Protein AF-0000000076343516 (afdb_homodimer)

Solvent-accessible surface area (backbone atoms only — not comparable to full-atom values): 28698 Å² total; per-residue (Å²): 114,73,64,40,57,48,47,30,46,39,34,42,24,19,49,44,17,37,53,53,55,49,42,54,35,30,43,38,65,74,71,35,88,76,69,44,70,69,44,50,48,52,23,46,51,49,44,25,48,57,46,66,31,56,69,64,61,56,52,52,54,49,49,43,52,49,49,30,45,52,25,30,48,49,47,30,62,59,24,69,74,70,42,79,76,52,27,57,37,32,45,52,37,30,52,42,48,50,49,46,51,48,43,44,64,72,47,49,46,60,56,36,58,66,47,58,81,77,68,66,88,60,40,89,78,37,88,58,34,66,61,48,50,51,49,50,50,52,46,36,51,52,48,52,51,44,49,52,42,43,50,46,39,53,52,37,52,53,50,40,54,53,54,58,55,56,65,65,65,64,66,65,77,74,75,72,78,72,76,78,71,78,79,72,90,69,76,86,77,69,82,77,74,78,79,73,78,82,69,85,76,82,80,78,80,85,77,80,80,62,74,69,68,61,54,61,67,68,62,75,68,65,83,72,81,75,77,78,82,79,77,77,79,82,80,76,79,80,72,84,75,86,80,130,116,72,63,40,56,47,47,32,47,39,34,41,25,19,50,45,18,38,54,54,56,50,44,54,35,31,42,37,66,74,71,35,86,75,70,44,69,68,44,48,49,53,23,46,51,50,45,23,47,57,47,67,31,56,68,64,60,55,51,52,53,50,50,45,51,50,50,30,46,53,26,29,49,49,46,28,61,60,25,71,74,68,42,77,76,53,26,56,38,32,44,52,35,32,51,42,48,50,50,46,51,49,44,44,64,71,46,48,45,59,56,35,60,65,46,59,81,80,69,65,89,60,42,87,77,36,87,59,36,66,60,49,49,51,49,50,50,52,47,36,51,51,48,52,51,45,46,52,43,43,51,46,38,52,51,37,53,52,51,40,54,53,53,57,54,56,64,65,64,63,68,66,77,74,75,72,77,72,76,80,71,79,79,72,90,70,77,86,75,72,84,76,75,77,81,73,77,81,68,84,74,80,78,77,79,83,78,78,80,58,73,70,66,58,52,58,62,66,60,71,66,65,78,66,82,74,73,75,79,77,76,76,79,80,78,79,80,80,72,78,79,82,74,132

Structure (mmCIF, N/CA/C/O backbone):
data_AF-0000000076343516-model_v1
#
loop_
_entity.id
_entity.type
_entity.pdbx_description
1 polymer 'Shr3 amino acid permease chaperone'
#
loop_
_atom_site.group_PDB
_atom_site.id
_atom_site.type_symbol
_atom_site.label_atom_id
_atom_site.label_alt_id
_atom_site.label_comp_id
_atom_site.label_asym_id
_atom_site.label_entity_id
_atom_site.label_seq_id
_atom_site.pdbx_PDB_ins_code
_atom_site.Cartn_x
_atom_site.Cartn_y
_atom_site.Cartn_z
_atom_site.occupancy
_atom_site.B_iso_or_equiv
_atom_site.auth_seq_id
_atom_site.auth_comp_id
_atom_site.auth_asym_id
_atom_site.auth_atom_id
_atom_site.pdbx_PDB_model_num
ATOM 1 N N . MET A 1 1 ? -4.344 -16.938 -18.047 1 60.41 1 MET A N 1
ATOM 2 C CA . MET A 1 1 ? -2.918 -17.125 -17.797 1 60.41 1 MET A CA 1
ATOM 3 C C . MET A 1 1 ? -2.537 -16.625 -16.406 1 60.41 1 MET A C 1
ATOM 5 O O . MET A 1 1 ? -3.18 -15.711 -15.875 1 60.41 1 MET A O 1
ATOM 9 N N . VAL A 1 2 ? -1.67 -17.219 -15.594 1 72.31 2 VAL A N 1
ATOM 10 C CA . VAL A 1 2 ? -1.226 -17.047 -14.211 1 72.31 2 VAL A CA 1
ATOM 11 C C . VAL A 1 2 ? -0.645 -15.648 -14.023 1 72.31 2 VAL A C 1
ATOM 13 O O . VAL A 1 2 ? -0.829 -15.023 -12.969 1 72.31 2 VAL A O 1
ATOM 16 N N . TRP A 1 3 ? -0.158 -15.047 -15.219 1 82.88 3 TRP A N 1
ATOM 17 C CA . TRP A 1 3 ? 0.515 -13.758 -15.078 1 82.88 3 TRP A CA 1
ATOM 18 C C . TRP A 1 3 ? -0.496 -12.633 -14.875 1 82.88 3 TRP A C 1
ATOM 20 O O . TRP A 1 3 ? -0.238 -11.688 -14.125 1 82.88 3 TRP A O 1
ATOM 30 N N . ARG A 1 4 ? -1.581 -12.742 -15.578 1 88.06 4 ARG A N 1
ATOM 31 C CA . ARG A 1 4 ? -2.59 -11.695 -15.414 1 88.06 4 ARG A CA 1
ATOM 32 C C . ARG A 1 4 ? -3.176 -11.727 -14 1 88.06 4 ARG A C 1
ATOM 34 O O . ARG A 1 4 ? -3.441 -10.672 -13.414 1 88.06 4 ARG A O 1
ATOM 41 N N . THR A 1 5 ? -3.371 -12.891 -13.445 1 88.5 5 THR A N 1
ATOM 42 C CA . THR A 1 5 ? -3.859 -13.031 -12.078 1 88.5 5 THR A CA 1
ATOM 43 C C . THR A 1 5 ? -2.859 -12.453 -11.086 1 88.5 5 THR A C 1
ATOM 45 O O . THR A 1 5 ? -3.248 -11.789 -10.117 1 88.5 5 THR A O 1
ATOM 48 N N . THR A 1 6 ? -1.637 -12.648 -11.406 1 91.44 6 THR A N 1
ATOM 49 C CA . THR A 1 6 ? -0.597 -12.133 -10.516 1 91.44 6 THR A CA 1
ATOM 50 C C . THR A 1 6 ? -0.564 -10.609 -10.555 1 91.44 6 THR A C 1
ATOM 52 O O . THR A 1 6 ? -0.414 -9.961 -9.516 1 91.44 6 THR A O 1
ATOM 55 N N . ILE A 1 7 ? -0.718 -10.047 -11.719 1 94.06 7 ILE A N 1
ATOM 56 C CA . ILE A 1 7 ? -0.694 -8.594 -11.844 1 94.06 7 ILE A CA 1
ATOM 57 C C . ILE A 1 7 ? -1.896 -7.992 -11.125 1 94.06 7 ILE A C 1
ATOM 59 O O . ILE A 1 7 ? -1.763 -6.996 -10.414 1 94.06 7 ILE A O 1
ATOM 63 N N . VAL A 1 8 ? -3.039 -8.586 -11.289 1 95.12 8 VAL A N 1
ATOM 64 C CA . VAL A 1 8 ? -4.227 -8.094 -10.602 1 95.12 8 VAL A CA 1
ATOM 65 C C . VAL A 1 8 ? -4.016 -8.172 -9.094 1 95.12 8 VAL A C 1
ATOM 67 O O . VAL A 1 8 ? -4.324 -7.227 -8.367 1 95.12 8 VAL A O 1
ATOM 70 N N . THR A 1 9 ? -3.484 -9.227 -8.648 1 94.56 9 THR A N 1
ATOM 71 C CA . THR A 1 9 ? -3.246 -9.422 -7.227 1 94.56 9 THR A CA 1
ATOM 72 C C . THR A 1 9 ? -2.244 -8.398 -6.699 1 94.56 9 THR A C 1
ATOM 74 O O . THR A 1 9 ? -2.486 -7.754 -5.68 1 94.56 9 THR A O 1
ATOM 77 N N . CYS A 1 10 ? -1.148 -8.234 -7.426 1 95.94 10 CYS A N 1
ATOM 78 C CA . CYS A 1 10 ? -0.096 -7.316 -7.008 1 95.94 10 CYS A CA 1
ATOM 79 C C . CYS A 1 10 ? -0.616 -5.887 -6.945 1 95.94 10 CYS A C 1
ATOM 81 O O . CYS A 1 10 ? -0.405 -5.188 -5.953 1 95.94 10 CYS A O 1
ATOM 83 N N . THR A 1 11 ? -1.261 -5.52 -7.957 1 97.5 11 THR A N 1
ATOM 84 C CA . THR A 1 11 ? -1.744 -4.145 -8.023 1 97.5 11 THR A CA 1
ATOM 85 C C . THR A 1 11 ? -2.828 -3.904 -6.977 1 97.5 11 THR A C 1
ATOM 87 O O . THR A 1 11 ? -2.865 -2.846 -6.348 1 97.5 11 THR A O 1
ATOM 90 N N . THR A 1 12 ? -3.699 -4.852 -6.762 1 97.75 12 THR A N 1
ATOM 91 C CA . THR A 1 12 ? -4.773 -4.707 -5.789 1 97.75 12 THR A CA 1
ATOM 92 C C . THR A 1 12 ? -4.207 -4.586 -4.375 1 97.75 12 THR A C 1
ATOM 94 O O . THR A 1 12 ? -4.648 -3.736 -3.596 1 97.75 12 THR A O 1
ATOM 97 N N . CYS A 1 13 ? -3.268 -5.375 -4.109 1 97.56 13 CYS A N 1
ATOM 98 C CA . CYS A 1 13 ? -2.678 -5.324 -2.775 1 97.56 13 CYS A CA 1
ATOM 99 C C . CYS A 1 13 ? -1.88 -4.043 -2.578 1 97.56 13 CYS A C 1
ATOM 101 O O . CYS A 1 13 ? -1.863 -3.479 -1.482 1 97.56 13 CYS A O 1
ATOM 103 N N . PHE A 1 14 ? -1.194 -3.625 -3.646 1 98 14 PHE A N 1
ATOM 104 C CA . PHE A 1 14 ? -0.494 -2.346 -3.598 1 98 14 PHE A CA 1
ATOM 105 C C . PHE A 1 14 ? -1.465 -1.207 -3.312 1 98 14 PHE A C 1
ATOM 107 O O . PHE A 1 14 ? -1.206 -0.365 -2.451 1 98 14 PHE A O 1
ATOM 114 N N . LEU A 1 15 ? -2.51 -1.206 -3.953 1 98.06 15 LEU A N 1
ATOM 115 C CA . LEU A 1 15 ? -3.506 -0.152 -3.793 1 98.06 15 LEU A CA 1
ATOM 116 C C . LEU A 1 15 ? -4.176 -0.243 -2.426 1 98.06 15 LEU A C 1
ATOM 118 O O . LEU A 1 15 ? -4.535 0.779 -1.837 1 98.06 15 LEU A O 1
ATOM 122 N N . LEU A 1 16 ? -4.406 -1.443 -1.942 1 97.56 16 LEU A N 1
ATOM 123 C CA . LEU A 1 16 ? -4.938 -1.614 -0.595 1 97.56 16 LEU A CA 1
ATOM 124 C C . LEU A 1 16 ? -3.982 -1.035 0.444 1 97.56 16 LEU A C 1
ATOM 126 O O . LEU A 1 16 ? -4.422 -0.42 1.42 1 97.56 16 LEU A O 1
ATOM 130 N N . GLY A 1 17 ? -2.674 -1.255 0.257 1 96.81 17 GLY A N 1
ATOM 131 C CA . GLY A 1 17 ? -1.686 -0.672 1.151 1 96.81 17 GLY A CA 1
ATOM 132 C C . GLY A 1 17 ? -1.696 0.844 1.145 1 96.81 17 GLY A C 1
ATOM 133 O O . GLY A 1 17 ? -1.627 1.476 2.201 1 96.81 17 GLY A O 1
ATOM 134 N N . THR A 1 18 ? -1.788 1.398 -0.068 1 96.56 18 THR A N 1
ATOM 135 C CA . THR A 1 18 ? -1.853 2.85 -0.189 1 96.56 18 THR A CA 1
ATOM 136 C C . THR A 1 18 ? -3.104 3.395 0.496 1 96.56 18 THR A C 1
ATOM 138 O O . THR A 1 18 ? -3.033 4.379 1.235 1 96.56 18 THR A O 1
ATOM 141 N N . THR A 1 19 ? -4.223 2.719 0.239 1 95.81 19 THR A N 1
ATOM 142 C CA . THR A 1 19 ? -5.488 3.145 0.828 1 95.81 19 THR A CA 1
ATOM 143 C C . THR A 1 19 ? -5.457 2.988 2.346 1 95.81 19 THR A C 1
ATOM 145 O O . THR A 1 19 ? -5.992 3.828 3.072 1 95.81 19 THR A O 1
ATOM 148 N N . PHE A 1 20 ? -4.863 1.99 2.811 1 95.12 20 PHE A N 1
ATOM 149 C CA . PHE A 1 20 ? -4.73 1.725 4.238 1 95.12 20 PHE A CA 1
ATOM 150 C C . PHE A 1 20 ? -3.994 2.863 4.934 1 95.12 20 PHE A C 1
ATOM 152 O O . PHE A 1 20 ? -4.324 3.221 6.066 1 95.12 20 PHE A O 1
ATOM 159 N N . THR A 1 21 ? -3.006 3.453 4.285 1 94.25 21 THR A N 1
ATOM 160 C CA . THR A 1 21 ? -2.195 4.504 4.891 1 94.25 21 THR A CA 1
ATOM 161 C C . THR A 1 21 ? -3.033 5.75 5.156 1 94.25 21 THR A C 1
ATOM 163 O O . THR A 1 21 ? -2.746 6.512 6.082 1 94.25 21 THR A O 1
ATOM 166 N N . HIS A 1 22 ? -4.094 5.941 4.418 1 94.88 22 HIS A N 1
ATOM 167 C CA . HIS A 1 22 ? -4.941 7.113 4.609 1 94.88 22 HIS A CA 1
ATOM 168 C C . HIS A 1 22 ? -5.723 7.027 5.914 1 94.88 22 HIS A C 1
ATOM 170 O O . HIS A 1 22 ? -6.332 8.008 6.344 1 94.88 22 HIS A O 1
ATOM 176 N N . TRP A 1 23 ? -5.629 5.883 6.602 1 92.62 23 TRP A N 1
ATOM 177 C CA . TRP A 1 23 ? -6.23 5.754 7.926 1 92.62 23 TRP A CA 1
ATOM 178 C C . TRP A 1 23 ? -5.605 6.742 8.906 1 92.62 23 TRP A C 1
ATOM 180 O O . TRP A 1 23 ? -6.152 6.984 9.984 1 92.62 23 TRP A O 1
ATOM 190 N N . ILE A 1 24 ? -4.492 7.328 8.555 1 90.62 24 ILE A N 1
ATOM 191 C CA . ILE A 1 24 ? -3.891 8.398 9.344 1 90.62 24 ILE A CA 1
ATOM 192 C C . ILE A 1 24 ? -4.906 9.516 9.555 1 90.62 24 ILE A C 1
ATOM 194 O O . ILE A 1 24 ? -5.008 10.07 10.656 1 90.62 24 ILE A O 1
ATOM 198 N N . ALA A 1 25 ? -5.641 9.828 8.539 1 93.06 25 ALA A N 1
ATOM 199 C CA . ALA A 1 25 ? -6.586 10.938 8.57 1 93.06 25 ALA A CA 1
ATOM 200 C C . ALA A 1 25 ? -8.016 10.438 8.742 1 93.06 25 ALA A C 1
ATOM 202 O O . ALA A 1 25 ? -8.828 11.07 9.422 1 93.06 25 ALA A O 1
ATOM 203 N N . ASP A 1 26 ? -8.312 9.281 8.227 1 93.94 26 ASP A N 1
ATOM 204 C CA . ASP A 1 26 ? -9.695 8.836 8.117 1 93.94 26 ASP A CA 1
ATOM 205 C C . ASP A 1 26 ? -10.227 8.359 9.469 1 93.94 26 ASP A C 1
ATOM 207 O O . ASP A 1 26 ? -11.438 8.406 9.711 1 93.94 26 ASP A O 1
ATOM 211 N N . HIS A 1 27 ? -9.336 7.949 10.266 1 88.38 27 HIS A N 1
ATOM 212 C CA . HIS A 1 27 ? -9.797 7.43 11.555 1 88.38 27 HIS A CA 1
ATOM 213 C C . HIS A 1 27 ? -10.469 8.523 12.383 1 88.38 27 HIS A C 1
ATOM 215 O O . HIS A 1 27 ? -11.328 8.234 13.211 1 88.38 27 HIS A O 1
ATOM 221 N N . ASN A 1 28 ? -10.102 9.758 12.156 1 86.5 28 ASN A N 1
ATOM 222 C CA . ASN A 1 28 ? -10.625 10.891 12.898 1 86.5 28 ASN A CA 1
ATOM 223 C C . ASN A 1 28 ? -12.078 11.188 12.531 1 86.5 28 ASN A C 1
ATOM 225 O O . ASN A 1 28 ? -12.789 11.867 13.273 1 86.5 28 ASN A O 1
ATOM 229 N N . VAL A 1 29 ? -12.461 10.664 11.398 1 86.38 29 VAL A N 1
ATOM 230 C CA . VAL A 1 29 ? -13.789 10.977 10.891 1 86.38 29 VAL A CA 1
ATOM 231 C C . VAL A 1 29 ? -14.68 9.742 10.984 1 86.38 29 VAL A C 1
ATOM 233 O O . VAL A 1 29 ? -15.859 9.844 11.328 1 86.38 29 VAL A O 1
ATOM 236 N N . LEU A 1 30 ? -14.102 8.625 10.805 1 79.88 30 LEU A N 1
ATOM 237 C CA . LEU A 1 30 ? -14.906 7.406 10.695 1 79.88 30 LEU A CA 1
ATOM 238 C C . LEU A 1 30 ? -15.031 6.715 12.047 1 79.88 30 LEU A C 1
ATOM 240 O O . LEU A 1 30 ? -16.094 6.16 12.367 1 79.88 30 LEU A O 1
ATOM 244 N N . TRP A 1 31 ? -14.031 6.77 12.883 1 72.06 31 TRP A N 1
ATOM 245 C CA . TRP A 1 31 ? -14.016 5.898 14.047 1 72.06 31 TRP A CA 1
ATOM 246 C C . TRP A 1 31 ? -13.977 6.711 15.336 1 72.06 31 TRP A C 1
ATOM 248 O O . TRP A 1 31 ? -13.727 6.172 16.422 1 72.06 31 TRP A O 1
ATOM 258 N N . ARG A 1 32 ? -14 7.988 15.148 1 69.44 32 ARG A N 1
ATOM 259 C CA . ARG A 1 32 ? -13.984 8.805 16.359 1 69.44 32 ARG A CA 1
ATOM 260 C C . ARG A 1 32 ? -15.359 9.406 16.625 1 69.44 32 ARG A C 1
ATOM 262 O O . ARG A 1 32 ? -16.016 9.914 15.711 1 69.44 32 ARG A O 1
ATOM 269 N N . SER A 1 33 ? -15.875 9 17.812 1 70.25 33 SER A N 1
ATOM 270 C CA . SER A 1 33 ? -17.109 9.633 18.281 1 70.25 33 SER A CA 1
ATOM 271 C C . SER A 1 33 ? -16.922 10.219 19.672 1 70.25 33 SER A C 1
ATOM 273 O O . SER A 1 33 ? -16.609 9.492 20.625 1 70.25 33 SER A O 1
ATOM 275 N N . PRO A 1 34 ? -16.969 11.523 19.672 1 74.75 34 PRO A N 1
ATOM 276 C CA . PRO A 1 34 ? -17.375 12.602 18.781 1 74.75 34 PRO A CA 1
ATOM 277 C C . PRO A 1 34 ? -16.219 13.133 17.922 1 74.75 34 PRO A C 1
ATOM 279 O O . PRO A 1 34 ? -15.062 13.062 18.328 1 74.75 34 PRO A O 1
ATOM 282 N N . VAL A 1 35 ? -16.547 13.594 16.75 1 80.69 35 VAL A N 1
ATOM 283 C CA . VAL A 1 35 ? -15.57 14.242 15.891 1 80.69 35 VAL A CA 1
ATOM 284 C C . VAL A 1 35 ? -15.234 15.633 16.438 1 80.69 35 VAL A C 1
ATOM 286 O O . VAL A 1 35 ? -16.125 16.484 16.562 1 80.69 35 VAL A O 1
ATOM 289 N N . THR A 1 36 ? -13.969 15.859 16.844 1 86.81 36 THR A N 1
ATOM 290 C CA . THR A 1 36 ? -13.539 17.141 17.375 1 86.81 36 THR A CA 1
ATOM 291 C C . THR A 1 36 ? -12.906 18 16.297 1 86.81 36 THR A C 1
ATOM 293 O O . THR A 1 36 ? -12.344 17.484 15.328 1 86.81 36 THR A O 1
ATOM 296 N N . PRO A 1 37 ? -13.016 19.219 16.5 1 89.31 37 PRO A N 1
ATOM 297 C CA . PRO A 1 37 ? -12.383 20.109 15.531 1 89.31 37 PRO A CA 1
ATOM 298 C C . PRO A 1 37 ? -10.875 19.891 15.414 1 89.31 37 PRO A C 1
ATOM 300 O O . PRO A 1 37 ? -10.305 20.031 14.328 1 89.31 37 PRO A O 1
ATOM 303 N N . ALA A 1 38 ? -10.266 19.516 16.469 1 86.38 38 ALA A N 1
ATOM 304 C CA . ALA A 1 38 ? -8.82 19.266 16.453 1 86.38 38 ALA A CA 1
ATOM 305 C C . ALA A 1 38 ? -8.484 18.062 15.594 1 86.38 38 ALA A C 1
ATOM 307 O O . ALA A 1 38 ? -7.496 18.062 14.859 1 86.38 38 ALA A O 1
ATOM 308 N N . ALA A 1 39 ? -9.32 17.062 15.75 1 88 39 ALA A N 1
ATOM 309 C CA . ALA A 1 39 ? -9.125 15.859 14.961 1 88 39 ALA A CA 1
ATOM 310 C C . ALA A 1 39 ? -9.328 16.141 13.469 1 88 39 ALA A C 1
ATOM 312 O O . ALA A 1 39 ? -8.57 15.648 12.633 1 88 39 ALA A O 1
ATOM 313 N N . LEU A 1 40 ? -10.32 16.875 13.18 1 92.19 40 LEU A N 1
ATOM 314 C CA . LEU A 1 40 ? -10.594 17.25 11.789 1 92.19 40 LEU A CA 1
ATOM 315 C C . LEU A 1 40 ? -9.453 18.094 11.219 1 92.19 40 LEU A C 1
ATOM 317 O O . LEU A 1 40 ? -9.109 17.969 10.047 1 92.19 40 LEU A O 1
ATOM 321 N N . GLU A 1 41 ? -8.945 18.922 12.039 1 92 41 GLU A N 1
ATOM 322 C CA . GLU A 1 41 ? -7.82 19.734 11.594 1 92 41 GLU A CA 1
ATOM 323 C C . GLU A 1 41 ? -6.621 18.875 11.203 1 92 41 GLU A C 1
ATOM 325 O O . GLU A 1 41 ? -5.941 19.156 10.219 1 92 41 GLU A O 1
ATOM 330 N N . GLN A 1 42 ? -6.375 17.859 11.992 1 90.38 42 GLN A N 1
ATOM 331 C CA . GLN A 1 42 ? -5.277 16.953 11.664 1 90.38 42 GLN A CA 1
ATOM 332 C C . GLN A 1 42 ? -5.512 16.266 10.32 1 90.38 42 GLN A C 1
ATOM 334 O O . GLN A 1 42 ? -4.578 16.094 9.531 1 90.38 42 GLN A O 1
ATOM 339 N N . SER A 1 43 ? -6.73 15.891 10.125 1 94.44 43 SER A N 1
ATOM 340 C CA . SER A 1 43 ? -7.059 15.227 8.867 1 94.44 43 SER A CA 1
ATOM 341 C C . SER A 1 43 ? -6.918 16.188 7.688 1 94.44 43 SER A C 1
ATOM 343 O O . SER A 1 43 ? -6.43 15.797 6.621 1 94.44 43 SER A O 1
ATOM 345 N N . ILE A 1 44 ? -7.324 17.359 7.844 1 95.19 44 ILE A N 1
ATOM 346 C CA . ILE A 1 44 ? -7.211 18.375 6.797 1 95.19 44 ILE A CA 1
ATOM 347 C C . ILE A 1 44 ? -5.734 18.625 6.477 1 95.19 44 ILE A C 1
ATOM 349 O O . ILE A 1 44 ? -5.359 18.734 5.309 1 95.19 44 ILE A O 1
ATOM 353 N N . ARG A 1 45 ? -4.934 18.672 7.508 1 92.62 45 ARG A N 1
ATOM 354 C CA . ARG A 1 45 ? -3.502 18.859 7.301 1 92.62 45 ARG A CA 1
ATOM 355 C C . ARG A 1 45 ? -2.898 17.703 6.508 1 92.62 45 ARG A C 1
ATOM 357 O O . ARG A 1 45 ? -2.088 17.922 5.605 1 92.62 45 ARG A O 1
ATOM 364 N N . TYR A 1 46 ? -3.266 16.547 6.836 1 94.31 46 TYR A N 1
ATOM 365 C CA . TYR A 1 46 ? -2.781 15.375 6.125 1 94.31 46 TYR A CA 1
ATOM 366 C C . TYR A 1 46 ? -3.146 15.445 4.648 1 94.31 46 TYR A C 1
ATOM 368 O O . TYR A 1 46 ? -2.293 15.242 3.779 1 94.31 46 TYR A O 1
ATOM 376 N N . TYR A 1 47 ? -4.367 15.695 4.332 1 95.81 47 TYR A N 1
ATOM 377 C CA . TYR A 1 47 ? -4.82 15.68 2.945 1 95.81 47 TYR A CA 1
ATOM 378 C C . TYR A 1 47 ? -4.266 16.875 2.178 1 95.81 47 TYR A C 1
ATOM 380 O O . TYR A 1 47 ? -4.062 16.797 0.963 1 95.81 47 TYR A O 1
ATOM 388 N N . SER A 1 48 ? -4.047 18 2.906 1 94.56 48 SER A N 1
ATOM 389 C CA . SER A 1 48 ? -3.363 19.125 2.268 1 94.56 48 SER A CA 1
ATOM 390 C C . SER A 1 48 ? -1.955 18.734 1.829 1 94.56 48 SER A C 1
ATOM 392 O O . SER A 1 48 ? -1.521 19.094 0.731 1 94.56 48 SER A O 1
ATOM 394 N N . LEU A 1 49 ? -1.278 17.984 2.648 1 91.94 49 LEU A N 1
ATOM 395 C CA . LEU A 1 49 ? 0.064 17.516 2.312 1 91.94 49 LEU A CA 1
ATOM 396 C C . LEU A 1 49 ? 0.021 16.516 1.16 1 91.94 49 LEU A C 1
ATOM 398 O O . LEU A 1 49 ? 0.854 16.578 0.252 1 91.94 49 LEU A O 1
ATOM 402 N N . LEU A 1 50 ? -0.925 15.609 1.204 1 92.69 50 LEU A N 1
ATOM 403 C CA . LEU A 1 50 ? -1.07 14.594 0.167 1 92.69 50 LEU A CA 1
ATOM 404 C C . LEU A 1 50 ? -1.408 15.234 -1.176 1 92.69 50 LEU A C 1
ATOM 406 O O . LEU A 1 50 ? -0.846 14.852 -2.207 1 92.69 50 LEU A O 1
ATOM 410 N N . GLY A 1 51 ? -2.314 16.172 -1.163 1 91.44 51 GLY A N 1
ATOM 411 C CA . GLY A 1 51 ? -2.76 16.828 -2.385 1 91.44 51 GLY A CA 1
ATOM 412 C C . GLY A 1 51 ? -1.672 17.656 -3.053 1 91.44 51 GLY A C 1
ATOM 413 O O . GLY A 1 51 ? -1.725 17.891 -4.262 1 91.44 51 GLY A O 1
ATOM 414 N N . HIS A 1 52 ? -0.706 18.047 -2.33 1 87.44 52 HIS A N 1
ATOM 415 C CA . HIS A 1 52 ? 0.378 18.859 -2.873 1 87.44 52 HIS A CA 1
ATOM 416 C C . HIS A 1 52 ? 1.699 18.094 -2.852 1 87.44 52 HIS A C 1
ATOM 418 O O . HIS A 1 52 ? 2.768 18.703 -2.756 1 87.44 52 HIS A O 1
ATOM 424 N N . GLY A 1 53 ? 1.521 16.828 -2.836 1 84.12 53 GLY A N 1
ATOM 425 C CA . GLY A 1 53 ? 2.699 15.977 -2.953 1 84.12 53 GLY A CA 1
ATOM 426 C C . GLY A 1 53 ? 3.35 16.047 -4.32 1 84.12 53 GLY A C 1
ATOM 427 O O . GLY A 1 53 ? 2.855 16.734 -5.215 1 84.12 53 GLY A O 1
ATOM 428 N N . PRO A 1 54 ? 4.438 15.359 -4.496 1 84.31 54 PRO A N 1
ATOM 429 C CA . PRO A 1 54 ? 5.137 15.383 -5.785 1 84.31 54 PRO A CA 1
ATOM 430 C C . PRO A 1 54 ? 4.328 14.734 -6.906 1 84.31 54 PRO A C 1
ATOM 432 O O . PRO A 1 54 ? 3.553 13.812 -6.66 1 84.31 54 PRO A O 1
ATOM 435 N N . ASP A 1 55 ? 4.516 15.195 -8.125 1 85.12 55 ASP A N 1
ATOM 436 C CA . ASP A 1 55 ? 3.803 14.656 -9.273 1 85.12 55 ASP A CA 1
ATOM 437 C C . ASP A 1 55 ? 4.098 13.164 -9.453 1 85.12 55 ASP A C 1
ATOM 439 O O . ASP A 1 55 ? 3.252 12.414 -9.945 1 85.12 55 ASP A O 1
ATOM 443 N N . GLY A 1 56 ? 5.258 12.812 -9.07 1 84.38 56 GLY A N 1
ATOM 444 C CA . GLY A 1 56 ? 5.641 11.414 -9.219 1 84.38 56 GLY A CA 1
ATOM 445 C C . GLY A 1 56 ? 4.719 10.469 -8.477 1 84.38 56 GLY A C 1
ATOM 446 O O . GLY A 1 56 ? 4.422 9.375 -8.961 1 84.38 56 GLY A O 1
ATOM 447 N N . LEU A 1 57 ? 4.289 10.898 -7.309 1 87.94 57 LEU A N 1
ATOM 448 C CA . LEU A 1 57 ? 3.363 10.086 -6.527 1 87.94 57 LEU A CA 1
ATOM 449 C C . LEU A 1 57 ? 2.076 9.828 -7.301 1 87.94 57 LEU A C 1
ATOM 451 O O . LEU A 1 57 ? 1.598 8.695 -7.359 1 87.94 57 LEU A O 1
ATOM 455 N N . GLY A 1 58 ? 1.53 10.867 -7.914 1 88.25 58 GLY A N 1
ATOM 456 C CA . GLY A 1 58 ? 0.317 10.727 -8.703 1 88.25 58 GLY A CA 1
ATOM 457 C C . GLY A 1 58 ? 0.489 9.82 -9.906 1 88.25 58 GLY A C 1
ATOM 458 O O . GLY A 1 58 ? -0.363 8.977 -10.18 1 88.25 58 GLY A O 1
ATOM 459 N N . TRP A 1 59 ? 1.592 9.93 -10.555 1 88.75 59 TRP A N 1
ATOM 460 C CA . TRP A 1 59 ? 1.842 9.164 -11.773 1 88.75 59 TRP A CA 1
ATOM 461 C C . TRP A 1 59 ? 1.978 7.676 -11.461 1 88.75 59 TRP A C 1
ATOM 463 O O . TRP A 1 59 ? 1.457 6.832 -12.195 1 88.75 59 TRP A O 1
ATOM 473 N N . VAL A 1 60 ? 2.707 7.383 -10.406 1 90.31 60 VAL A N 1
ATOM 474 C CA . VAL A 1 60 ? 2.873 5.98 -10.047 1 90.31 60 VAL A CA 1
ATOM 475 C C . VAL A 1 60 ? 1.521 5.383 -9.656 1 90.31 60 VAL A C 1
ATOM 477 O O . VAL A 1 60 ? 1.188 4.27 -10.07 1 90.31 60 VAL A O 1
ATOM 480 N N . TYR A 1 61 ? 0.778 6.098 -8.891 1 92.75 61 TYR A N 1
ATOM 481 C CA . TYR A 1 61 ? -0.537 5.625 -8.477 1 92.75 61 TYR A CA 1
ATOM 482 C C . TYR A 1 61 ? -1.433 5.363 -9.68 1 92.75 61 TYR A C 1
ATOM 484 O O . TYR A 1 61 ? -2.086 4.32 -9.758 1 92.75 61 TYR A O 1
ATOM 492 N N . ILE A 1 62 ? -1.402 6.277 -10.695 1 90.19 62 ILE A N 1
ATOM 493 C CA . ILE A 1 62 ? -2.193 6.133 -11.914 1 90.19 62 ILE A CA 1
ATOM 494 C C . ILE A 1 62 ? -1.699 4.93 -12.711 1 90.19 62 ILE A C 1
ATOM 496 O O . ILE A 1 62 ? -2.502 4.148 -13.227 1 90.19 62 ILE A O 1
ATOM 500 N N . ALA A 1 63 ? -0.439 4.809 -12.734 1 92.38 63 ALA A N 1
ATOM 501 C CA . ALA A 1 63 ? 0.136 3.693 -13.477 1 92.38 63 ALA A CA 1
ATOM 502 C C . ALA A 1 63 ? -0.307 2.355 -12.891 1 92.38 63 ALA A C 1
ATOM 504 O O . ALA A 1 63 ? -0.668 1.436 -13.625 1 92.38 63 ALA A O 1
ATOM 505 N N . VAL A 1 64 ? -0.258 2.238 -11.578 1 94.31 64 VAL A N 1
ATOM 506 C CA . VAL A 1 64 ? -0.673 1.01 -10.914 1 94.31 64 VAL A CA 1
ATOM 507 C C . VAL A 1 64 ? -2.162 0.77 -11.148 1 94.31 64 VAL A C 1
ATOM 509 O O . VAL A 1 64 ? -2.582 -0.363 -11.398 1 94.31 64 VAL A O 1
ATOM 512 N N . GLY A 1 65 ? -2.98 1.833 -11.102 1 93.88 65 GLY A N 1
ATOM 513 C CA . GLY A 1 65 ? -4.402 1.711 -11.391 1 93.88 65 GLY A CA 1
ATOM 514 C C . GLY A 1 65 ? -4.691 1.242 -12.797 1 93.88 65 GLY A C 1
ATOM 515 O O . GLY A 1 65 ? -5.539 0.371 -13.008 1 93.88 65 GLY A O 1
ATOM 516 N N . VAL A 1 66 ? -3.984 1.796 -13.734 1 93.12 66 VAL A N 1
ATOM 517 C CA . VAL A 1 66 ? -4.152 1.414 -15.133 1 93.12 66 VAL A CA 1
ATOM 518 C C . VAL A 1 66 ? -3.732 -0.042 -15.32 1 93.12 66 VAL A C 1
ATOM 520 O O . VAL A 1 66 ? -4.406 -0.801 -16.016 1 93.12 66 VAL A O 1
ATOM 523 N N . ALA A 1 67 ? -2.646 -0.385 -14.695 1 94.94 67 ALA A N 1
ATOM 524 C CA . ALA A 1 67 ? -2.197 -1.773 -14.766 1 94.94 67 ALA A CA 1
ATOM 525 C C . ALA A 1 67 ? -3.262 -2.725 -14.227 1 94.94 67 ALA A C 1
ATOM 527 O O . ALA A 1 67 ? -3.488 -3.797 -14.789 1 94.94 67 ALA A O 1
ATOM 528 N N . ALA A 1 68 ? -3.879 -2.365 -13.125 1 95.75 68 ALA A N 1
ATOM 529 C CA . ALA A 1 68 ? -4.941 -3.182 -12.547 1 95.75 68 ALA A CA 1
ATOM 530 C C . ALA A 1 68 ? -6.105 -3.342 -13.523 1 95.75 68 ALA A C 1
ATOM 532 O O . ALA A 1 68 ? -6.621 -4.445 -13.711 1 95.75 68 ALA A O 1
ATOM 533 N N . LEU A 1 69 ? -6.488 -2.279 -14.156 1 95.62 69 LEU A N 1
ATOM 534 C CA . LEU A 1 69 ? -7.613 -2.277 -15.086 1 95.62 69 LEU A CA 1
ATOM 535 C C . LEU A 1 69 ? -7.305 -3.111 -16.328 1 95.62 69 LEU A C 1
ATOM 537 O O . LEU A 1 69 ? -8.133 -3.916 -16.766 1 95.62 69 LEU A O 1
ATOM 541 N N . VAL A 1 70 ? -6.129 -2.934 -16.891 1 95 70 VAL A N 1
ATOM 542 C CA . VAL A 1 70 ? -5.711 -3.66 -18.094 1 95 70 VAL A CA 1
ATOM 543 C C . VAL A 1 70 ? -5.602 -5.152 -17.781 1 95 70 VAL A C 1
ATOM 545 O O . VAL A 1 70 ? -6.039 -5.992 -18.562 1 95 70 VAL A O 1
ATOM 548 N N . ALA A 1 71 ? -5.027 -5.414 -16.641 1 94.56 71 ALA A N 1
ATOM 549 C CA . ALA A 1 71 ? -4.887 -6.816 -16.25 1 94.56 71 ALA A CA 1
ATOM 550 C C . ALA A 1 71 ? -6.25 -7.461 -16.016 1 94.56 71 ALA A C 1
ATOM 552 O O . ALA A 1 71 ? -6.496 -8.586 -16.469 1 94.56 71 ALA A O 1
ATOM 553 N N . ALA A 1 72 ? -7.125 -6.82 -15.328 1 93.88 72 ALA A N 1
ATOM 554 C CA . ALA A 1 72 ? -8.469 -7.348 -15.086 1 93.88 72 ALA A CA 1
ATOM 555 C C . ALA A 1 72 ? -9.234 -7.512 -16.391 1 93.88 72 ALA A C 1
ATOM 557 O O . ALA A 1 72 ? -9.93 -8.516 -16.594 1 93.88 72 ALA A O 1
ATOM 558 N N . GLY A 1 73 ? -9.156 -6.527 -17.281 1 92.5 73 GLY A N 1
ATOM 559 C CA . GLY A 1 73 ? -9.797 -6.621 -18.578 1 92.5 73 GLY A CA 1
ATOM 560 C C . GLY A 1 73 ? -9.234 -7.738 -19.438 1 92.5 73 GLY A C 1
ATOM 561 O O . GLY A 1 73 ? -9.984 -8.438 -20.125 1 92.5 73 GLY A O 1
ATOM 562 N N . GLY A 1 74 ? -7.965 -7.852 -19.422 1 90.25 74 GLY A N 1
ATOM 563 C CA . GLY A 1 74 ? -7.328 -8.922 -20.172 1 90.25 74 GLY A CA 1
ATOM 564 C C . GLY A 1 74 ? -7.746 -10.305 -19.703 1 90.25 74 GLY A C 1
ATOM 565 O O . GLY A 1 74 ? -7.941 -11.211 -20.516 1 90.25 74 GLY A O 1
ATOM 566 N N . LYS A 1 75 ? -7.844 -10.484 -18.422 1 88.12 75 LYS A N 1
ATOM 567 C CA . LYS A 1 75 ? -8.305 -11.75 -17.875 1 88.12 75 LYS A CA 1
ATOM 568 C C . LYS A 1 75 ? -9.711 -12.086 -18.375 1 88.12 75 LYS A C 1
ATOM 570 O O . LYS A 1 75 ? -10 -13.242 -18.672 1 88.12 75 LYS A O 1
ATOM 575 N N . LEU A 1 76 ? -10.586 -11.148 -18.391 1 86.44 76 LEU A N 1
ATOM 576 C CA . LEU A 1 76 ? -11.961 -11.352 -18.828 1 86.44 76 LEU A CA 1
ATOM 577 C C . LEU A 1 76 ? -12.008 -11.781 -20.297 1 86.44 76 LEU A C 1
ATOM 579 O O . LEU A 1 76 ? -12.75 -12.703 -20.656 1 86.44 76 LEU A O 1
ATOM 583 N N . VAL A 1 77 ? -11.258 -11.141 -21.156 1 85.5 77 VAL A N 1
ATOM 584 C CA . VAL A 1 77 ? -11.242 -11.43 -22.594 1 85.5 77 VAL A CA 1
ATOM 585 C C . VAL A 1 77 ? -10.727 -12.852 -22.828 1 85.5 77 VAL A C 1
ATOM 587 O O . VAL A 1 77 ? -11.289 -13.594 -23.625 1 85.5 77 VAL A O 1
ATOM 590 N N . SER A 1 78 ? -9.719 -13.219 -22.109 1 79.75 78 SER A N 1
ATOM 591 C CA . SER A 1 78 ? -9.156 -14.555 -22.266 1 79.75 78 SER A CA 1
ATOM 592 C C . SER A 1 78 ? -10.102 -15.617 -21.719 1 79.75 78 SER A C 1
ATOM 594 O O . SER A 1 78 ? -10.18 -16.719 -22.266 1 79.75 78 SER A O 1
ATOM 596 N N . GLY A 1 79 ? -10.789 -15.328 -20.594 1 72.25 79 GLY A N 1
ATOM 597 C CA . GLY A 1 79 ? -11.734 -16.266 -20.016 1 72.25 79 GLY A CA 1
ATOM 598 C C . GLY A 1 79 ? -12.984 -16.453 -20.859 1 72.25 79 GLY A C 1
ATOM 599 O O . GLY A 1 79 ? -13.555 -17.547 -20.891 1 72.25 79 GLY A O 1
ATOM 600 N N . TRP A 1 80 ? -13.523 -15.438 -21.328 1 70.56 80 TRP A N 1
ATOM 601 C CA . TRP A 1 80 ? -14.719 -15.516 -22.172 1 70.56 80 TRP A CA 1
ATOM 602 C C . TRP A 1 80 ? -14.508 -16.469 -23.344 1 70.56 80 TRP A C 1
ATOM 604 O O . TRP A 1 80 ? -15.438 -17.172 -23.75 1 70.56 80 TRP A O 1
ATOM 614 N N . ARG A 1 81 ? -13.359 -16.75 -23.719 1 69.06 81 ARG A N 1
ATOM 615 C CA . ARG A 1 81 ? -13.078 -17.609 -24.859 1 69.06 81 ARG A CA 1
ATOM 616 C C . ARG A 1 81 ? -13 -19.078 -24.438 1 69.06 81 ARG A C 1
ATOM 618 O O . ARG A 1 81 ? -13.195 -19.984 -25.25 1 69.06 81 ARG A O 1
ATOM 625 N N . GLY A 1 82 ? -12.859 -19.281 -23.109 1 58.84 82 GLY A N 1
ATOM 626 C CA . GLY A 1 82 ? -12.594 -20.672 -22.812 1 58.84 82 GLY A CA 1
ATOM 627 C C . GLY A 1 82 ? -13.32 -21.172 -21.578 1 58.84 82 GLY A C 1
ATOM 628 O O . GLY A 1 82 ? -13.57 -22.375 -21.453 1 58.84 82 GLY A O 1
ATOM 629 N N . LYS A 1 83 ? -13.383 -20.578 -20.344 1 59.56 83 LYS A N 1
ATOM 630 C CA . LYS A 1 83 ? -13.766 -21.219 -19.094 1 59.56 83 LYS A CA 1
ATOM 631 C C . LYS A 1 83 ? -15.023 -20.562 -18.516 1 59.56 83 LYS A C 1
ATOM 633 O O . LYS A 1 83 ? -15.023 -19.375 -18.188 1 59.56 83 LYS A O 1
ATOM 638 N N . GLY A 1 84 ? -16.234 -21.172 -18.688 1 64.62 84 GLY A N 1
ATOM 639 C CA . GLY A 1 84 ? -17.578 -20.703 -18.359 1 64.62 84 GLY A CA 1
ATOM 640 C C . GLY A 1 84 ? -17.672 -20.062 -16.984 1 64.62 84 GLY A C 1
ATOM 641 O O . GLY A 1 84 ? -17.875 -18.859 -16.875 1 64.62 84 GLY A O 1
ATOM 642 N N . GLY A 1 85 ? -17.297 -20.781 -15.891 1 67 85 GLY A N 1
ATOM 643 C CA . GLY A 1 85 ? -17.547 -20.328 -14.531 1 67 85 GLY A CA 1
ATOM 644 C C . GLY A 1 85 ? -16.547 -19.297 -14.055 1 67 85 GLY A C 1
ATOM 645 O O . GLY A 1 85 ? -16.891 -18.422 -13.258 1 67 85 GLY A O 1
ATOM 646 N N . GLU A 1 86 ? -15.461 -19.234 -14.633 1 81.12 86 GLU A N 1
ATOM 647 C CA . GLU A 1 86 ? -14.383 -18.344 -14.234 1 81.12 86 GLU A CA 1
ATOM 648 C C . GLU A 1 86 ? -14.609 -16.938 -14.789 1 81.12 86 GLU A C 1
ATOM 650 O O . GLU A 1 86 ? -14.102 -15.953 -14.234 1 81.12 86 GLU A O 1
ATOM 655 N N . VAL A 1 87 ? -15.555 -16.859 -15.703 1 84.5 87 VAL A N 1
ATOM 656 C CA . VAL A 1 87 ? -15.812 -15.578 -16.359 1 84.5 87 VAL A CA 1
ATOM 657 C C . VAL A 1 87 ? -16.625 -14.68 -15.438 1 84.5 87 VAL A C 1
ATOM 659 O O . VAL A 1 87 ? -16.469 -13.461 -15.453 1 84.5 87 VAL A O 1
ATOM 662 N N . LEU A 1 88 ? -17.422 -15.344 -14.609 1 87.25 88 LEU A N 1
ATOM 663 C CA . LEU A 1 88 ? -18.203 -14.562 -13.664 1 87.25 88 LEU A CA 1
ATOM 664 C C . LEU A 1 88 ? -17.312 -13.891 -12.633 1 87.25 88 LEU A C 1
ATOM 666 O O . LEU A 1 88 ? -17.531 -12.719 -12.289 1 87.25 88 LEU A O 1
ATOM 670 N N . PHE A 1 89 ? -16.344 -14.594 -12.148 1 90.75 89 PHE A N 1
ATOM 671 C CA . PHE A 1 89 ? -15.406 -14.023 -11.188 1 90.75 89 PHE A CA 1
ATOM 672 C C . PHE A 1 89 ? -14.578 -12.922 -11.836 1 90.75 89 PHE A C 1
ATOM 674 O O . PHE A 1 89 ? -14.391 -11.852 -11.242 1 90.75 89 PHE A O 1
ATOM 681 N N . ASP A 1 90 ? -14.133 -13.141 -13.039 1 91.88 90 ASP A N 1
ATOM 682 C CA . ASP A 1 90 ? -13.312 -12.156 -13.75 1 91.88 90 ASP A CA 1
ATOM 683 C C . ASP A 1 90 ? -14.133 -10.922 -14.117 1 91.88 90 ASP A C 1
ATOM 685 O O . ASP A 1 90 ? -13.633 -9.797 -14.039 1 91.88 90 ASP A O 1
ATOM 689 N N . GLY A 1 91 ? -15.352 -11.148 -14.531 1 92.75 91 GLY A N 1
ATOM 690 C CA . GLY A 1 91 ? -16.219 -10.023 -14.852 1 92.75 91 GLY A CA 1
ATOM 691 C C . GLY A 1 91 ? -16.547 -9.156 -13.648 1 92.75 91 GLY A C 1
ATOM 692 O O . GLY A 1 91 ? -16.531 -7.93 -13.742 1 92.75 91 GLY A O 1
ATOM 693 N N . ALA A 1 92 ? -16.812 -9.805 -12.547 1 95.56 92 ALA A N 1
ATOM 694 C CA . ALA A 1 92 ? -17.109 -9.07 -11.32 1 95.56 92 ALA A CA 1
ATOM 695 C C . ALA A 1 92 ? -15.898 -8.281 -10.852 1 95.56 92 ALA A C 1
ATOM 697 O O . ALA A 1 92 ? -16.031 -7.148 -10.383 1 95.56 92 ALA A O 1
ATOM 698 N N . SER A 1 93 ? -14.727 -8.875 -10.961 1 96.44 93 SER A N 1
ATOM 699 C CA . SER A 1 93 ? -13.508 -8.172 -10.586 1 96.44 93 SER A CA 1
ATOM 700 C C . SER A 1 93 ? -13.273 -6.949 -11.461 1 96.44 93 SER A C 1
ATOM 702 O O . SER A 1 93 ? -12.883 -5.891 -10.969 1 96.44 93 SER A O 1
ATOM 704 N N . LEU A 1 94 ? -13.516 -7.078 -12.711 1 96.19 94 LEU A N 1
ATOM 705 C CA . LEU A 1 94 ? -13.344 -5.949 -13.617 1 96.19 94 LEU A CA 1
ATOM 706 C C . LEU A 1 94 ? -14.328 -4.828 -13.281 1 96.19 94 LEU A C 1
ATOM 708 O O . LEU A 1 94 ? -13.961 -3.652 -13.312 1 96.19 94 LEU A O 1
ATOM 712 N N . LEU A 1 95 ? -15.523 -5.25 -13.008 1 97 95 LEU A N 1
ATOM 713 C CA . LEU A 1 95 ? -16.531 -4.262 -12.633 1 97 95 LEU A CA 1
ATOM 714 C C . LEU A 1 95 ? -16.078 -3.475 -11.406 1 97 95 LEU A C 1
ATOM 716 O O . LEU A 1 95 ? -16.234 -2.252 -11.359 1 97 95 LEU A O 1
ATOM 720 N N . LEU A 1 96 ? -15.578 -4.18 -10.453 1 98.19 96 LEU A N 1
ATOM 721 C CA . LEU A 1 96 ? -15.125 -3.518 -9.234 1 98.19 96 LEU A CA 1
ATOM 722 C C . LEU A 1 96 ? -13.945 -2.592 -9.523 1 98.19 96 LEU A C 1
ATOM 724 O O . LEU A 1 96 ? -13.938 -1.439 -9.086 1 98.19 96 LEU A O 1
ATOM 728 N N . VAL A 1 97 ? -12.977 -3.01 -10.281 1 97.69 97 VAL A N 1
ATOM 729 C CA . VAL A 1 97 ? -11.797 -2.201 -10.594 1 97.69 97 VAL A CA 1
ATOM 730 C C . VAL A 1 97 ? -12.211 -0.979 -11.406 1 97.69 97 VAL A C 1
ATOM 732 O O . VAL A 1 97 ? -11.695 0.121 -11.195 1 97.69 97 VAL A O 1
ATOM 735 N N . ALA A 1 98 ? -13.102 -1.18 -12.344 1 97.44 98 ALA A N 1
ATOM 736 C CA . ALA A 1 98 ? -13.602 -0.065 -13.141 1 97.44 98 ALA A CA 1
ATOM 737 C C . ALA A 1 98 ? -14.32 0.958 -12.266 1 97.44 98 ALA A C 1
ATOM 739 O O . ALA A 1 98 ? -14.164 2.166 -12.461 1 97.44 98 ALA A O 1
ATOM 740 N N . SER A 1 99 ? -15.102 0.45 -11.367 1 97.75 99 SER A N 1
ATOM 741 C CA . SER A 1 99 ? -15.812 1.334 -10.453 1 97.75 99 SER A CA 1
ATOM 742 C C . SER A 1 99 ? -14.844 2.131 -9.586 1 97.75 99 SER A C 1
ATOM 744 O O . SER A 1 99 ? -15.047 3.324 -9.359 1 97.75 99 SER A O 1
ATOM 746 N N . ILE A 1 100 ? -13.828 1.498 -9.047 1 97.56 100 ILE A N 1
ATOM 747 C CA . ILE A 1 100 ? -12.797 2.166 -8.258 1 97.56 100 ILE A CA 1
ATOM 748 C C . ILE A 1 100 ? -12.141 3.268 -9.086 1 97.56 100 ILE A C 1
ATOM 750 O O . ILE A 1 100 ? -12.008 4.402 -8.633 1 97.56 100 ILE A O 1
ATOM 754 N N . THR A 1 101 ? -11.789 2.9 -10.336 1 95.94 101 THR A N 1
ATOM 755 C CA . THR A 1 101 ? -11.141 3.855 -11.234 1 95.94 101 THR A CA 1
ATOM 756 C C . THR A 1 101 ? -12.047 5.062 -11.477 1 95.94 101 THR A C 1
ATOM 758 O O . THR A 1 101 ? -11.578 6.207 -11.445 1 95.94 101 THR A O 1
ATOM 761 N N . TYR A 1 102 ? -13.273 4.785 -11.672 1 95.5 102 TYR A N 1
ATOM 762 C CA . TYR A 1 102 ? -14.242 5.848 -11.898 1 95.5 102 TYR A CA 1
ATOM 763 C C . TYR A 1 102 ? -14.312 6.793 -10.703 1 95.5 102 TYR A C 1
ATOM 765 O O . TYR A 1 102 ? -14.242 8.016 -10.867 1 95.5 102 TYR A O 1
ATOM 773 N N . ASN A 1 103 ? -14.445 6.227 -9.555 1 95.69 103 ASN A N 1
ATOM 774 C CA . ASN A 1 103 ? -14.547 7.035 -8.344 1 95.69 103 ASN A CA 1
ATOM 775 C C . ASN A 1 103 ? -13.25 7.805 -8.078 1 95.69 103 ASN A C 1
ATOM 777 O O . ASN A 1 103 ? -13.289 8.953 -7.633 1 95.69 103 ASN A O 1
ATOM 781 N N . GLN A 1 104 ? -12.086 7.172 -8.352 1 95.12 104 GLN A N 1
ATOM 782 C CA . GLN A 1 104 ? -10.797 7.82 -8.148 1 95.12 104 GLN A CA 1
ATOM 783 C C . GLN A 1 104 ? -10.656 9.055 -9.039 1 95.12 104 GLN A C 1
ATOM 785 O O . GLN A 1 104 ? -10.164 10.094 -8.594 1 95.12 104 GLN A O 1
ATOM 790 N N . VAL A 1 105 ? -11.172 9.016 -10.258 1 92.81 105 VAL A N 1
ATOM 791 C CA . VAL A 1 105 ? -10.969 10.062 -11.25 1 92.81 105 VAL A CA 1
ATOM 792 C C . VAL A 1 105 ? -12.023 11.156 -11.07 1 92.81 105 VAL A C 1
ATOM 794 O O . VAL A 1 105 ? -11.711 12.344 -11.18 1 92.81 105 VAL A O 1
ATOM 797 N N . THR A 1 106 ? -13.211 10.852 -10.688 1 94.25 106 THR A N 1
ATOM 798 C CA . THR A 1 106 ? -14.312 11.805 -10.727 1 94.25 106 THR A CA 1
ATOM 799 C C . THR A 1 106 ? -14.539 12.43 -9.359 1 94.25 106 THR A C 1
ATOM 801 O O . THR A 1 106 ? -15.062 13.539 -9.25 1 94.25 106 THR A O 1
ATOM 804 N N . GLU A 1 107 ? -14.195 11.625 -8.32 1 96.06 107 GLU A N 1
ATOM 805 C CA . GLU A 1 107 ? -14.539 12.125 -6.988 1 96.06 107 GLU A CA 1
ATOM 806 C C . GLU A 1 107 ? -13.289 12.352 -6.148 1 96.06 107 GLU A C 1
ATOM 808 O O . GLU A 1 107 ? -13.031 13.477 -5.703 1 96.06 107 GLU A O 1
ATOM 813 N N . LEU A 1 108 ? -12.469 11.383 -6.008 1 94.94 108 LEU A N 1
ATOM 814 C CA . LEU A 1 108 ? -11.367 11.422 -5.055 1 94.94 108 LEU A CA 1
ATOM 815 C C . LEU A 1 108 ? -10.32 12.445 -5.484 1 94.94 108 LEU A C 1
ATOM 817 O O . LEU A 1 108 ? -9.922 13.305 -4.691 1 94.94 108 LEU A O 1
ATOM 821 N N . TYR A 1 109 ? -9.953 12.414 -6.766 1 93 109 TYR A N 1
ATOM 822 C CA . TYR A 1 109 ? -8.859 13.25 -7.246 1 93 109 TYR A CA 1
ATOM 823 C C . TYR A 1 109 ? -9.234 14.727 -7.176 1 93 109 TYR A C 1
ATOM 825 O O . TYR A 1 109 ? -8.5 15.539 -6.609 1 93 109 TYR A O 1
ATOM 833 N N . PRO A 1 110 ? -10.383 15.203 -7.691 1 94 110 PRO A N 1
ATOM 834 C CA . PRO A 1 110 ? -10.734 16.625 -7.617 1 94 110 PRO A CA 1
ATOM 835 C C . PRO A 1 110 ? -10.883 17.125 -6.18 1 94 110 PRO A C 1
ATOM 837 O O . PRO A 1 110 ? -10.547 18.266 -5.883 1 94 110 PRO A O 1
ATOM 840 N N . THR A 1 111 ? -11.391 16.266 -5.289 1 95.62 111 THR A N 1
ATOM 841 C CA . THR A 1 111 ? -11.531 16.641 -3.887 1 95.62 111 THR A CA 1
ATOM 842 C C . THR A 1 111 ? -10.164 16.812 -3.234 1 95.62 111 THR A C 1
ATOM 844 O O . THR A 1 111 ? -9.945 17.766 -2.488 1 95.62 111 THR A O 1
ATOM 847 N N . LEU A 1 112 ? -9.281 15.961 -3.584 1 94.81 112 LEU A N 1
ATOM 848 C CA . LEU A 1 112 ? -7.953 15.961 -2.984 1 94.81 112 LEU A CA 1
ATOM 849 C C . LEU A 1 112 ? -7.168 17.203 -3.398 1 94.81 112 LEU A C 1
ATOM 851 O O . LEU A 1 112 ? -6.52 17.844 -2.564 1 94.81 112 LEU A O 1
ATOM 855 N N . VAL A 1 113 ? -7.312 17.625 -4.676 1 92.06 113 VAL A N 1
ATOM 856 C CA . VAL A 1 113 ? -6.504 18.734 -5.176 1 92.06 113 VAL A CA 1
ATOM 857 C C . VAL A 1 113 ? -7.164 20.062 -4.809 1 92.06 113 VAL A C 1
ATOM 859 O O . VAL A 1 113 ? -6.566 21.125 -4.98 1 92.06 113 VAL A O 1
ATOM 862 N N . SER A 1 114 ? -8.305 20.062 -4.207 1 92.62 114 SER A N 1
ATOM 863 C CA . SER A 1 114 ? -9.008 21.281 -3.832 1 92.62 114 SER A CA 1
ATOM 864 C C . SER A 1 114 ? -8.484 21.828 -2.51 1 92.62 114 SER A C 1
ATOM 866 O O . SER A 1 114 ? -8.789 22.969 -2.146 1 92.62 114 SER A O 1
ATOM 868 N N . PHE A 1 115 ? -7.672 21.078 -1.791 1 94.38 115 PHE A N 1
ATOM 869 C CA . PHE A 1 115 ? -7.137 21.547 -0.514 1 94.38 115 PHE A CA 1
ATOM 870 C C . PHE A 1 115 ? -6.062 22.594 -0.725 1 94.38 115 PHE A C 1
ATOM 872 O O . PHE A 1 115 ? -5.156 22.422 -1.541 1 94.38 115 PHE A O 1
ATOM 879 N N . PRO A 1 116 ? -6.172 23.625 -0.038 1 89.75 116 PRO A N 1
ATOM 880 C CA . PRO A 1 116 ? -5.148 24.672 -0.175 1 89.75 116 PRO A CA 1
ATOM 881 C C . PRO A 1 116 ? -3.846 24.312 0.54 1 89.75 116 PRO A C 1
ATOM 883 O O . PRO A 1 116 ? -3.852 23.5 1.478 1 89.75 116 PRO A O 1
ATOM 886 N N . ASN A 1 117 ? -2.736 24.844 0.062 1 85.94 117 ASN A N 1
ATOM 887 C CA . ASN A 1 117 ? -1.406 24.812 0.662 1 85.94 117 ASN A CA 1
ATOM 888 C C . ASN A 1 117 ? -0.606 26.062 0.333 1 85.94 117 ASN A C 1
ATOM 890 O O . ASN A 1 117 ? -0.308 26.328 -0.833 1 85.94 117 ASN A O 1
ATOM 894 N N . PRO A 1 118 ? -0.458 26.797 1.44 1 86.25 118 PRO A N 1
ATOM 895 C CA . PRO A 1 118 ? -0.507 26.5 2.875 1 86.25 118 PRO A CA 1
ATOM 896 C C . PRO A 1 118 ? -1.901 26.688 3.469 1 86.25 118 PRO A C 1
ATOM 898 O O . PRO A 1 118 ? -2.719 27.422 2.91 1 86.25 118 PRO A O 1
ATOM 901 N N . LEU A 1 119 ? -2.043 26.062 4.594 1 89.44 119 LEU A N 1
ATOM 902 C CA . LEU A 1 119 ? -3.281 26.188 5.355 1 89.44 119 LEU A CA 1
ATOM 903 C C . LEU A 1 119 ? -3.242 27.422 6.25 1 89.44 119 LEU A C 1
ATOM 905 O O . LEU A 1 119 ? -2.17 27.844 6.688 1 89.44 119 LEU A O 1
ATOM 909 N N . PRO A 1 120 ? -4.414 27.938 6.422 1 86.62 120 PRO A N 1
ATOM 910 C CA . PRO A 1 120 ? -4.43 29.047 7.367 1 86.62 120 PRO A CA 1
ATOM 911 C C . PRO A 1 120 ? -3.963 28.656 8.766 1 86.62 120 PRO A C 1
ATOM 913 O O . PRO A 1 120 ? -4.152 27.5 9.18 1 86.62 120 PRO A O 1
ATOM 916 N N . GLU A 1 121 ? -3.311 29.5 9.422 1 82.19 121 GLU A N 1
ATOM 917 C CA . GLU A 1 121 ? -2.762 29.234 10.75 1 82.19 121 GLU A CA 1
ATOM 918 C C . GLU A 1 121 ? -3.861 28.859 11.734 1 82.19 121 GLU A C 1
ATOM 920 O O . GLU A 1 121 ? -3.734 27.875 12.469 1 82.19 121 GLU A O 1
ATOM 925 N N . LYS A 1 122 ? -4.996 29.641 11.797 1 87.44 122 LYS A N 1
ATOM 926 C CA . LYS A 1 122 ? -6.137 29.297 12.641 1 87.44 122 LYS A CA 1
ATOM 927 C C . LYS A 1 122 ? -7.266 28.688 11.82 1 87.44 122 LYS A C 1
ATOM 929 O O . LYS A 1 122 ? -8.305 29.312 11.609 1 87.44 122 LYS A O 1
ATOM 934 N N . LEU A 1 123 ? -7.027 27.406 11.57 1 89.19 123 LEU A N 1
ATOM 935 C CA . LEU A 1 123 ? -7.891 26.703 10.641 1 89.19 123 LEU A CA 1
ATOM 936 C C . LEU A 1 123 ? -9.289 26.516 11.219 1 89.19 123 LEU A C 1
ATOM 938 O O . LEU A 1 123 ? -10.289 26.688 10.523 1 89.19 123 LEU A O 1
ATOM 942 N N . THR A 1 124 ? -9.398 26.203 12.523 1 89.88 124 THR A N 1
ATOM 943 C CA . THR A 1 124 ? -10.688 25.891 13.141 1 89.88 124 THR A CA 1
ATOM 944 C C . THR A 1 124 ? -11.57 27.125 13.211 1 89.88 124 THR A C 1
ATOM 946 O O . THR A 1 124 ? -12.797 27.016 13.273 1 89.88 124 THR A O 1
ATOM 949 N N . GLU A 1 125 ? -10.969 28.312 13.086 1 89.38 125 GLU A N 1
ATOM 950 C CA . GLU A 1 125 ? -11.711 29.562 13.164 1 89.38 125 GLU A CA 1
ATOM 951 C C . GLU A 1 125 ? -11.906 30.172 11.773 1 89.38 125 GLU A C 1
ATOM 953 O O . GLU A 1 125 ? -12.641 31.156 11.617 1 89.38 125 GLU A O 1
ATOM 958 N N . HIS A 1 126 ? -11.328 29.594 10.828 1 89.88 126 HIS A N 1
ATOM 959 C CA . HIS A 1 126 ? -11.375 30.141 9.477 1 89.88 126 HIS A CA 1
ATOM 960 C C . HIS A 1 126 ? -12.68 29.766 8.773 1 89.88 126 HIS A C 1
ATOM 962 O O . HIS A 1 126 ? -13.258 28.719 9.047 1 89.88 126 HIS A O 1
ATOM 968 N N . ASP A 1 127 ? -13.07 30.562 7.805 1 91.06 127 ASP A N 1
ATOM 969 C CA . ASP A 1 127 ? -14.336 30.391 7.094 1 91.06 127 ASP A CA 1
ATOM 970 C C . ASP A 1 127 ? -14.32 29.141 6.219 1 91.06 127 ASP A C 1
ATOM 972 O O . ASP A 1 127 ? -15.367 28.594 5.891 1 91.06 127 ASP A O 1
ATOM 976 N N . THR A 1 128 ? -13.203 28.656 5.863 1 91.62 128 THR A N 1
ATOM 977 C CA . THR A 1 128 ? -13.094 27.516 4.957 1 91.62 128 THR A CA 1
ATOM 978 C C . THR A 1 128 ? -13.164 26.203 5.727 1 91.62 128 THR A C 1
ATOM 980 O O . THR A 1 128 ? -13.289 25.125 5.129 1 91.62 128 THR A O 1
ATOM 983 N N . PHE A 1 129 ? -13.188 26.25 7.027 1 93.44 129 PHE A N 1
ATOM 984 C CA . PHE A 1 129 ? -13.094 25.062 7.867 1 93.44 129 PHE A CA 1
ATOM 985 C C . PHE A 1 129 ? -14.258 24.125 7.598 1 93.44 129 PHE A C 1
ATOM 987 O O . PHE A 1 129 ? -14.055 22.922 7.391 1 93.44 129 PHE A O 1
ATOM 994 N N . PRO A 1 130 ? -15.531 24.641 7.516 1 93.31 130 PRO A N 1
ATOM 995 C CA . PRO A 1 130 ? -16.625 23.703 7.289 1 93.31 130 PRO A CA 1
ATOM 996 C C . PRO A 1 130 ? -16.547 23.016 5.93 1 93.31 130 PRO A C 1
ATOM 998 O O . PRO A 1 130 ? -16.891 21.828 5.809 1 93.31 130 PRO A O 1
ATOM 1001 N N . VAL A 1 131 ? -16.109 23.719 4.922 1 94.62 131 VAL A N 1
ATOM 1002 C CA . VAL A 1 131 ? -15.992 23.156 3.576 1 94.62 131 VAL A CA 1
ATOM 1003 C C . VAL A 1 131 ? -14.906 22.094 3.545 1 94.62 131 VAL A C 1
ATOM 1005 O O . VAL A 1 131 ? -15.086 21.031 2.959 1 94.62 131 VAL A O 1
ATOM 1008 N N . LEU A 1 132 ? -13.82 22.375 4.191 1 95.62 132 LEU A N 1
ATOM 1009 C CA . LEU A 1 132 ? -12.711 21.422 4.23 1 95.62 132 LEU A CA 1
ATOM 1010 C C . LEU A 1 132 ? -13.07 20.203 5.074 1 95.62 132 LEU A C 1
ATOM 1012 O O . LEU A 1 132 ? -12.68 19.078 4.75 1 95.62 132 LEU A O 1
ATOM 1016 N N . ALA A 1 133 ? -13.789 20.438 6.105 1 94.12 133 ALA A N 1
ATOM 1017 C CA . ALA A 1 133 ? -14.25 19.344 6.941 1 94.12 133 ALA A CA 1
ATOM 1018 C C . ALA A 1 133 ? -15.156 18.391 6.156 1 94.12 133 ALA A C 1
ATOM 1020 O O . ALA A 1 133 ? -15.062 17.172 6.293 1 94.12 133 ALA A O 1
ATOM 1021 N N . ALA A 1 134 ? -16 18.984 5.379 1 94.56 134 ALA A N 1
ATOM 1022 C CA . ALA A 1 134 ? -16.875 18.172 4.539 1 94.56 134 ALA A CA 1
ATOM 1023 C C . ALA A 1 134 ? -16.078 17.391 3.498 1 94.56 134 ALA A C 1
ATOM 1025 O O . ALA A 1 134 ? -16.391 16.234 3.201 1 94.56 134 ALA A O 1
ATOM 1026 N N . ALA A 1 135 ? -15.078 18.016 2.951 1 95.56 135 ALA A N 1
ATOM 1027 C CA . ALA A 1 135 ? -14.219 17.359 1.971 1 95.56 135 ALA A CA 1
ATOM 1028 C C . ALA A 1 135 ? -13.492 16.172 2.588 1 95.56 135 ALA A C 1
ATOM 1030 O O . ALA A 1 135 ? -13.359 15.125 1.951 1 95.56 135 ALA A O 1
ATOM 1031 N N . VAL A 1 136 ? -13.055 16.359 3.826 1 96.19 136 VAL A N 1
ATOM 1032 C CA . VAL A 1 136 ? -12.367 15.281 4.527 1 96.19 136 VAL A CA 1
ATOM 1033 C C . VAL A 1 136 ? -13.32 14.102 4.723 1 96.19 136 VAL A C 1
ATOM 1035 O O . VAL A 1 136 ? -12.93 12.945 4.559 1 96.19 136 VAL A O 1
ATOM 1038 N N . ARG A 1 137 ? -14.539 14.398 5.039 1 94.75 137 ARG A N 1
ATOM 1039 C CA . ARG A 1 137 ? -15.523 13.336 5.227 1 94.75 137 ARG A CA 1
ATOM 1040 C C . ARG A 1 137 ? -15.805 12.609 3.918 1 94.75 137 ARG A C 1
ATOM 1042 O O . ARG A 1 137 ? -15.938 11.383 3.898 1 94.75 137 ARG A O 1
ATOM 1049 N N . ASP A 1 138 ? -15.898 13.336 2.895 1 95.88 138 ASP A N 1
ATOM 1050 C CA . ASP A 1 138 ? -16.094 12.734 1.578 1 95.88 138 ASP A CA 1
ATOM 1051 C C . ASP A 1 138 ? -14.93 11.82 1.21 1 95.88 138 ASP A C 1
ATOM 1053 O O . ASP A 1 138 ? -15.133 10.719 0.703 1 95.88 138 ASP A O 1
ATOM 1057 N N . LEU A 1 139 ? -13.734 12.289 1.489 1 97.06 139 LEU A N 1
ATOM 1058 C CA . LEU A 1 139 ? -12.555 11.492 1.182 1 97.06 139 LEU A CA 1
ATOM 1059 C C . LEU A 1 139 ? -12.523 10.219 2.02 1 97.06 139 LEU A C 1
ATOM 1061 O O . LEU A 1 139 ? -12.188 9.141 1.514 1 97.06 139 LEU A O 1
ATOM 1065 N N . ALA A 1 140 ? -12.852 10.367 3.244 1 95.62 140 ALA A N 1
ATOM 1066 C CA . ALA A 1 140 ? -12.883 9.203 4.121 1 95.62 140 ALA A CA 1
ATOM 1067 C C . ALA A 1 140 ? -13.891 8.164 3.617 1 95.62 140 ALA A C 1
ATOM 1069 O O . ALA A 1 140 ? -13.594 6.969 3.596 1 95.62 140 ALA A O 1
ATOM 1070 N N . ASN A 1 141 ? -15.008 8.625 3.223 1 95.06 141 ASN A N 1
ATOM 1071 C CA . ASN A 1 141 ? -16.016 7.734 2.664 1 95.06 141 ASN A CA 1
ATOM 1072 C C . ASN A 1 141 ? -15.523 7.051 1.393 1 95.06 141 ASN A C 1
ATOM 1074 O O . ASN A 1 141 ? -15.703 5.844 1.222 1 95.06 141 ASN A O 1
ATOM 1078 N N . ASP A 1 142 ? -14.961 7.828 0.547 1 96.62 142 ASP A N 1
ATOM 1079 C CA . ASP A 1 142 ? -14.438 7.277 -0.695 1 96.62 142 ASP A CA 1
ATOM 1080 C C . ASP A 1 142 ? -13.367 6.219 -0.415 1 96.62 142 ASP A C 1
ATOM 1082 O O . ASP A 1 142 ? -13.352 5.164 -1.051 1 96.62 142 ASP A O 1
ATOM 1086 N N . ASN A 1 143 ? -12.523 6.492 0.527 1 96.5 143 ASN A N 1
ATOM 1087 C CA . ASN A 1 143 ? -11.445 5.566 0.854 1 96.5 143 ASN A CA 1
ATOM 1088 C C . ASN A 1 143 ? -11.984 4.262 1.434 1 96.5 143 ASN A C 1
ATOM 1090 O O . ASN A 1 143 ? -11.469 3.184 1.135 1 96.5 143 ASN A O 1
ATOM 1094 N N . ILE A 1 144 ? -12.938 4.305 2.268 1 95.25 144 ILE A N 1
ATOM 1095 C CA . ILE A 1 144 ? -13.508 3.092 2.84 1 95.25 144 ILE A CA 1
ATOM 1096 C C . ILE A 1 144 ? -14.172 2.266 1.741 1 95.25 144 ILE A C 1
ATOM 1098 O O . ILE A 1 144 ? -14.031 1.041 1.703 1 95.25 144 ILE A O 1
ATOM 1102 N N . ILE A 1 145 ? -14.914 2.963 0.927 1 96.5 145 ILE A N 1
ATOM 1103 C CA . ILE A 1 145 ? -15.562 2.271 -0.182 1 96.5 145 ILE A CA 1
ATOM 1104 C C . ILE A 1 145 ? -14.508 1.613 -1.068 1 96.5 145 ILE A C 1
ATOM 1106 O O . ILE A 1 145 ? -14.648 0.45 -1.451 1 96.5 145 ILE A O 1
ATOM 1110 N N . THR A 1 146 ? -13.508 2.357 -1.408 1 97.44 146 THR A N 1
ATOM 1111 C CA . THR A 1 146 ? -12.414 1.824 -2.215 1 97.44 146 THR A CA 1
ATOM 1112 C C . THR A 1 146 ? -11.797 0.6 -1.546 1 97.44 146 THR A C 1
ATOM 1114 O O . THR A 1 146 ? -11.539 -0.408 -2.205 1 97.44 146 THR A O 1
ATOM 1117 N N . SER A 1 147 ? -11.547 0.687 -0.258 1 96.81 147 SER A N 1
ATOM 1118 C CA . SER A 1 147 ? -10.969 -0.425 0.486 1 96.81 147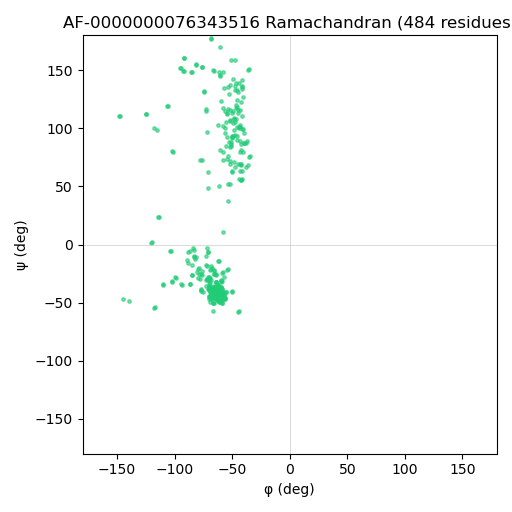 SER A CA 1
ATOM 1119 C C . SER A 1 147 ? -11.852 -1.663 0.417 1 96.81 147 SER A C 1
ATOM 1121 O O . SER A 1 147 ? -11.359 -2.777 0.236 1 96.81 147 SER A O 1
ATOM 1123 N N . VAL A 1 148 ? -13.102 -1.512 0.527 1 97.44 148 VAL A N 1
ATOM 1124 C CA . VAL A 1 148 ? -14.055 -2.619 0.479 1 97.44 148 VAL A CA 1
ATOM 1125 C C . VAL A 1 148 ? -14.055 -3.24 -0.916 1 97.44 148 VAL A C 1
ATOM 1127 O O . VAL A 1 148 ? -14.039 -4.465 -1.059 1 97.44 148 VAL A O 1
ATOM 1130 N N . MET A 1 149 ? -14.031 -2.387 -1.896 1 98.38 149 MET A N 1
ATOM 1131 C CA . MET A 1 149 ? -14.047 -2.883 -3.27 1 98.38 149 MET A CA 1
ATOM 1132 C C . MET A 1 149 ? -12.75 -3.619 -3.592 1 98.38 149 MET A C 1
ATOM 1134 O O . MET A 1 149 ? -12.766 -4.66 -4.25 1 98.38 149 MET A O 1
ATOM 1138 N N . LEU A 1 150 ? -11.617 -3.08 -3.166 1 98.25 150 LEU A N 1
ATOM 1139 C CA . LEU A 1 150 ? -10.344 -3.75 -3.391 1 98.25 150 LEU A CA 1
ATOM 1140 C C . LEU A 1 150 ? -10.305 -5.102 -2.684 1 98.25 150 LEU A C 1
ATOM 1142 O O . LEU A 1 150 ? -9.82 -6.086 -3.244 1 98.25 150 LEU A O 1
ATOM 1146 N N . THR A 1 151 ? -10.82 -5.078 -1.469 1 97.56 151 THR A N 1
ATOM 1147 C CA . THR A 1 151 ? -10.93 -6.344 -0.752 1 97.56 151 THR A CA 1
ATOM 1148 C C . THR A 1 151 ? -11.836 -7.316 -1.508 1 97.56 151 THR A C 1
ATOM 1150 O O . THR A 1 151 ? -11.555 -8.516 -1.57 1 97.56 151 THR A O 1
ATOM 1153 N N . GLY A 1 152 ? -12.898 -6.801 -2.045 1 97.75 152 GLY A N 1
ATOM 1154 C CA . GLY A 1 152 ? -13.773 -7.609 -2.879 1 97.75 152 GLY A CA 1
ATOM 1155 C C . GLY A 1 152 ? -13.055 -8.242 -4.059 1 97.75 152 GLY A C 1
ATOM 1156 O O . GLY A 1 152 ? -13.281 -9.414 -4.371 1 97.75 152 GLY A O 1
ATOM 1157 N N . VAL A 1 153 ? -12.211 -7.496 -4.73 1 97.31 153 VAL A N 1
ATOM 1158 C CA . VAL A 1 153 ? -11.43 -8.031 -5.836 1 97.31 153 VAL A CA 1
ATOM 1159 C C . VAL A 1 153 ? -10.586 -9.211 -5.352 1 97.31 153 VAL A C 1
ATOM 1161 O O . VAL A 1 153 ? -10.516 -10.242 -6.02 1 97.31 153 VAL A O 1
ATOM 1164 N N . MET A 1 154 ? -10.016 -9.109 -4.184 1 96.38 154 MET A N 1
ATOM 1165 C CA . MET A 1 154 ? -9.172 -10.172 -3.645 1 96.38 154 MET A CA 1
ATOM 1166 C C . MET A 1 154 ? -10.008 -11.406 -3.316 1 96.38 154 MET A C 1
ATOM 1168 O O . MET A 1 154 ? -9.562 -12.539 -3.539 1 96.38 154 MET A O 1
ATOM 1172 N N . LEU A 1 155 ? -11.164 -11.195 -2.793 1 95.88 155 LEU A N 1
ATOM 1173 C CA . LEU A 1 155 ? -12.047 -12.312 -2.475 1 95.88 155 LEU A CA 1
ATOM 1174 C C . LEU A 1 155 ? -12.492 -13.031 -3.744 1 95.88 155 LEU A C 1
ATOM 1176 O O . LEU A 1 155 ? -12.57 -14.266 -3.771 1 95.88 155 LEU A O 1
ATOM 1180 N N . LEU A 1 156 ? -12.789 -12.266 -4.723 1 94.75 156 LEU A N 1
ATOM 1181 C CA . LEU A 1 156 ? -13.172 -12.852 -6 1 94.75 156 LEU A CA 1
ATOM 1182 C C . LEU A 1 156 ? -12.016 -13.648 -6.602 1 94.75 156 LEU A C 1
ATOM 1184 O O . LEU A 1 156 ? -12.227 -14.711 -7.184 1 94.75 156 LEU A O 1
ATOM 1188 N N . GLN A 1 157 ? -10.805 -13.133 -6.488 1 92.12 157 GLN A N 1
ATOM 1189 C CA . GLN A 1 157 ? -9.633 -13.859 -6.973 1 92.12 157 GLN A CA 1
ATOM 1190 C C . GLN A 1 157 ? -9.461 -15.18 -6.238 1 92.12 157 GLN A C 1
ATOM 1192 O O . GLN A 1 157 ? -9.109 -16.203 -6.848 1 92.12 157 GLN A O 1
ATOM 1197 N N . ALA A 1 158 ? -9.688 -15.188 -4.945 1 91.69 158 ALA A N 1
ATOM 1198 C CA . ALA A 1 158 ? -9.586 -16.422 -4.156 1 91.69 158 ALA A CA 1
ATOM 1199 C C . ALA A 1 158 ? -10.68 -17.406 -4.551 1 91.69 158 ALA A C 1
ATOM 1201 O O . ALA A 1 158 ? -10.43 -18.609 -4.625 1 91.69 158 ALA A O 1
ATOM 1202 N N . GLY A 1 159 ? -11.891 -16.859 -4.754 1 88.94 159 GLY A N 1
ATOM 1203 C CA . GLY A 1 159 ? -12.984 -17.719 -5.195 1 88.94 159 GLY A CA 1
ATOM 1204 C C . GLY A 1 159 ? -12.734 -18.344 -6.555 1 88.94 159 GLY A C 1
ATOM 1205 O O . GLY A 1 159 ? -13.078 -19.5 -6.773 1 88.94 159 GLY A O 1
ATOM 1206 N N . ARG A 1 160 ? -12.211 -17.594 -7.371 1 87.19 160 ARG A N 1
ATOM 1207 C CA . ARG A 1 160 ? -11.867 -18.109 -8.695 1 87.19 160 ARG A CA 1
ATOM 1208 C C . ARG A 1 160 ? -10.852 -19.234 -8.602 1 87.19 160 ARG A C 1
ATOM 1210 O O . ARG A 1 160 ? -10.969 -20.25 -9.289 1 87.19 160 ARG A O 1
ATOM 1217 N N . TYR A 1 161 ? -9.836 -18.984 -7.832 1 85.31 161 TYR A N 1
ATOM 1218 C CA . TYR A 1 161 ? -8.805 -20 -7.625 1 85.31 161 TYR A CA 1
ATOM 1219 C C . TYR A 1 161 ? -9.398 -21.281 -7.07 1 85.31 161 TYR A C 1
ATOM 1221 O O . TYR A 1 161 ? -9.094 -22.375 -7.559 1 85.31 161 TYR A O 1
ATOM 1229 N N . TYR A 1 162 ? -10.25 -21.203 -6.082 1 84.25 162 TYR A N 1
ATOM 1230 C CA . TYR A 1 162 ? -10.867 -22.375 -5.457 1 84.25 162 TYR A CA 1
ATOM 1231 C C . TYR A 1 162 ? -11.781 -23.094 -6.438 1 84.25 162 TYR A C 1
ATOM 1233 O O . TYR A 1 162 ? -11.828 -24.328 -6.469 1 84.25 162 TYR A O 1
ATOM 1241 N N . SER A 1 163 ? -12.5 -22.422 -7.184 1 82.81 163 SER A N 1
ATOM 1242 C CA . SER A 1 163 ? -13.414 -23.016 -8.156 1 82.81 163 SER A CA 1
ATOM 1243 C C . SER A 1 163 ? -12.656 -23.766 -9.242 1 82.81 163 SER A C 1
ATOM 1245 O O . SER A 1 163 ? -13.117 -24.812 -9.719 1 82.81 163 SER A O 1
ATOM 1247 N N . SER A 1 164 ? -11.547 -23.297 -9.664 1 80 164 SER A N 1
ATOM 1248 C CA . SER A 1 164 ? -10.75 -23.922 -10.711 1 80 164 SER A CA 1
ATOM 1249 C C . SER A 1 164 ? -10.086 -25.188 -10.211 1 80 164 SER A C 1
ATOM 1251 O O . SER A 1 164 ? -9.844 -26.109 -10.992 1 80 164 SER A O 1
ATOM 1253 N N . ARG A 1 165 ? -9.773 -25.312 -8.984 1 78 165 ARG A N 1
ATOM 1254 C CA . ARG A 1 165 ? -9.148 -26.5 -8.414 1 78 165 ARG A CA 1
ATOM 1255 C C . ARG A 1 165 ? -10.164 -27.609 -8.227 1 78 165 ARG A C 1
ATOM 1257 O O . ARG A 1 165 ? -9.844 -28.781 -8.43 1 78 165 ARG A O 1
ATOM 1264 N N . THR A 1 166 ? -11.336 -27.344 -7.816 1 72.94 166 THR A N 1
ATOM 1265 C CA . THR A 1 166 ? -12.383 -28.344 -7.605 1 72.94 166 THR A CA 1
ATOM 1266 C C . THR A 1 166 ? -12.875 -28.906 -8.938 1 72.94 166 THR A C 1
ATOM 1268 O O . THR A 1 166 ? -13.18 -30.094 -9.047 1 72.94 166 THR A O 1
ATOM 1271 N N . SER A 1 167 ? -12.93 -28.172 -9.961 1 65.94 167 SER A N 1
ATOM 1272 C CA . SER A 1 167 ? -13.352 -28.641 -11.273 1 65.94 167 SER A CA 1
ATOM 1273 C C . SER A 1 167 ? -12.312 -29.578 -11.883 1 65.94 167 SER A C 1
ATOM 1275 O O . SER A 1 167 ? -12.656 -30.469 -12.672 1 65.94 167 SER A O 1
ATOM 1277 N N . SER A 1 168 ? -11.117 -29.422 -11.531 1 61.12 168 SER A N 1
ATOM 1278 C CA . SER A 1 168 ? -10.078 -30.297 -12.07 1 61.12 168 SER A CA 1
ATOM 1279 C C . SER A 1 168 ? -10.039 -31.641 -11.336 1 61.12 168 SER A C 1
ATOM 1281 O O . SER A 1 168 ? -9.633 -32.656 -11.906 1 61.12 168 SER A O 1
ATOM 1283 N N . SER A 1 169 ? -10.508 -31.797 -10.078 1 58.22 169 SER A N 1
ATOM 1284 C CA . SER A 1 169 ? -10.453 -33.031 -9.305 1 58.22 169 SER A CA 1
ATOM 1285 C C . SER A 1 169 ? -11.641 -33.938 -9.617 1 58.22 169 SER A C 1
ATOM 1287 O O . SER A 1 169 ? -11.602 -35.125 -9.359 1 58.22 169 SER A O 1
ATOM 1289 N N . SER A 1 170 ? -12.773 -33.531 -10.031 1 53.88 170 SER A N 1
ATOM 1290 C CA . SER A 1 170 ? -13.938 -34.406 -10.203 1 53.88 170 SER A CA 1
ATOM 1291 C C . SER A 1 170 ? -13.734 -35.375 -11.375 1 53.88 170 SER A C 1
ATOM 1293 O O . SER A 1 170 ? -14.43 -36.375 -11.477 1 53.88 170 SER A O 1
ATOM 1295 N N . PHE A 1 171 ? -13.375 -35.094 -12.484 1 47.31 171 PHE A N 1
ATOM 1296 C CA . PHE A 1 171 ? -13.523 -36.125 -13.5 1 47.31 171 PHE A CA 1
ATOM 1297 C C . PHE A 1 171 ? -12.445 -37.188 -13.359 1 47.31 171 PHE A C 1
ATOM 1299 O O . PHE A 1 171 ? -11.273 -36.938 -13.664 1 47.31 171 PHE A O 1
ATOM 1306 N N . PRO A 1 172 ? -12.508 -38.031 -12.367 1 48.75 172 PRO A N 1
ATOM 1307 C CA . PRO A 1 172 ? -11.75 -39.25 -12.664 1 48.75 172 PRO A CA 1
ATOM 1308 C C . PRO A 1 172 ? -11.984 -39.781 -14.078 1 48.75 172 PRO A C 1
ATOM 1310 O O . PRO A 1 172 ? -13.102 -39.688 -14.594 1 48.75 172 PRO A O 1
ATOM 1313 N N . ARG A 1 173 ? -11.133 -39.562 -15 1 46.19 173 ARG A N 1
ATOM 1314 C CA . ARG A 1 173 ? -11.258 -40.25 -16.281 1 46.19 173 ARG A CA 1
ATOM 1315 C C . ARG A 1 173 ? -11.773 -41.656 -16.078 1 46.19 173 ARG A C 1
ATOM 1317 O O . ARG A 1 173 ? -11.078 -42.5 -15.516 1 46.19 173 ARG A O 1
ATOM 1324 N N . SER A 1 174 ? -12.953 -41.969 -15.688 1 44.88 174 SER A N 1
ATOM 1325 C CA . SER A 1 174 ? -13.453 -43.344 -15.828 1 44.88 174 SER A CA 1
ATOM 1326 C C . SER A 1 174 ? -12.93 -44 -17.109 1 44.88 174 SER A C 1
ATOM 1328 O O . SER A 1 174 ? -13.305 -43.594 -18.203 1 44.88 174 SER A O 1
ATOM 1330 N N . THR A 1 175 ? -11.727 -44.406 -17.203 1 43.94 175 THR A N 1
ATOM 1331 C CA . THR A 1 175 ? -11.32 -45.406 -18.188 1 43.94 175 THR A CA 1
ATOM 1332 C C . THR A 1 175 ? -12.359 -46.531 -18.297 1 43.94 175 THR A C 1
ATOM 1334 O O . THR A 1 175 ? -12.5 -47.344 -17.391 1 43.94 175 THR A O 1
ATOM 1337 N N . GLU A 1 176 ? -13.633 -46.344 -18.578 1 43.22 176 GLU A N 1
ATOM 1338 C CA . GLU A 1 176 ? -14.508 -47.406 -19.031 1 43.22 176 GLU A CA 1
ATOM 1339 C C . GLU A 1 176 ? -13.812 -48.281 -20.062 1 43.22 176 GLU A C 1
ATOM 1341 O O . GLU A 1 176 ? -13.539 -47.844 -21.188 1 43.22 176 GLU A O 1
ATOM 1346 N N . THR A 1 177 ? -12.797 -49.062 -19.672 1 45 177 THR A N 1
ATOM 1347 C CA . THR A 1 177 ? -12.445 -50.25 -20.453 1 45 177 THR A CA 1
ATOM 1348 C C . THR A 1 177 ? -13.695 -51 -20.891 1 45 177 THR A C 1
ATOM 1350 O O . THR A 1 177 ? -14.367 -51.625 -20.078 1 45 177 THR A O 1
ATOM 1353 N N . SER A 1 178 ? -14.695 -50.438 -21.578 1 44.69 178 SER A N 1
ATOM 1354 C CA . SER A 1 178 ? -15.719 -51.188 -22.266 1 44.69 178 SER A CA 1
ATOM 1355 C C . SER A 1 178 ? -15.109 -52.344 -23.047 1 44.69 178 SER A C 1
ATOM 1357 O O . SER A 1 178 ? -14.438 -52.125 -24.062 1 44.69 178 SER A O 1
ATOM 1359 N N . VAL A 1 179 ? -14.562 -53.406 -22.422 1 43.09 179 VAL A N 1
ATOM 1360 C CA . VAL A 1 179 ? -14.391 -54.719 -23.078 1 43.09 179 VAL A CA 1
ATOM 1361 C C . VAL A 1 179 ? -15.625 -55.031 -23.922 1 43.09 179 VAL A C 1
ATOM 1363 O O . VAL A 1 179 ? -16.719 -55.188 -23.391 1 43.09 179 VAL A O 1
ATOM 1366 N N . GLN A 1 180 ? -15.836 -54.531 -25.094 1 42.03 180 GLN A N 1
ATOM 1367 C CA . GLN A 1 180 ? -16.734 -55 -26.141 1 42.03 180 GLN A CA 1
ATOM 1368 C C . GLN A 1 180 ? -16.703 -56.531 -26.266 1 42.03 180 GLN A C 1
ATOM 1370 O O . GLN A 1 180 ? -15.719 -57.094 -26.734 1 42.03 180 GLN A O 1
ATOM 1375 N N . SER A 1 181 ? -17.125 -57.281 -25.219 1 44.56 181 SER A N 1
ATOM 1376 C CA . SER A 1 181 ? -17.422 -58.688 -25.453 1 44.56 181 SER A CA 1
ATOM 1377 C C . SER A 1 181 ? -18.25 -58.875 -26.703 1 44.56 181 SER A C 1
ATOM 1379 O O . SER A 1 181 ? -19.172 -58.125 -26.969 1 44.56 181 SER A O 1
ATOM 1381 N N . SER A 1 182 ? -17.859 -59.562 -27.781 1 43.5 182 SER A N 1
ATOM 1382 C CA . SER A 1 182 ? -18.453 -60 -29.047 1 43.5 182 SER A CA 1
ATOM 1383 C C . SER A 1 182 ? -19.844 -60.562 -28.828 1 43.5 182 SER A C 1
ATOM 1385 O O . SER A 1 182 ? -20.031 -61.438 -27.969 1 43.5 182 SER A O 1
ATOM 1387 N N . PRO A 1 183 ? -20.953 -59.875 -29.078 1 40.97 183 PRO A N 1
ATOM 1388 C CA . PRO A 1 183 ? -22.344 -60.312 -28.938 1 40.97 183 PRO A CA 1
ATOM 1389 C C . PRO A 1 183 ? -22.578 -61.719 -29.531 1 40.97 183 PRO A C 1
ATOM 1391 O O . PRO A 1 183 ? -22.062 -62 -30.625 1 40.97 183 PRO A O 1
ATOM 1394 N N . SER A 1 184 ? -22.516 -62.75 -28.844 1 41.22 184 SER A N 1
ATOM 1395 C CA . SER A 1 184 ? -23.047 -64 -29.344 1 41.22 184 SER A CA 1
ATOM 1396 C C . SER A 1 184 ? -24.375 -63.812 -30.062 1 41.22 184 SER A C 1
ATOM 1398 O O . SER A 1 184 ? -25.125 -62.875 -29.75 1 41.22 184 SER A O 1
ATOM 1400 N N . SER A 1 185 ? -24.703 -64.438 -31.297 1 41.59 185 SER A N 1
ATOM 1401 C CA . SER A 1 185 ? -25.75 -64.438 -32.312 1 41.59 185 SER A CA 1
ATOM 1402 C C . SER A 1 185 ? -27.125 -64.688 -31.703 1 41.59 185 SER A C 1
ATOM 1404 O O . SER A 1 185 ? -27.438 -65.812 -31.297 1 41.59 185 SER A O 1
ATOM 1406 N N . SER A 1 186 ? -27.609 -63.969 -30.672 1 39.22 186 SER A N 1
ATOM 1407 C CA . SER A 1 186 ? -28.906 -64.188 -30.047 1 39.22 186 SER A CA 1
ATOM 1408 C C . SER A 1 186 ? -30 -64.312 -31.109 1 39.22 186 SER A C 1
ATOM 1410 O O . SER A 1 186 ? -29.953 -63.656 -32.125 1 39.22 186 SER A O 1
ATOM 1412 N N . PRO A 1 187 ? -30.891 -65.312 -31.016 1 42.44 187 PRO A N 1
ATOM 1413 C CA . PRO A 1 187 ? -31.906 -65.688 -31.984 1 42.44 187 PRO A CA 1
ATOM 1414 C C . PRO A 1 187 ? -32.719 -64.5 -32.5 1 42.44 187 PRO A C 1
ATOM 1416 O O . PRO A 1 187 ? -32.75 -63.469 -31.844 1 42.44 187 PRO A O 1
ATOM 1419 N N . ALA A 1 188 ? -33.344 -64.625 -33.656 1 39.59 188 ALA A N 1
ATOM 1420 C CA . ALA A 1 188 ? -34.094 -63.75 -34.594 1 39.59 188 ALA A CA 1
ATOM 1421 C C . ALA A 1 188 ? -35.25 -63.031 -33.875 1 39.59 188 ALA A C 1
ATOM 1423 O O . ALA A 1 188 ? -36.125 -63.688 -33.312 1 39.59 188 ALA A O 1
ATOM 1424 N N . ALA A 1 189 ? -35 -61.875 -33.219 1 38.38 189 ALA A N 1
ATOM 1425 C CA . ALA A 1 189 ? -35.938 -61.062 -32.469 1 38.38 189 ALA A CA 1
ATOM 1426 C C . ALA A 1 189 ? -37.219 -60.844 -33.25 1 38.38 189 ALA A C 1
ATOM 1428 O O . ALA A 1 189 ? -37.188 -60.656 -34.469 1 38.38 189 ALA A O 1
ATOM 1429 N N . SER A 1 190 ? -38.312 -61.469 -32.844 1 42.5 190 SER A N 1
ATOM 1430 C CA . SER A 1 190 ? -39.656 -61.438 -33.406 1 42.5 190 SER A CA 1
ATOM 1431 C C . SER A 1 190 ? -40.094 -60.031 -33.781 1 42.5 190 SER A C 1
ATOM 1433 O O . SER A 1 190 ? -39.562 -59.031 -33.219 1 42.5 190 SER A O 1
ATOM 1435 N N . PRO A 1 191 ? -40.75 -59.812 -34.875 1 36.09 191 PRO A N 1
ATOM 1436 C CA . PRO A 1 191 ? -41.094 -58.562 -35.562 1 36.09 191 PRO A CA 1
ATOM 1437 C C . PRO A 1 191 ? -41.719 -57.531 -34.656 1 36.09 191 PRO A C 1
ATOM 1439 O O . PRO A 1 191 ? -42.625 -57.875 -33.844 1 36.09 191 PRO A O 1
ATOM 1442 N N . ILE A 1 192 ? -40.875 -56.656 -34.094 1 36.84 192 ILE A N 1
ATOM 1443 C CA . ILE A 1 192 ? -41.25 -55.562 -33.219 1 36.84 192 ILE A CA 1
ATOM 1444 C C . ILE A 1 192 ? -42.531 -54.875 -33.719 1 36.84 192 ILE A C 1
ATOM 1446 O O . ILE A 1 192 ? -42.594 -54.469 -34.844 1 36.84 192 ILE A O 1
ATOM 1450 N N . ALA A 1 193 ? -43.656 -55.25 -33.094 1 39 193 ALA A N 1
ATOM 1451 C CA . ALA A 1 193 ? -45.031 -54.719 -33.281 1 39 193 ALA A CA 1
ATOM 1452 C C . ALA A 1 193 ? -45 -53.219 -33.438 1 39 193 ALA A C 1
ATOM 1454 O O . ALA A 1 193 ? -44.094 -52.531 -32.938 1 39 193 ALA A O 1
ATOM 1455 N N . GLU A 1 194 ? -45.594 -52.656 -34.5 1 39.59 194 GLU A N 1
ATOM 1456 C CA . GLU A 1 194 ? -45.781 -51.312 -35 1 39.59 194 GLU A CA 1
ATOM 1457 C C . GLU A 1 194 ? -46.125 -50.344 -33.875 1 39.59 194 GLU A C 1
ATOM 1459 O O . GLU A 1 194 ? -46.969 -50.625 -33.031 1 39.59 194 GLU A O 1
ATOM 1464 N N . PRO A 1 195 ? -45.188 -49.406 -33.531 1 35.09 195 PRO A N 1
ATOM 1465 C CA . PRO A 1 195 ? -45.344 -48.438 -32.438 1 35.09 195 PRO A CA 1
ATOM 1466 C C . PRO A 1 195 ? -46.75 -47.781 -32.469 1 35.09 195 PRO A C 1
ATOM 1468 O O . PRO A 1 195 ? -47.219 -47.406 -33.531 1 35.09 195 PRO A O 1
ATOM 1471 N N . VAL A 1 196 ? -47.625 -48.219 -31.641 1 37.44 196 VAL A N 1
ATOM 1472 C CA . VAL A 1 196 ? -48.969 -47.656 -31.469 1 37.44 196 VAL A CA 1
ATOM 1473 C C . VAL A 1 196 ? -48.875 -46.125 -31.422 1 37.44 196 VAL A C 1
ATOM 1475 O O . VAL A 1 196 ? -48.031 -45.562 -30.734 1 37.44 196 VAL A O 1
ATOM 1478 N N . ALA A 1 197 ? -49.406 -45.438 -32.406 1 35.56 197 ALA A N 1
ATOM 1479 C CA . ALA A 1 197 ? -49.562 -44 -32.594 1 35.56 197 ALA A CA 1
ATOM 1480 C C . ALA A 1 197 ? -50.031 -43.344 -31.312 1 35.56 197 ALA A C 1
ATOM 1482 O O . ALA A 1 197 ? -51.031 -43.781 -30.734 1 35.56 197 ALA A O 1
ATOM 1483 N N . LEU A 1 198 ? -49.094 -42.906 -30.422 1 32.5 198 LEU A N 1
ATOM 1484 C CA . LEU A 1 198 ? -49.375 -42.125 -29.219 1 32.5 198 LEU A CA 1
ATOM 1485 C C . LEU A 1 198 ? -50.469 -41.125 -29.469 1 32.5 198 LEU A C 1
ATOM 1487 O O . LEU A 1 198 ? -50.344 -40.25 -30.328 1 32.5 198 LEU A O 1
ATOM 1491 N N . SER A 1 199 ? -51.719 -41.469 -29.312 1 30.3 199 SER A N 1
ATOM 1492 C CA . SER A 1 199 ? -52.938 -40.719 -29.359 1 30.3 199 SER A CA 1
ATOM 1493 C C . SER A 1 199 ? -52.75 -39.312 -28.797 1 30.3 199 SER A C 1
ATOM 1495 O O . SER A 1 199 ? -51.875 -39.094 -27.969 1 30.3 199 SER A O 1
ATOM 1497 N N . ASP A 1 200 ? -53.594 -38.281 -29.312 1 32.12 200 ASP A N 1
ATOM 1498 C CA . ASP A 1 200 ? -53.844 -36.875 -29.203 1 32.12 200 ASP A CA 1
ATOM 1499 C C . ASP A 1 200 ? -54 -36.438 -27.75 1 32.12 200 ASP A C 1
ATOM 1501 O O . ASP A 1 200 ? -55.031 -36.719 -27.125 1 32.12 200 ASP A O 1
ATOM 1505 N N . ARG A 1 201 ? -53.031 -36.562 -26.875 1 31.72 201 ARG A N 1
ATOM 1506 C CA . ARG A 1 201 ? -53.188 -36.125 -25.484 1 31.72 201 ARG A CA 1
ATOM 1507 C C . ARG A 1 201 ? -53.844 -34.719 -25.438 1 31.72 201 ARG A C 1
ATOM 1509 O O . ARG A 1 201 ? -53.469 -33.844 -26.188 1 31.72 201 ARG A O 1
ATOM 1516 N N . LEU A 1 202 ? -54.969 -34.562 -24.719 1 32.19 202 LEU A N 1
ATOM 1517 C CA . LEU A 1 202 ? -55.969 -33.562 -24.422 1 32.19 202 LEU A CA 1
ATOM 1518 C C . LEU A 1 202 ? -55.312 -32.25 -24.047 1 32.19 202 LEU A C 1
ATOM 1520 O O . LEU A 1 202 ? -54.5 -32.188 -23.125 1 32.19 202 LEU A O 1
ATOM 1524 N N . ALA A 1 203 ? -55.156 -31.203 -24.953 1 33.72 203 ALA A N 1
ATOM 1525 C CA . ALA A 1 203 ? -54.875 -29.781 -24.828 1 33.72 203 ALA A CA 1
ATOM 1526 C C . ALA A 1 203 ? -55.625 -29.172 -23.656 1 33.72 203 ALA A C 1
ATOM 1528 O O . ALA A 1 203 ? -56.875 -29.172 -23.656 1 33.72 203 ALA A O 1
ATOM 1529 N N . THR A 1 204 ? -55.156 -29.156 -22.406 1 38.88 204 THR A N 1
ATOM 1530 C CA . THR A 1 204 ? -55.844 -28.469 -21.312 1 38.88 204 THR A CA 1
ATOM 1531 C C . THR A 1 204 ? -56.156 -27.016 -21.703 1 38.88 204 THR A C 1
ATOM 1533 O O . THR A 1 204 ? -55.281 -26.312 -22.203 1 38.88 204 THR A O 1
ATOM 1536 N N . PRO A 1 205 ? -57.344 -26.469 -21.844 1 36.09 205 PRO A N 1
ATOM 1537 C CA . PRO A 1 205 ? -57.812 -25.141 -22.266 1 36.09 205 PRO A CA 1
ATOM 1538 C C . PRO A 1 205 ? -57.25 -24.031 -21.391 1 36.09 205 PRO A C 1
ATOM 1540 O O . PRO A 1 205 ? -57.031 -24.219 -20.203 1 36.09 205 PRO A O 1
ATOM 1543 N N . PHE A 1 206 ? -56.406 -23.031 -21.969 1 41.5 206 PHE A N 1
ATOM 1544 C CA . PHE A 1 206 ? -55.875 -21.797 -21.375 1 41.5 206 PHE A CA 1
ATOM 1545 C C . PHE A 1 206 ? -56.969 -20.953 -20.766 1 41.5 206 PHE A C 1
ATOM 1547 O O . PHE A 1 206 ? -57.875 -20.5 -21.484 1 41.5 206 PHE A O 1
ATOM 1554 N N . ARG A 1 207 ? -57.406 -21.094 -19.469 1 45.34 207 ARG A N 1
ATOM 1555 C CA . ARG A 1 207 ? -58.438 -20.297 -18.812 1 45.34 207 ARG A CA 1
ATOM 1556 C C . ARG A 1 207 ? -58.094 -18.812 -18.828 1 45.34 207 ARG A C 1
ATOM 1558 O O . ARG A 1 207 ? -57.031 -18.422 -18.359 1 45.34 207 ARG A O 1
ATOM 1565 N N . GLU A 1 208 ? -58.625 -17.953 -19.656 1 43.09 208 GLU A N 1
ATOM 1566 C CA . GLU A 1 208 ? -58.5 -16.516 -19.781 1 43.09 208 GLU A CA 1
ATOM 1567 C C . GLU A 1 208 ? -58.781 -15.82 -18.438 1 43.09 208 GLU A C 1
ATOM 1569 O O . GLU A 1 208 ? -59.812 -16.094 -17.797 1 43.09 208 GLU A O 1
ATOM 1574 N N . LEU A 1 209 ? -57.812 -15.273 -17.719 1 44.41 209 LEU A N 1
ATOM 1575 C CA . LEU A 1 209 ? -57.906 -14.57 -16.438 1 44.41 209 LEU A CA 1
ATOM 1576 C C . LEU A 1 209 ? -58.875 -13.414 -16.531 1 44.41 209 LEU A C 1
ATOM 1578 O O . LEU A 1 209 ? -58.938 -12.703 -17.547 1 44.41 209 LEU A O 1
ATOM 1582 N N . THR A 1 210 ? -60.031 -13.305 -15.875 1 46.94 210 THR A N 1
ATOM 1583 C CA . THR A 1 210 ? -61.094 -12.32 -15.906 1 46.94 210 THR A CA 1
ATOM 1584 C C . THR A 1 210 ? -60.594 -10.945 -15.492 1 46.94 210 THR A C 1
ATOM 1586 O O . THR A 1 210 ? -59.562 -10.836 -14.828 1 46.94 210 THR A O 1
ATOM 1589 N N . GLU A 1 211 ? -61.094 -9.797 -15.969 1 52.62 211 GLU A N 1
ATOM 1590 C CA . GLU A 1 211 ? -60.781 -8.375 -15.852 1 52.62 211 GLU A CA 1
ATOM 1591 C C . GLU A 1 211 ? -60.625 -7.965 -14.391 1 52.62 211 GLU A C 1
ATOM 1593 O O . GLU A 1 211 ? -59.781 -7.152 -14.047 1 52.62 211 GLU A O 1
ATOM 1598 N N . SER A 1 212 ? -61.469 -8.477 -13.43 1 55.5 212 SER A N 1
ATOM 1599 C CA . SER A 1 212 ? -61.5 -8.055 -12.031 1 55.5 212 SER A CA 1
ATOM 1600 C C . SER A 1 212 ? -60.188 -8.391 -11.328 1 55.5 212 SER A C 1
ATOM 1602 O O . SER A 1 212 ? -59.719 -7.637 -10.469 1 55.5 212 SER A O 1
ATOM 1604 N N . GLU A 1 213 ? -59.688 -9.547 -11.609 1 54.75 213 GLU A N 1
ATOM 1605 C CA . GLU A 1 213 ? -58.469 -9.953 -10.914 1 54.75 213 GLU A CA 1
ATOM 1606 C C . GLU A 1 213 ? -57.25 -9.141 -11.375 1 54.75 213 GLU A C 1
ATOM 1608 O O . GLU A 1 213 ? -56.312 -8.953 -10.625 1 54.75 213 GLU A O 1
ATOM 1613 N N . ALA A 1 214 ? -57.25 -8.648 -12.641 1 56.06 214 ALA A N 1
ATOM 1614 C CA . ALA A 1 214 ? -56.219 -7.762 -13.125 1 56.06 214 ALA A CA 1
ATOM 1615 C C . ALA A 1 214 ? -56.219 -6.43 -12.383 1 56.06 214 ALA A C 1
ATOM 1617 O O . ALA A 1 214 ? -55.188 -5.859 -12.086 1 56.06 214 ALA A O 1
ATOM 1618 N N . LEU A 1 215 ? -57.344 -5.887 -12.031 1 52.44 215 LEU A N 1
ATOM 1619 C CA . LEU A 1 215 ? -57.5 -4.582 -11.398 1 52.44 215 LEU A CA 1
ATOM 1620 C C . LEU A 1 215 ? -57.031 -4.621 -9.953 1 52.44 215 LEU A C 1
ATOM 1622 O O . LEU A 1 215 ? -56.469 -3.643 -9.445 1 52.44 215 LEU A O 1
ATOM 1626 N N . GLU A 1 216 ? -57.188 -5.648 -9.164 1 51.88 216 GLU A N 1
ATOM 1627 C CA . GLU A 1 216 ? -56.781 -5.691 -7.758 1 51.88 216 GLU A CA 1
ATOM 1628 C C . GLU A 1 216 ? -55.281 -5.562 -7.613 1 51.88 216 GLU A C 1
ATOM 1630 O O . GLU A 1 216 ? -54.781 -5.047 -6.609 1 51.88 216 GLU A O 1
ATOM 1635 N N . LEU A 1 217 ? -54.469 -6.066 -8.57 1 48.25 217 LEU A N 1
ATOM 1636 C CA . LEU A 1 217 ? -53 -5.992 -8.43 1 48.25 217 LEU A CA 1
ATOM 1637 C C . LEU A 1 217 ? -52.531 -4.555 -8.578 1 48.25 217 LEU A C 1
ATOM 1639 O O . LEU A 1 217 ? -51.531 -4.156 -7.949 1 48.25 217 LEU A O 1
ATOM 1643 N N . GLU A 1 218 ? -52.969 -3.811 -9.492 1 48.38 218 GLU A N 1
ATOM 1644 C CA . GLU A 1 218 ? -52.5 -2.455 -9.695 1 48.38 218 GLU A CA 1
ATOM 1645 C C . GLU A 1 218 ? -52.844 -1.554 -8.516 1 48.38 218 GLU A C 1
ATOM 1647 O O . GLU A 1 218 ? -52.188 -0.516 -8.312 1 48.38 218 GLU A O 1
ATOM 1652 N N . GLY A 1 219 ? -53.969 -1.729 -7.781 1 47.56 219 GLY A N 1
ATOM 1653 C CA . GLY A 1 219 ? -54.438 -0.784 -6.789 1 47.56 219 GLY A CA 1
ATOM 1654 C C . GLY A 1 219 ? -53.562 -0.708 -5.555 1 47.56 219 GLY A C 1
ATOM 1655 O O . GLY A 1 219 ? -53.812 0.115 -4.668 1 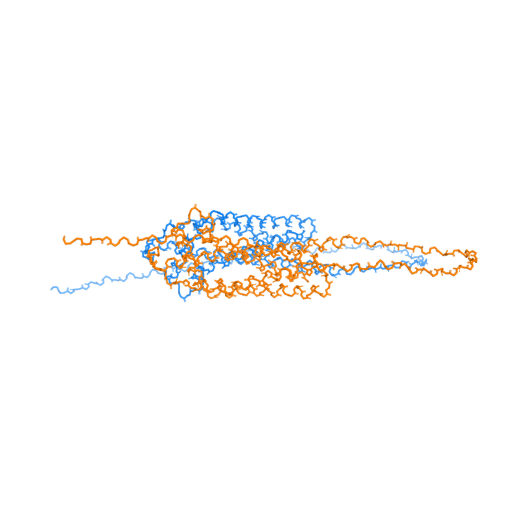47.56 219 GLY A O 1
ATOM 1656 N N . SER A 1 220 ? -52.906 -1.754 -5.215 1 44.94 220 SER A N 1
ATOM 1657 C CA . SER A 1 220 ? -52.281 -1.682 -3.895 1 44.94 220 SER A CA 1
ATOM 1658 C C . SER A 1 220 ? -51.094 -0.743 -3.895 1 44.94 220 SER A C 1
ATOM 1660 O O . SER A 1 220 ? -50.344 -0.69 -2.92 1 44.94 220 SER A O 1
ATOM 1662 N N . GLY A 1 221 ? -50.688 -0.136 -5.062 1 37.59 221 GLY A N 1
ATOM 1663 C CA . GLY A 1 221 ? -49.531 0.726 -5.039 1 37.59 221 GLY A CA 1
ATOM 1664 C C . GLY A 1 221 ? -49.719 1.995 -4.234 1 37.59 221 GLY A C 1
ATOM 1665 O O . GLY A 1 221 ? -48.781 2.553 -3.688 1 37.59 221 GLY A O 1
ATOM 1666 N N . SER A 1 222 ? -50.688 2.803 -4.539 1 35.06 222 SER A N 1
ATOM 1667 C CA . SER A 1 222 ? -50.531 4.254 -4.484 1 35.06 222 SER A CA 1
ATOM 1668 C C . SER A 1 222 ? -50.781 4.785 -3.076 1 35.06 222 SER A C 1
ATOM 1670 O O . SER A 1 222 ? -50.781 5.996 -2.859 1 35.06 222 SER A O 1
ATOM 1672 N N . GLU A 1 223 ? -51.406 4.113 -2.123 1 33.81 223 GLU A N 1
ATOM 1673 C CA . GLU A 1 223 ? -51.906 4.992 -1.066 1 33.81 223 GLU A CA 1
ATOM 1674 C C . GLU A 1 223 ? -50.75 5.551 -0.236 1 33.81 223 GLU A C 1
ATOM 1676 O O . GLU A 1 223 ? -50.156 4.84 0.578 1 33.81 223 GLU A O 1
ATOM 1681 N N . VAL A 1 224 ? -49.812 6.344 -0.833 1 34.81 224 VAL A N 1
ATOM 1682 C CA . VAL A 1 224 ? -48.875 7.176 -0.075 1 34.81 224 VAL A CA 1
ATOM 1683 C C . VAL A 1 224 ? -49.656 8.086 0.875 1 34.81 224 VAL A C 1
ATOM 1685 O O . VAL A 1 224 ? -50.531 8.852 0.443 1 34.81 224 VAL A O 1
ATOM 1688 N N . ASP A 1 225 ? -49.906 7.688 2.164 1 31.39 225 ASP A N 1
ATOM 1689 C CA . ASP A 1 225 ? -50.594 8.398 3.248 1 31.39 225 ASP A CA 1
ATOM 1690 C C . ASP A 1 225 ? -50 9.797 3.436 1 31.39 225 ASP A C 1
ATOM 1692 O O . ASP A 1 225 ? -48.844 9.938 3.812 1 31.39 225 ASP A O 1
ATOM 1696 N N . SER A 1 226 ? -50.219 10.75 2.539 1 30.27 226 SER A N 1
ATOM 1697 C CA . SER A 1 226 ? -49.906 12.164 2.754 1 30.27 226 SER A CA 1
ATOM 1698 C C . SER A 1 226 ? -50.562 12.68 4.031 1 30.27 226 SER A C 1
ATOM 1700 O O . SER A 1 226 ? -51.781 12.844 4.086 1 30.27 226 SER A O 1
ATOM 1702 N N . LYS A 1 227 ? -50.125 12.352 5.285 1 33.28 227 LYS A N 1
ATOM 1703 C CA . LYS A 1 227 ? -50.625 12.93 6.527 1 33.28 227 LYS A CA 1
ATOM 1704 C C . LYS A 1 227 ? -50.562 14.453 6.492 1 33.28 227 LYS A C 1
ATOM 1706 O O . LYS A 1 227 ? -49.562 15.023 6.121 1 33.28 227 LYS A O 1
ATOM 1711 N N . PRO A 1 228 ? -51.656 15.148 6.551 1 30.48 228 PRO A N 1
ATOM 1712 C CA . PRO A 1 228 ? -51.906 16.578 6.434 1 30.48 228 PRO A CA 1
ATOM 1713 C C . PRO A 1 228 ? -51.125 17.406 7.449 1 30.48 228 PRO A C 1
ATOM 1715 O O . PRO A 1 228 ? -50.781 16.906 8.516 1 30.48 228 PRO A O 1
ATOM 1718 N N . ALA A 1 229 ? -50.5 18.469 7.117 1 32.75 229 ALA A N 1
ATOM 1719 C CA . ALA A 1 229 ? -49.688 19.547 7.695 1 32.75 229 ALA A CA 1
ATOM 1720 C C . ALA A 1 229 ? -50.5 20.266 8.789 1 32.75 229 ALA A C 1
ATOM 1722 O O . ALA A 1 229 ? -51.5 20.906 8.516 1 32.75 229 ALA A O 1
ATOM 1723 N N . THR A 1 230 ? -50.719 19.656 9.977 1 27.67 230 THR A N 1
ATOM 1724 C CA . THR A 1 230 ? -51.5 20.328 11.008 1 27.67 230 THR A CA 1
ATOM 1725 C C . THR A 1 230 ? -50.906 21.688 11.352 1 27.67 230 THR A C 1
ATOM 1727 O O . THR A 1 230 ? -49.719 21.781 11.688 1 27.67 230 THR A O 1
ATOM 1730 N N . ARG A 1 231 ? -51.375 22.75 10.781 1 29.42 231 ARG A N 1
ATOM 1731 C CA . ARG A 1 231 ? -51.125 24.188 10.969 1 29.42 231 ARG A CA 1
ATOM 1732 C C . ARG A 1 231 ? -51.25 24.578 12.43 1 29.42 231 ARG A C 1
ATOM 1734 O O . ARG A 1 231 ? -52.281 24.344 13.055 1 29.42 231 ARG A O 1
ATOM 1741 N N . ARG A 1 232 ? -50.156 24.406 13.227 1 28.31 232 ARG A N 1
ATOM 1742 C CA . ARG A 1 232 ? -50.188 24.75 14.641 1 28.31 232 ARG A CA 1
ATOM 1743 C C . ARG A 1 232 ? -50.688 26.188 14.844 1 28.31 232 ARG A C 1
ATOM 1745 O O . ARG A 1 232 ? -50.344 27.078 14.078 1 28.31 232 ARG A O 1
ATOM 1752 N N . PRO A 1 233 ? -51.625 26.453 15.68 1 32.22 233 PRO A N 1
ATOM 1753 C CA . PRO A 1 233 ? -52.469 27.625 15.992 1 32.22 233 PRO A CA 1
ATOM 1754 C C . PRO A 1 233 ? -51.625 28.844 16.422 1 32.22 233 PRO A C 1
ATOM 1756 O O . PRO A 1 233 ? -50.531 28.688 16.922 1 32.22 233 PRO A O 1
ATOM 1759 N N . THR A 1 234 ? -51.781 29.953 15.742 1 29.77 234 THR A N 1
ATOM 1760 C CA . THR A 1 234 ? -51.312 31.328 15.828 1 29.77 234 THR A CA 1
ATOM 1761 C C . THR A 1 234 ? -51.625 31.906 17.219 1 29.77 234 THR A C 1
ATOM 1763 O O . THR A 1 234 ? -52.781 31.984 17.641 1 29.77 234 THR A O 1
ATOM 1766 N N . ARG A 1 235 ? -50.812 31.5 18.281 1 25.98 235 ARG A N 1
ATOM 1767 C CA . ARG A 1 235 ? -51 32.031 19.641 1 25.98 235 ARG A CA 1
ATOM 1768 C C . ARG A 1 235 ? -51.156 33.531 19.625 1 25.98 235 ARG A C 1
ATOM 1770 O O . ARG A 1 235 ? -50.406 34.25 18.984 1 25.98 235 ARG A O 1
ATOM 1777 N N . ALA A 1 236 ? -52.312 34 20.125 1 30.34 236 ALA A N 1
ATOM 1778 C CA . ALA A 1 236 ? -53 35.25 20.375 1 30.34 236 ALA A CA 1
ATOM 1779 C C . ALA A 1 236 ? -52.062 36.281 21.047 1 30.34 236 ALA A C 1
ATOM 1781 O O . ALA A 1 236 ? -51.125 35.906 21.766 1 30.34 236 ALA A O 1
ATOM 1782 N N . ALA A 1 237 ? -52.156 37.469 20.625 1 32.56 237 ALA A N 1
ATOM 1783 C CA . ALA A 1 237 ? -51.625 38.812 20.766 1 32.56 237 ALA A CA 1
ATOM 1784 C C . ALA A 1 237 ? -51.844 39.344 22.188 1 32.56 237 ALA A C 1
ATOM 1786 O O . ALA A 1 237 ? -53 39.656 22.562 1 32.56 237 ALA A O 1
ATOM 1787 N N . ARG A 1 238 ? -51.469 38.594 23.281 1 26.08 238 ARG A N 1
ATOM 1788 C CA . ARG A 1 238 ? -51.844 39.188 24.562 1 26.08 238 ARG A CA 1
ATOM 1789 C C . ARG A 1 238 ? -51.5 40.656 24.625 1 26.08 238 ARG A C 1
ATOM 1791 O O . ARG A 1 238 ? -50.375 41.062 24.266 1 26.08 238 ARG A O 1
ATOM 1798 N N . SER A 1 239 ? -52.5 41.562 24.766 1 28.88 239 SER A N 1
ATOM 1799 C CA . SER A 1 239 ? -52.844 42.969 24.969 1 28.88 239 SER A CA 1
ATOM 1800 C C . SER A 1 239 ? -52.219 43.5 26.25 1 28.88 239 SER A C 1
ATOM 1802 O O . SER A 1 239 ? -52.469 44.656 26.625 1 28.88 239 SER A O 1
ATOM 1804 N N . SER A 1 240 ? -51.281 42.812 26.953 1 28.39 240 SER A N 1
ATOM 1805 C CA . SER A 1 240 ? -51.219 43.312 28.328 1 28.39 240 SER A CA 1
ATOM 1806 C C . SER A 1 240 ? -51 44.812 28.359 1 28.39 240 SER A C 1
ATOM 1808 O O . SER A 1 240 ? -50.312 45.375 27.5 1 28.39 240 SER A O 1
ATOM 1810 N N . THR A 1 241 ? -51.75 45.594 29.234 1 28.19 241 THR A N 1
ATOM 1811 C CA . THR A 1 241 ? -52.25 46.781 29.891 1 28.19 241 THR A CA 1
ATOM 1812 C C . THR A 1 241 ? -51.125 47.594 30.531 1 28.19 241 THR A C 1
ATOM 1814 O O . THR A 1 241 ? -51.281 48.75 30.891 1 28.19 241 THR A O 1
ATOM 1817 N N . ARG A 1 242 ? -49.844 47.031 31.016 1 27.72 242 ARG A N 1
ATOM 1818 C CA . ARG A 1 242 ? -49.469 47.75 32.25 1 27.72 242 ARG A CA 1
ATOM 1819 C C . ARG A 1 242 ? -49.281 49.219 31.984 1 27.72 242 ARG A C 1
ATOM 1821 O O . ARG A 1 242 ? -48.812 49.625 30.906 1 27.72 242 ARG A O 1
ATOM 1828 N N . LYS A 1 243 ? -49.156 49.969 33.094 1 29.12 243 LYS A N 1
ATOM 1829 C CA . LYS A 1 243 ? -49.219 51.25 33.812 1 29.12 243 LYS A CA 1
ATOM 1830 C C . LYS A 1 243 ? -48.062 52.156 33.406 1 29.12 243 LYS A C 1
ATOM 1832 O O . LYS A 1 243 ? -46.875 51.781 33.562 1 29.12 243 LYS A O 1
ATOM 1837 N N . LYS A 1 244 ? -48.156 53.125 32.469 1 22.72 244 LYS A N 1
ATOM 1838 C CA . LYS A 1 244 ? -47.844 54.438 33 1 22.72 244 LYS A CA 1
ATOM 1839 C C . LYS A 1 244 ? -48.844 54.844 34.094 1 22.72 244 LYS A C 1
ATOM 1841 O O . LYS A 1 244 ? -50.062 54.656 33.906 1 22.72 244 LYS A O 1
ATOM 1846 N N . MET B 1 1 ? 3.688 -24.891 -1.318 1 60.62 1 MET B N 1
ATOM 1847 C CA . MET B 1 1 ? 2.266 -24.766 -1.626 1 60.62 1 MET B CA 1
ATOM 1848 C C . MET B 1 1 ? 1.938 -23.359 -2.121 1 60.62 1 MET B C 1
ATOM 1850 O O . MET B 1 1 ? 2.629 -22.406 -1.78 1 60.62 1 MET B O 1
ATOM 1854 N N . VAL B 1 2 ? 1.079 -23.078 -3.113 1 72.5 2 VAL B N 1
ATOM 1855 C CA . VAL B 1 2 ? 0.672 -21.891 -3.869 1 72.5 2 VAL B CA 1
ATOM 1856 C C . VAL B 1 2 ? 0.147 -20.828 -2.916 1 72.5 2 VAL B C 1
ATOM 1858 O O . VAL B 1 2 ? 0.377 -19.641 -3.125 1 72.5 2 VAL B O 1
ATOM 1861 N N . TRP B 1 3 ? -0.341 -21.328 -1.671 1 82.81 3 TRP B N 1
ATOM 1862 C CA . TRP B 1 3 ? -0.966 -20.359 -0.774 1 82.81 3 TRP B CA 1
ATOM 1863 C C . TRP B 1 3 ? 0.086 -19.516 -0.063 1 82.81 3 TRP B C 1
ATOM 1865 O O . TRP B 1 3 ? -0.123 -18.328 0.178 1 82.81 3 TRP B O 1
ATOM 1875 N N . ARG B 1 4 ? 1.148 -20.172 0.296 1 88.31 4 ARG B N 1
ATOM 1876 C CA . ARG B 1 4 ? 2.195 -19.406 0.968 1 88.31 4 ARG B CA 1
ATOM 1877 C C . ARG B 1 4 ? 2.803 -18.359 0.031 1 88.31 4 ARG B C 1
ATOM 1879 O O . ARG B 1 4 ? 3.115 -17.25 0.451 1 88.31 4 ARG B O 1
ATOM 1886 N N . THR B 1 5 ? 2.98 -18.688 -1.225 1 88.75 5 THR B N 1
ATOM 1887 C CA . THR B 1 5 ? 3.488 -17.766 -2.223 1 88.75 5 THR B CA 1
ATOM 1888 C C . THR B 1 5 ? 2.527 -16.594 -2.408 1 88.75 5 THR B C 1
ATOM 1890 O O . THR B 1 5 ? 2.955 -15.438 -2.527 1 88.75 5 THR B O 1
ATOM 1893 N N . THR B 1 6 ? 1.291 -16.922 -2.336 1 91.56 6 THR B N 1
ATOM 1894 C CA . THR B 1 6 ? 0.286 -15.883 -2.5 1 91.56 6 THR B CA 1
ATOM 1895 C C . THR B 1 6 ? 0.304 -14.922 -1.312 1 91.56 6 THR B C 1
ATOM 1897 O O . THR B 1 6 ? 0.192 -13.711 -1.486 1 91.56 6 THR B O 1
ATOM 1900 N N . ILE B 1 7 ? 0.457 -15.453 -0.135 1 94.19 7 ILE B N 1
ATOM 1901 C CA . ILE B 1 7 ? 0.478 -14.609 1.058 1 94.19 7 ILE B CA 1
ATOM 1902 C C . ILE B 1 7 ? 1.712 -13.711 1.034 1 94.19 7 ILE B C 1
ATOM 1904 O O . ILE B 1 7 ? 1.625 -12.523 1.339 1 94.19 7 ILE B O 1
ATOM 1908 N N . VAL B 1 8 ? 2.836 -14.266 0.682 1 95.31 8 VAL B N 1
ATOM 1909 C CA . VAL B 1 8 ? 4.055 -13.461 0.59 1 95.31 8 VAL B CA 1
ATOM 1910 C C . VAL B 1 8 ? 3.865 -12.352 -0.44 1 95.31 8 VAL B C 1
ATOM 1912 O O . VAL B 1 8 ? 4.223 -11.195 -0.19 1 95.31 8 VAL B O 1
ATOM 1915 N N . THR B 1 9 ? 3.312 -12.672 -1.53 1 94.62 9 THR B N 1
ATOM 1916 C CA . THR B 1 9 ? 3.092 -11.703 -2.594 1 94.62 9 THR B CA 1
ATOM 1917 C C . THR B 1 9 ? 2.133 -10.609 -2.135 1 94.62 9 THR B C 1
ATOM 1919 O O . THR B 1 9 ? 2.412 -9.422 -2.303 1 94.62 9 THR B O 1
ATOM 1922 N N . CYS B 1 10 ? 1.033 -11.023 -1.524 1 95.94 10 CYS B N 1
ATOM 1923 C CA . CYS B 1 10 ? 0.019 -10.07 -1.076 1 95.94 10 CYS B CA 1
ATOM 1924 C C . CYS B 1 10 ? 0.585 -9.125 -0.027 1 95.94 10 CYS B C 1
ATOM 1926 O O . CYS B 1 10 ? 0.414 -7.906 -0.127 1 95.94 10 CYS B O 1
ATOM 1928 N N . THR B 1 11 ? 1.226 -9.688 0.897 1 97.56 11 THR B N 1
ATOM 1929 C CA . THR B 1 11 ? 1.753 -8.867 1.983 1 97.56 11 THR B CA 1
ATOM 1930 C C . THR B 1 11 ? 2.863 -7.949 1.479 1 97.56 11 THR B C 1
ATOM 1932 O O . THR B 1 11 ? 2.947 -6.789 1.882 1 97.56 11 THR B O 1
ATOM 1935 N N . THR B 1 12 ? 3.711 -8.43 0.605 1 97.81 12 THR B N 1
ATOM 1936 C CA . THR B 1 12 ? 4.805 -7.625 0.069 1 97.81 12 THR B CA 1
ATOM 1937 C C . THR B 1 12 ? 4.266 -6.449 -0.739 1 97.81 12 THR B C 1
ATOM 1939 O O . THR B 1 12 ? 4.746 -5.32 -0.599 1 97.81 12 THR B O 1
ATOM 1942 N N . CYS B 1 13 ? 3.303 -6.723 -1.512 1 97.56 13 CYS B N 1
ATOM 1943 C CA . CYS B 1 13 ? 2.736 -5.652 -2.326 1 97.56 13 CYS B CA 1
ATOM 1944 C C . CYS B 1 13 ? 1.983 -4.648 -1.463 1 97.56 13 CYS B C 1
ATOM 1946 O O . CYS B 1 13 ? 2.004 -3.449 -1.738 1 97.56 13 CYS B O 1
ATOM 1948 N N . PHE B 1 14 ? 1.294 -5.168 -0.441 1 98 14 PHE B N 1
ATOM 1949 C CA . PHE B 1 14 ? 0.637 -4.281 0.515 1 98 14 PHE B CA 1
ATOM 1950 C C . PHE B 1 14 ? 1.651 -3.363 1.187 1 98 14 PHE B C 1
ATOM 1952 O O . PHE B 1 14 ? 1.436 -2.154 1.278 1 98 14 PHE B O 1
ATOM 1959 N N . LEU B 1 15 ? 2.688 -3.887 1.584 1 98.12 15 LEU B N 1
ATOM 1960 C CA . LEU B 1 15 ? 3.721 -3.119 2.268 1 98.12 15 LEU B CA 1
ATOM 1961 C C . LEU B 1 15 ? 4.406 -2.154 1.308 1 98.12 15 LEU B C 1
ATOM 1963 O O . LEU B 1 15 ? 4.812 -1.059 1.703 1 98.12 15 LEU B O 1
ATOM 1967 N N . LEU B 1 16 ? 4.602 -2.564 0.074 1 97.56 16 LEU B N 1
ATOM 1968 C CA . LEU B 1 16 ? 5.148 -1.663 -0.934 1 97.56 16 LEU B CA 1
ATOM 1969 C C . LEU B 1 16 ? 4.23 -0.463 -1.144 1 97.56 16 LEU B C 1
ATOM 1971 O O . LEU B 1 16 ? 4.703 0.665 -1.305 1 97.56 16 LEU B O 1
ATOM 1975 N N . GLY B 1 17 ? 2.912 -0.705 -1.166 1 96.88 17 GLY B N 1
ATOM 1976 C CA . GLY B 1 17 ? 1.957 0.386 -1.278 1 96.88 17 GLY B CA 1
ATOM 1977 C C . GLY B 1 17 ? 2.02 1.357 -0.114 1 96.88 17 GLY B C 1
ATOM 1978 O O . GLY B 1 17 ? 1.991 2.574 -0.311 1 96.88 17 GLY B O 1
ATOM 1979 N N . THR B 1 18 ? 2.119 0.779 1.09 1 96.62 18 THR B N 1
ATOM 1980 C CA . THR B 1 18 ? 2.234 1.619 2.277 1 96.62 18 THR B CA 1
ATOM 1981 C C . THR B 1 18 ? 3.514 2.449 2.23 1 96.62 18 THR B C 1
ATOM 1983 O O . THR B 1 18 ? 3.492 3.65 2.508 1 96.62 18 THR B O 1
ATOM 1986 N N . THR B 1 19 ? 4.605 1.79 1.855 1 95.94 19 THR B N 1
ATOM 1987 C CA . THR B 1 19 ? 5.891 2.471 1.777 1 95.94 19 THR B CA 1
ATOM 1988 C C . THR B 1 19 ? 5.879 3.529 0.68 1 95.94 19 THR B C 1
ATOM 1990 O O . THR B 1 19 ? 6.457 4.609 0.844 1 95.94 19 THR B O 1
ATOM 1993 N N . PHE B 1 20 ? 5.258 3.258 -0.373 1 95.19 20 PHE B N 1
ATOM 1994 C CA . PHE B 1 20 ? 5.137 4.184 -1.494 1 95.19 20 PHE B CA 1
ATOM 1995 C C . PHE B 1 20 ? 4.449 5.473 -1.062 1 95.19 20 PHE B C 1
ATOM 1997 O O . PHE B 1 20 ? 4.805 6.559 -1.527 1 95.19 20 PHE B O 1
ATOM 2004 N N . THR B 1 21 ? 3.473 5.387 -0.177 1 94.38 21 THR B N 1
ATOM 2005 C CA . THR B 1 21 ? 2.705 6.555 0.248 1 94.38 21 THR B CA 1
ATOM 2006 C C . THR B 1 21 ? 3.588 7.531 1.015 1 94.38 21 THR B C 1
ATOM 2008 O O . THR B 1 21 ? 3.34 8.742 1.003 1 94.38 21 THR B O 1
ATOM 2011 N N . HIS B 1 22 ? 4.645 7.059 1.625 1 94.94 22 HIS B N 1
ATOM 2012 C CA . HIS B 1 22 ? 5.531 7.93 2.385 1 94.94 22 HIS B CA 1
ATOM 2013 C C . HIS B 1 22 ? 6.328 8.844 1.461 1 94.94 22 HIS B C 1
ATOM 2015 O O . HIS B 1 22 ? 6.984 9.781 1.923 1 94.94 22 HIS B O 1
ATOM 2021 N N . TRP B 1 23 ? 6.223 8.641 0.144 1 92.69 23 TRP B N 1
ATOM 2022 C CA . TRP B 1 23 ? 6.84 9.547 -0.818 1 92.69 23 TRP B CA 1
ATOM 2023 C C . TRP B 1 23 ? 6.262 10.953 -0.691 1 92.69 23 TRP B C 1
ATOM 2025 O O . TRP B 1 23 ? 6.836 11.914 -1.21 1 92.69 23 TRP B O 1
ATOM 2035 N N . ILE B 1 24 ? 5.164 11.094 0 1 90.75 24 ILE B N 1
ATOM 2036 C CA . ILE B 1 24 ? 4.617 12.414 0.315 1 90.75 24 ILE B CA 1
ATOM 2037 C C . ILE B 1 24 ? 5.672 13.258 1.021 1 90.75 24 ILE B C 1
ATOM 2039 O O . ILE B 1 24 ? 5.812 14.453 0.74 1 90.75 24 ILE B O 1
ATOM 2043 N N . ALA B 1 25 ? 6.391 12.648 1.906 1 93.12 25 ALA B N 1
ATOM 2044 C CA . ALA B 1 25 ? 7.375 13.352 2.725 1 93.12 25 ALA B CA 1
ATOM 2045 C C . ALA B 1 25 ? 8.789 13.109 2.205 1 93.12 25 ALA B C 1
ATOM 2047 O O . ALA B 1 25 ? 9.633 14.016 2.23 1 93.12 25 ALA B O 1
ATOM 2048 N N . ASP B 1 26 ? 9.047 11.961 1.655 1 94.12 26 ASP B N 1
ATOM 2049 C CA . ASP B 1 26 ? 10.414 11.539 1.356 1 94.12 26 ASP B CA 1
ATOM 2050 C C . ASP B 1 26 ? 10.945 12.25 0.114 1 94.12 26 ASP B C 1
ATOM 2052 O O . ASP B 1 26 ? 12.156 12.43 -0.032 1 94.12 26 ASP B O 1
ATOM 2056 N N . HIS B 1 27 ? 10.055 12.625 -0.713 1 88.75 27 HIS B N 1
ATOM 2057 C CA . HIS B 1 27 ? 10.516 13.258 -1.944 1 88.75 27 HIS B CA 1
ATOM 2058 C C . HIS B 1 27 ? 11.227 14.578 -1.656 1 88.75 27 HIS B C 1
ATOM 2060 O O . HIS B 1 27 ? 12.086 15 -2.426 1 88.75 27 HIS B O 1
ATOM 2066 N N . ASN B 1 28 ? 10.906 15.203 -0.558 1 86.81 28 ASN B N 1
ATOM 2067 C CA . ASN B 1 28 ? 11.484 16.484 -0.178 1 86.81 28 ASN B CA 1
ATOM 2068 C C . ASN B 1 28 ? 12.93 16.344 0.268 1 86.81 28 ASN B C 1
ATOM 2070 O O . ASN B 1 28 ? 13.672 17.328 0.308 1 86.81 28 ASN B O 1
ATOM 2074 N N . VAL B 1 29 ? 13.273 15.133 0.583 1 86.62 29 VAL B N 1
ATOM 2075 C CA . VAL B 1 29 ? 14.609 14.898 1.134 1 86.62 29 VAL B CA 1
ATOM 2076 C C . VAL B 1 29 ? 15.461 14.141 0.118 1 86.62 29 VAL B C 1
ATOM 2078 O O . VAL B 1 29 ? 16.656 14.43 -0.04 1 86.62 29 VAL B O 1
ATOM 2081 N N . LEU B 1 30 ? 14.844 13.289 -0.609 1 80.25 30 LEU B N 1
ATOM 2082 C CA . LEU B 1 30 ? 15.602 12.391 -1.478 1 80.25 30 LEU B CA 1
ATOM 2083 C C . LEU B 1 30 ? 15.727 12.977 -2.881 1 80.25 30 LEU B C 1
ATOM 2085 O O . LEU B 1 30 ? 16.766 12.828 -3.529 1 80.25 30 LEU B O 1
ATOM 2089 N N . TRP B 1 31 ? 14.742 13.672 -3.363 1 72.5 31 TRP B N 1
ATOM 2090 C CA . TRP B 1 31 ? 14.719 14.008 -4.781 1 72.5 31 TRP B CA 1
ATOM 2091 C C . TRP B 1 31 ? 14.727 15.516 -4.984 1 72.5 31 TRP B C 1
ATOM 2093 O O . TRP B 1 31 ? 14.453 16 -6.086 1 72.5 31 TRP B O 1
ATOM 2103 N N . ARG B 1 32 ? 14.805 16.203 -3.895 1 69.31 32 ARG B N 1
ATOM 2104 C CA . ARG B 1 32 ? 14.828 17.656 -4.047 1 69.31 32 ARG B CA 1
ATOM 2105 C C . ARG B 1 32 ? 16.219 18.203 -3.787 1 69.31 32 ARG B C 1
ATOM 2107 O O . ARG B 1 32 ? 16.875 17.812 -2.816 1 69.31 32 ARG B O 1
ATOM 2114 N N . SER B 1 33 ? 16.734 18.844 -4.852 1 71.06 33 SER B N 1
ATOM 2115 C CA . SER B 1 33 ? 17.984 19.562 -4.699 1 71.06 33 SER B CA 1
ATOM 2116 C C . SER B 1 33 ? 17.844 21.016 -5.129 1 71.06 33 SER B C 1
ATOM 2118 O O . SER B 1 33 ? 17.516 21.312 -6.281 1 71.06 33 SER B O 1
ATOM 2120 N N . PRO B 1 34 ? 17.953 21.859 -4.148 1 74.44 34 PRO B N 1
ATOM 2121 C CA . PRO B 1 34 ? 18.391 21.844 -2.75 1 74.44 34 PRO B CA 1
ATOM 2122 C C . PRO B 1 34 ? 17.234 21.578 -1.778 1 74.44 34 PRO B C 1
ATOM 2124 O O . PRO B 1 34 ? 16.078 21.891 -2.074 1 74.44 34 PRO B O 1
ATOM 2127 N N . VAL B 1 35 ? 17.578 20.953 -0.676 1 81.12 35 VAL B N 1
ATOM 2128 C CA . VAL B 1 35 ? 16.609 20.75 0.391 1 81.12 35 VAL B CA 1
ATOM 2129 C C . VAL B 1 35 ? 16.328 22.062 1.109 1 81.12 35 VAL B C 1
ATOM 2131 O O . VAL B 1 35 ? 17.234 22.672 1.683 1 81.12 35 VAL B O 1
ATOM 2134 N N . THR B 1 36 ? 15.062 22.578 1.019 1 87 36 THR B N 1
ATOM 2135 C CA . THR B 1 36 ? 14.688 23.828 1.655 1 87 36 THR B CA 1
ATOM 2136 C C . THR B 1 36 ? 14.07 23.578 3.027 1 87 36 THR B C 1
ATOM 2138 O O . THR B 1 36 ? 13.477 22.531 3.262 1 87 36 THR B O 1
ATOM 2141 N N . PRO B 1 37 ? 14.234 24.516 3.828 1 89.44 37 PRO B N 1
ATOM 2142 C CA . PRO B 1 37 ? 13.617 24.375 5.148 1 89.44 37 PRO B CA 1
ATOM 2143 C C . PRO B 1 37 ? 12.102 24.203 5.07 1 89.44 37 PRO B C 1
ATOM 2145 O O . PRO B 1 37 ? 11.516 23.484 5.891 1 89.44 37 PRO B O 1
ATOM 2148 N N . ALA B 1 38 ? 11.484 24.781 4.113 1 86.5 38 ALA B N 1
ATOM 2149 C CA . ALA B 1 38 ? 10.039 24.656 3.961 1 86.5 38 ALA B CA 1
ATOM 2150 C C . ALA B 1 38 ? 9.648 23.219 3.596 1 86.5 38 ALA B C 1
ATOM 2152 O O . ALA B 1 38 ? 8.648 22.703 4.09 1 86.5 38 ALA B O 1
ATOM 2153 N N . ALA B 1 39 ? 10.453 22.688 2.721 1 88.12 39 ALA B N 1
ATOM 2154 C CA . ALA B 1 39 ? 10.203 21.297 2.312 1 88.12 39 ALA B CA 1
ATOM 2155 C C . ALA B 1 39 ? 10.398 20.344 3.482 1 88.12 39 ALA B C 1
ATOM 2157 O O . ALA B 1 39 ? 9.609 19.406 3.668 1 88.12 39 ALA B O 1
ATOM 2158 N N . LEU B 1 40 ? 11.398 20.562 4.23 1 92.31 40 LEU B N 1
ATOM 2159 C CA . LEU B 1 40 ? 11.664 19.75 5.406 1 92.31 40 LEU B CA 1
ATOM 2160 C C . LEU B 1 40 ? 10.539 19.891 6.43 1 92.31 40 LEU B C 1
ATOM 2162 O O . LEU B 1 40 ? 10.172 18.922 7.102 1 92.31 40 LEU B O 1
ATOM 2166 N N . GLU B 1 41 ? 10.078 21.062 6.539 1 92 41 GLU B N 1
ATOM 2167 C CA . GLU B 1 41 ? 8.977 21.297 7.469 1 92 41 GLU B CA 1
ATOM 2168 C C . GLU B 1 41 ? 7.742 20.484 7.078 1 92 41 GLU B C 1
ATOM 2170 O O . GLU B 1 41 ? 7.059 19.938 7.941 1 92 41 GLU B O 1
ATOM 2175 N N . GLN B 1 42 ? 7.469 20.438 5.809 1 90.5 42 GLN B N 1
ATOM 2176 C CA . GLN B 1 42 ? 6.336 19.641 5.344 1 90.5 42 GLN B CA 1
ATOM 2177 C C . GLN B 1 42 ? 6.523 18.172 5.68 1 90.5 42 GLN B C 1
ATOM 2179 O O . GLN B 1 42 ? 5.57 17.484 6.074 1 90.5 42 GLN B O 1
ATOM 2184 N N . SER B 1 43 ? 7.727 17.734 5.496 1 94.56 43 SER B N 1
ATOM 2185 C CA . SER B 1 43 ? 8.016 16.328 5.801 1 94.56 43 SER B CA 1
ATOM 2186 C C . SER B 1 43 ? 7.883 16.047 7.293 1 94.56 43 SER B C 1
ATOM 2188 O O . SER B 1 43 ? 7.367 15.008 7.695 1 94.56 43 SER B O 1
ATOM 2190 N N . ILE B 1 44 ? 8.344 16.922 8.086 1 95.25 44 ILE B N 1
ATOM 2191 C CA . ILE B 1 44 ? 8.242 16.781 9.531 1 95.25 44 ILE B CA 1
ATOM 2192 C C . ILE B 1 44 ? 6.777 16.75 9.953 1 95.25 44 ILE B C 1
ATOM 2194 O O . ILE B 1 44 ? 6.383 15.938 10.797 1 95.25 44 ILE B O 1
ATOM 2198 N N . ARG B 1 45 ? 5.988 17.578 9.328 1 92.56 45 ARG B N 1
ATOM 2199 C CA . ARG B 1 45 ? 4.562 17.609 9.633 1 92.56 45 ARG B CA 1
ATOM 2200 C C . ARG B 1 45 ? 3.906 16.281 9.281 1 92.56 45 ARG B C 1
ATOM 2202 O O . ARG B 1 45 ? 3.086 15.758 10.039 1 92.56 45 ARG B O 1
ATOM 2209 N N . TYR B 1 46 ? 4.23 15.766 8.18 1 94.44 46 TYR B N 1
ATOM 2210 C CA . TYR B 1 46 ? 3.693 14.477 7.754 1 94.44 46 TYR B CA 1
ATOM 2211 C C . TYR B 1 46 ? 4.039 13.383 8.758 1 94.44 46 TYR B C 1
ATOM 2213 O O . TYR B 1 46 ? 3.168 12.617 9.18 1 94.44 46 TYR B O 1
ATOM 2221 N N . TYR B 1 47 ? 5.266 13.273 9.133 1 95.88 47 TYR B N 1
ATOM 2222 C CA . TYR B 1 47 ? 5.695 12.188 10.008 1 95.88 47 TYR B CA 1
ATOM 2223 C C . TYR B 1 47 ? 5.176 12.391 11.422 1 95.88 47 TYR B C 1
ATOM 2225 O O . TYR B 1 47 ? 4.949 11.422 12.156 1 95.88 47 TYR B O 1
ATOM 2233 N N . SER B 1 48 ? 5.004 13.688 11.82 1 94.56 48 SER B N 1
ATOM 2234 C CA . SER B 1 48 ? 4.348 13.945 13.102 1 94.56 48 SER B CA 1
ATOM 2235 C C . SER B 1 48 ? 2.922 13.406 13.109 1 94.56 48 SER B C 1
ATOM 2237 O O . SER B 1 48 ? 2.484 12.812 14.094 1 94.56 48 SER B O 1
ATOM 2239 N N . LEU B 1 49 ? 2.232 13.57 12.016 1 91.94 49 LEU B N 1
ATOM 2240 C CA . LEU B 1 49 ? 0.871 13.055 11.898 1 91.94 49 LEU B CA 1
ATOM 2241 C C . LEU B 1 49 ? 0.863 11.531 11.883 1 91.94 49 LEU B C 1
ATOM 2243 O O . LEU B 1 49 ? 0.019 10.906 12.523 1 91.94 49 LEU B O 1
ATOM 2247 N N . LEU B 1 50 ? 1.767 10.945 11.141 1 92.75 50 LEU B N 1
ATOM 2248 C CA . LEU B 1 50 ? 1.863 9.492 11.031 1 92.75 50 LEU B CA 1
ATOM 2249 C C . LEU B 1 50 ? 2.203 8.867 12.375 1 92.75 50 LEU B C 1
ATOM 2251 O O . LEU B 1 50 ? 1.612 7.852 12.766 1 92.75 50 LEU B O 1
ATOM 2255 N N . GLY B 1 51 ? 3.15 9.461 13.07 1 91.5 51 GLY B N 1
ATOM 2256 C CA . GLY B 1 51 ? 3.6 8.93 14.352 1 91.5 51 GLY B CA 1
ATOM 2257 C C . GLY B 1 51 ? 2.533 8.984 15.43 1 91.5 51 GLY B C 1
ATOM 2258 O O . GLY B 1 51 ? 2.576 8.219 16.391 1 91.5 51 GLY B O 1
ATOM 2259 N N . HIS B 1 52 ? 1.592 9.828 15.281 1 87.56 52 HIS B N 1
ATOM 2260 C CA . HIS B 1 52 ? 0.53 9.969 16.266 1 87.56 52 HIS B CA 1
ATOM 2261 C C . HIS B 1 52 ? -0.818 9.539 15.695 1 87.56 52 HIS B C 1
ATOM 2263 O O . HIS B 1 52 ? -1.863 10.039 16.125 1 87.56 52 HIS B O 1
ATOM 2269 N N . GLY B 1 53 ? -0.683 8.727 14.711 1 84.06 53 GLY B N 1
ATOM 2270 C CA . GLY B 1 53 ? -1.893 8.133 14.164 1 84.06 53 GLY B CA 1
ATOM 2271 C C . GLY B 1 53 ? -2.561 7.156 15.109 1 84.06 53 GLY B C 1
ATOM 2272 O O . GLY B 1 53 ? -2.053 6.895 16.203 1 84.06 53 GLY B O 1
ATOM 2273 N N . PRO B 1 54 ? -3.686 6.625 14.711 1 84.19 54 PRO B N 1
ATOM 2274 C CA . PRO B 1 54 ? -4.402 5.68 15.562 1 84.19 54 PRO B CA 1
ATOM 2275 C C . PRO B 1 54 ? -3.633 4.379 15.781 1 84.19 54 PRO B C 1
ATOM 2277 O O . PRO B 1 54 ? -2.889 3.941 14.898 1 84.19 54 PRO B O 1
ATOM 2280 N N . ASP B 1 55 ? -3.828 3.758 16.938 1 85 55 ASP B N 1
ATOM 2281 C CA . ASP B 1 55 ? -3.15 2.506 17.25 1 85 55 ASP B CA 1
ATOM 2282 C C . ASP B 1 55 ? -3.502 1.419 16.234 1 85 55 ASP B C 1
ATOM 2284 O O . ASP B 1 55 ? -2.691 0.531 15.961 1 85 55 ASP B O 1
ATOM 2288 N N . GLY B 1 56 ? -4.664 1.52 15.734 1 84.38 56 GLY B N 1
ATOM 2289 C CA . GLY B 1 56 ? -5.098 0.519 14.773 1 84.38 56 GLY B CA 1
ATOM 2290 C C . GLY B 1 56 ? -4.199 0.438 13.555 1 84.38 56 GLY B C 1
ATOM 2291 O O . GLY B 1 56 ? -3.951 -0.651 13.031 1 84.38 56 GLY B O 1
ATOM 2292 N N . LEU B 1 57 ? -3.732 1.59 13.109 1 88 57 LEU B N 1
ATOM 2293 C CA . LEU B 1 57 ? -2.826 1.628 11.969 1 88 57 LEU B CA 1
ATOM 2294 C C . LEU B 1 57 ? -1.561 0.825 12.258 1 88 57 LEU B C 1
ATOM 2296 O O . LEU B 1 57 ? -1.124 0.029 11.422 1 88 57 LEU B O 1
ATOM 2300 N N . GLY B 1 58 ? -0.987 1.009 13.438 1 88.38 58 GLY B N 1
ATOM 2301 C CA . GLY B 1 58 ? 0.206 0.274 13.82 1 88.38 58 GLY B CA 1
ATOM 2302 C C . GLY B 1 58 ? -0.019 -1.224 13.914 1 88.38 58 GLY B C 1
ATOM 2303 O O . GLY B 1 58 ? 0.797 -2.01 13.43 1 88.38 58 GLY B O 1
ATOM 2304 N N . TRP B 1 59 ? -1.129 -1.604 14.43 1 88.81 59 TRP B N 1
ATOM 2305 C CA . TRP B 1 59 ? -1.428 -3.018 14.641 1 88.81 59 TRP B CA 1
ATOM 2306 C C . TRP B 1 59 ? -1.612 -3.736 13.312 1 88.81 59 TRP B C 1
ATOM 2308 O O . TRP B 1 59 ? -1.136 -4.859 13.133 1 88.81 59 TRP B O 1
ATOM 2318 N N . VAL B 1 60 ? -2.336 -3.094 12.414 1 90.44 60 VAL B N 1
ATOM 2319 C CA . VAL B 1 60 ? -2.545 -3.715 11.109 1 90.44 60 VAL B CA 1
ATOM 2320 C C . VAL B 1 60 ? -1.208 -3.855 10.383 1 90.44 60 VAL B C 1
ATOM 2322 O O . VAL B 1 60 ? -0.922 -4.898 9.797 1 90.44 60 VAL B O 1
ATOM 2325 N N . TYR B 1 61 ? -0.427 -2.83 10.422 1 92.75 61 TYR B N 1
ATOM 2326 C CA . TYR B 1 61 ? 0.878 -2.861 9.773 1 92.75 61 TYR B CA 1
ATOM 2327 C C . TYR B 1 61 ? 1.741 -3.984 10.336 1 92.75 61 TYR B C 1
ATOM 2329 O O . TYR B 1 61 ? 2.355 -4.742 9.586 1 92.75 61 TYR B O 1
ATOM 2337 N N . ILE B 1 62 ? 1.725 -4.176 11.695 1 90.44 62 ILE B N 1
ATOM 2338 C CA . ILE B 1 62 ? 2.486 -5.227 12.359 1 90.44 62 ILE B CA 1
ATOM 2339 C C . ILE B 1 62 ? 1.938 -6.594 11.961 1 90.44 62 ILE B C 1
ATOM 2341 O O . ILE B 1 62 ? 2.703 -7.523 11.695 1 90.44 62 ILE B O 1
ATOM 2345 N N . ALA B 1 63 ? 0.675 -6.637 11.898 1 92.69 63 ALA B N 1
ATOM 2346 C CA . ALA B 1 63 ? 0.049 -7.906 11.531 1 92.69 63 ALA B CA 1
ATOM 2347 C C . ALA B 1 63 ? 0.456 -8.336 10.125 1 92.69 63 ALA B C 1
ATOM 2349 O O . ALA B 1 63 ? 0.771 -9.5 9.891 1 92.69 63 ALA B O 1
ATOM 2350 N N . VAL B 1 64 ? 0.418 -7.406 9.188 1 94.56 64 VAL B N 1
ATOM 2351 C CA . VAL B 1 64 ? 0.804 -7.703 7.812 1 94.56 64 VAL B CA 1
ATOM 2352 C C . VAL B 1 64 ? 2.279 -8.094 7.762 1 94.56 64 VAL B C 1
ATOM 2354 O O . VAL B 1 64 ? 2.658 -9.031 7.051 1 94.56 64 VAL B O 1
ATOM 2357 N N . GLY B 1 65 ? 3.133 -7.406 8.531 1 94.19 65 GLY B N 1
ATOM 2358 C CA . GLY B 1 65 ? 4.543 -7.75 8.602 1 94.19 65 GLY B CA 1
ATOM 2359 C C . GLY B 1 65 ? 4.793 -9.141 9.148 1 94.19 65 GLY B C 1
ATOM 2360 O O . GLY B 1 65 ? 5.609 -9.891 8.602 1 94.19 65 GLY B O 1
ATOM 2361 N N . VAL B 1 66 ? 4.09 -9.477 10.18 1 93.44 66 VAL B N 1
ATOM 2362 C CA . VAL B 1 66 ? 4.219 -10.797 10.789 1 93.44 66 VAL B CA 1
ATOM 2363 C C . VAL B 1 66 ? 3.75 -11.867 9.805 1 93.44 66 VAL B C 1
ATOM 2365 O O . VAL B 1 66 ? 4.387 -12.914 9.664 1 93.44 66 VAL B O 1
ATOM 2368 N N . ALA B 1 67 ? 2.662 -11.562 9.164 1 95.19 67 ALA B N 1
ATOM 2369 C CA . ALA B 1 67 ? 2.164 -12.5 8.156 1 95.19 67 ALA B CA 1
ATOM 2370 C C . ALA B 1 67 ? 3.201 -12.734 7.066 1 95.19 67 ALA B C 1
ATOM 2372 O O . ALA B 1 67 ? 3.383 -13.859 6.602 1 95.19 67 ALA B O 1
ATOM 2373 N N . ALA B 1 68 ? 3.848 -11.68 6.621 1 96 68 ALA B N 1
ATOM 2374 C CA . ALA B 1 68 ? 4.891 -11.797 5.605 1 96 68 ALA B CA 1
ATOM 2375 C C . ALA B 1 68 ? 6.031 -12.688 6.098 1 96 68 ALA B C 1
ATOM 2377 O O . ALA B 1 68 ? 6.504 -13.562 5.363 1 96 68 ALA B O 1
ATOM 2378 N N . LEU B 1 69 ? 6.453 -12.508 7.309 1 95.81 69 LEU B N 1
ATOM 2379 C CA . LEU B 1 69 ? 7.562 -13.25 7.891 1 95.81 69 LEU B CA 1
ATOM 2380 C C . LEU B 1 69 ? 7.203 -14.727 8.055 1 95.81 69 LEU B C 1
ATOM 2382 O O . LEU B 1 69 ? 7.992 -15.602 7.703 1 95.81 69 LEU B O 1
ATOM 2386 N N . VAL B 1 70 ? 6.023 -15.008 8.57 1 95.19 70 VAL B N 1
ATOM 2387 C CA . VAL B 1 70 ? 5.559 -16.375 8.789 1 95.19 70 VAL B CA 1
ATOM 2388 C C . VAL B 1 70 ? 5.402 -17.094 7.453 1 95.19 70 VAL B C 1
ATOM 2390 O O . VAL B 1 70 ? 5.797 -18.25 7.312 1 95.19 70 VAL B O 1
ATOM 2393 N N . ALA B 1 71 ? 4.836 -16.375 6.523 1 94.81 71 ALA B N 1
ATOM 2394 C CA . ALA B 1 71 ? 4.652 -16.969 5.203 1 94.81 71 ALA B CA 1
ATOM 2395 C C . ALA B 1 71 ? 5.996 -17.25 4.539 1 94.81 71 ALA B C 1
ATOM 2397 O O . ALA B 1 71 ? 6.195 -18.328 3.965 1 94.81 71 ALA B O 1
ATOM 2398 N N . ALA B 1 72 ? 6.91 -16.344 4.574 1 94 72 ALA B N 1
ATOM 2399 C CA . ALA B 1 72 ? 8.234 -16.547 3.994 1 94 72 ALA B CA 1
ATOM 2400 C C . ALA B 1 72 ? 8.977 -17.672 4.699 1 94 72 ALA B C 1
ATOM 2402 O O . ALA B 1 72 ? 9.625 -18.5 4.051 1 94 72 ALA B O 1
ATOM 2403 N N . GLY B 1 73 ? 8.914 -17.719 6.023 1 92.69 73 GLY B N 1
ATOM 2404 C CA . GLY B 1 73 ? 9.531 -18.797 6.781 1 92.69 73 GLY B CA 1
ATOM 2405 C C . GLY B 1 73 ? 8.914 -20.156 6.492 1 92.69 73 GLY B C 1
ATOM 2406 O O . GLY B 1 73 ? 9.625 -21.156 6.383 1 92.69 73 GLY B O 1
ATOM 2407 N N . GLY B 1 74 ? 7.641 -20.156 6.41 1 90.44 74 GLY B N 1
ATOM 2408 C CA . GLY B 1 74 ? 6.949 -21.391 6.078 1 90.44 74 GLY B CA 1
ATOM 2409 C C . GLY B 1 74 ? 7.332 -21.953 4.719 1 90.44 74 GLY B C 1
ATOM 2410 O O . GLY B 1 74 ? 7.477 -23.156 4.551 1 90.44 74 GLY B O 1
ATOM 2411 N N . LYS B 1 75 ? 7.438 -21.094 3.764 1 88.5 75 LYS B N 1
ATOM 2412 C CA . LYS B 1 75 ? 7.867 -21.5 2.43 1 88.5 75 LYS B CA 1
ATOM 2413 C C . LYS B 1 75 ? 9.242 -22.156 2.475 1 88.5 75 LYS B C 1
ATOM 2415 O O . LYS B 1 75 ? 9.492 -23.141 1.789 1 88.5 75 LYS B O 1
ATOM 2420 N N . LEU B 1 76 ? 10.164 -21.594 3.191 1 86.56 76 LEU B N 1
ATOM 2421 C CA . LEU B 1 76 ? 11.523 -22.125 3.295 1 86.56 76 LEU B CA 1
ATOM 2422 C C . LEU B 1 76 ? 11.523 -23.516 3.912 1 86.56 76 LEU B C 1
ATOM 2424 O O . LEU B 1 76 ? 12.219 -24.406 3.43 1 86.56 76 LEU B O 1
ATOM 2428 N N . VAL B 1 77 ? 10.766 -23.734 4.977 1 85.81 77 VAL B N 1
ATOM 2429 C CA . VAL B 1 77 ? 10.711 -25.016 5.68 1 85.81 77 VAL B CA 1
ATOM 2430 C C . VAL B 1 77 ? 10.141 -26.094 4.762 1 85.81 77 VAL B C 1
ATOM 2432 O O . VAL B 1 77 ? 10.656 -27.203 4.707 1 85.81 77 VAL B O 1
ATOM 2435 N N . SER B 1 78 ? 9.133 -25.75 4.035 1 80.31 78 SER B N 1
ATOM 2436 C CA . SER B 1 78 ? 8.516 -26.703 3.121 1 80.31 78 SER B CA 1
ATOM 2437 C C . SER B 1 78 ? 9.438 -27.016 1.943 1 80.31 78 SER B C 1
ATOM 2439 O O . SER B 1 78 ? 9.461 -28.141 1.45 1 80.31 78 SER B O 1
ATOM 2441 N N . GLY B 1 79 ? 10.148 -26 1.415 1 72.94 79 GLY B N 1
ATOM 2442 C CA . GLY B 1 79 ? 11.078 -26.188 0.312 1 72.94 79 GLY B CA 1
ATOM 2443 C C . GLY B 1 79 ? 12.289 -27.016 0.692 1 72.94 79 GLY B C 1
ATOM 2444 O O . GLY B 1 79 ? 12.82 -27.766 -0.131 1 72.94 79 GLY B O 1
ATOM 2445 N N . TRP B 1 80 ? 12.859 -26.75 1.804 1 70.94 80 TRP B N 1
ATOM 2446 C CA . TRP B 1 80 ? 14.031 -27.484 2.271 1 70.94 80 TRP B CA 1
ATOM 2447 C C . TRP B 1 80 ? 13.758 -28.984 2.293 1 70.94 80 TRP B C 1
ATOM 2449 O O . TRP B 1 80 ? 14.656 -29.797 2.008 1 70.94 80 TRP B O 1
ATOM 2459 N N . ARG B 1 81 ? 12.57 -29.422 2.338 1 68.56 81 ARG B N 1
ATOM 2460 C CA . ARG B 1 81 ? 12.234 -30.844 2.416 1 68.56 81 ARG B CA 1
ATOM 2461 C C . ARG B 1 81 ? 12.102 -31.453 1.024 1 68.56 81 ARG B C 1
ATOM 2463 O O . ARG B 1 81 ? 12.219 -32.656 0.86 1 68.56 81 ARG B O 1
ATOM 2470 N N . GLY B 1 82 ? 12.031 -30.562 0.014 1 59.12 82 GLY B N 1
ATOM 2471 C CA . GLY B 1 82 ? 11.734 -31.25 -1.237 1 59.12 82 GLY B CA 1
ATOM 2472 C C . GLY B 1 82 ? 12.43 -30.625 -2.434 1 59.12 82 GLY B C 1
ATOM 2473 O O . GLY B 1 82 ? 12.656 -31.297 -3.443 1 59.12 82 GLY B O 1
ATOM 2474 N N . LYS B 1 83 ? 12.492 -29.281 -2.752 1 59.34 83 LYS B N 1
ATOM 2475 C CA . LYS B 1 83 ? 12.852 -28.719 -4.047 1 59.34 83 LYS B CA 1
ATOM 2476 C C . LYS B 1 83 ? 14.148 -27.922 -3.961 1 59.34 83 LYS B C 1
ATOM 2478 O O . LYS B 1 83 ? 14.211 -26.891 -3.275 1 59.34 83 LYS B O 1
ATOM 2483 N N . GLY B 1 84 ? 15.328 -28.531 -4.352 1 64.75 84 GLY B N 1
ATOM 2484 C CA . GLY B 1 84 ? 16.688 -28.047 -4.223 1 64.75 84 GLY B CA 1
ATOM 2485 C C . GLY B 1 84 ? 16.859 -26.594 -4.629 1 64.75 84 GLY B C 1
ATOM 2486 O O . GLY B 1 84 ? 17.125 -25.734 -3.787 1 64.75 84 GLY B O 1
ATOM 2487 N N . GLY B 1 85 ? 16.5 -26.219 -5.898 1 68.12 85 GLY B N 1
ATOM 2488 C CA . GLY B 1 85 ? 16.812 -24.891 -6.43 1 68.12 85 GLY B CA 1
ATOM 2489 C C . GLY B 1 85 ? 15.875 -23.812 -5.945 1 68.12 85 GLY B C 1
ATOM 2490 O O . GLY B 1 85 ? 16.266 -22.656 -5.809 1 68.12 85 GLY B O 1
ATOM 2491 N N . GLU B 1 86 ? 14.75 -24.172 -5.5 1 81.81 86 GLU B N 1
ATOM 2492 C CA . GLU B 1 86 ? 13.727 -23.234 -5.059 1 81.81 86 GLU B CA 1
ATOM 2493 C C . GLU B 1 86 ? 14 -22.75 -3.635 1 81.81 86 GLU B C 1
ATOM 2495 O O . GLU B 1 86 ? 13.547 -21.672 -3.244 1 81.81 86 GLU B O 1
ATOM 2500 N N . VAL B 1 87 ? 14.945 -23.422 -2.994 1 84.81 87 VAL B N 1
ATOM 2501 C CA . VAL B 1 87 ? 15.234 -23.109 -1.6 1 84.81 87 VAL B CA 1
ATOM 2502 C C . VAL B 1 87 ? 16.109 -21.859 -1.524 1 84.81 87 VAL B C 1
ATOM 2504 O O . VAL B 1 87 ? 16 -21.078 -0.576 1 84.81 87 VAL B O 1
ATOM 2507 N N . LEU B 1 88 ? 16.891 -21.656 -2.568 1 87.25 88 LEU B N 1
ATOM 2508 C CA . LEU B 1 88 ? 17.719 -20.469 -2.6 1 87.25 88 LEU B CA 1
ATOM 2509 C C . LEU B 1 88 ? 16.875 -19.219 -2.73 1 87.25 88 LEU B C 1
ATOM 2511 O O . LEU B 1 88 ? 17.141 -18.219 -2.057 1 87.25 88 LEU B O 1
ATOM 2515 N N . PHE B 1 89 ? 15.891 -19.266 -3.576 1 90.94 89 PHE B N 1
ATOM 2516 C CA . PHE B 1 89 ? 14.992 -18.125 -3.742 1 90.94 89 PHE B CA 1
ATOM 2517 C C . PHE B 1 89 ? 14.195 -17.875 -2.465 1 90.94 89 PHE B C 1
ATOM 2519 O O . PHE B 1 89 ? 14.062 -16.734 -2.025 1 90.94 89 PHE B O 1
ATOM 2526 N N . ASP B 1 90 ? 13.727 -18.922 -1.841 1 92 90 ASP B N 1
ATOM 2527 C CA . ASP B 1 90 ? 12.93 -18.797 -0.623 1 92 90 ASP B CA 1
ATOM 2528 C C . ASP B 1 90 ? 13.781 -18.328 0.547 1 92 90 ASP B C 1
ATOM 2530 O O . ASP B 1 90 ? 13.328 -17.516 1.368 1 92 90 ASP B O 1
ATOM 2534 N N . GLY B 1 91 ? 15 -18.812 0.623 1 92.94 91 GLY B N 1
ATOM 2535 C CA . GLY B 1 91 ? 15.898 -18.375 1.672 1 92.94 91 GLY B CA 1
ATOM 2536 C C . GLY B 1 91 ? 16.281 -16.906 1.553 1 92.94 91 GLY B C 1
ATOM 2537 O O . GLY B 1 91 ? 16.312 -16.188 2.551 1 92.94 91 GLY B O 1
ATOM 2538 N N . ALA B 1 92 ? 16.547 -16.484 0.345 1 95.75 92 ALA B N 1
ATOM 2539 C CA . ALA B 1 92 ? 16.875 -15.086 0.112 1 95.75 92 ALA B CA 1
ATOM 2540 C C . ALA B 1 92 ? 15.695 -14.18 0.431 1 95.75 92 ALA B C 1
ATOM 2542 O O . ALA B 1 92 ? 15.875 -13.094 0.99 1 95.75 92 ALA B O 1
ATOM 2543 N N . SER B 1 93 ? 14.508 -14.602 0.062 1 96.56 93 SER B N 1
ATOM 2544 C CA . SER B 1 93 ? 13.32 -13.82 0.373 1 96.56 93 SER B CA 1
ATOM 2545 C C . SER B 1 93 ? 13.117 -13.695 1.879 1 96.56 93 SER B C 1
ATOM 2547 O O . SER B 1 93 ? 12.773 -12.617 2.377 1 96.56 93 SER B O 1
ATOM 2549 N N . LEU B 1 94 ? 13.328 -14.742 2.582 1 96.38 94 LEU B N 1
ATOM 2550 C CA . LEU B 1 94 ? 13.18 -14.703 4.035 1 96.38 94 LEU B CA 1
ATOM 2551 C C . LEU B 1 94 ? 14.203 -13.758 4.656 1 96.38 94 LEU B C 1
ATOM 2553 O O . LEU B 1 94 ? 13.883 -13.016 5.582 1 96.38 94 LEU B O 1
ATOM 2557 N N . LEU B 1 95 ? 15.406 -13.859 4.133 1 97.12 95 LEU B N 1
ATOM 2558 C CA . LEU B 1 95 ? 16.453 -12.969 4.629 1 97.12 95 LEU B CA 1
ATOM 2559 C C . LEU B 1 95 ? 16.047 -11.508 4.441 1 97.12 95 LEU B C 1
ATOM 2561 O O . LEU B 1 95 ? 16.25 -10.688 5.344 1 97.12 95 LEU B O 1
ATOM 2565 N N . LEU B 1 96 ? 15.523 -11.211 3.305 1 98.31 96 LEU B N 1
ATOM 2566 C CA . LEU B 1 96 ? 15.109 -9.844 3.029 1 98.31 96 LEU B CA 1
ATOM 2567 C C . LEU B 1 96 ? 13.961 -9.43 3.945 1 98.31 96 LEU B C 1
ATOM 2569 O O . LEU B 1 96 ? 14 -8.352 4.539 1 98.31 96 LEU B O 1
ATOM 2573 N N . VAL B 1 97 ? 12.969 -10.242 4.133 1 97.81 97 VAL B N 1
ATOM 2574 C CA . VAL B 1 97 ? 11.82 -9.922 4.969 1 97.81 97 VAL B CA 1
ATOM 2575 C C . VAL B 1 97 ? 12.266 -9.766 6.422 1 97.81 97 VAL B C 1
ATOM 2577 O O . VAL B 1 97 ? 11.789 -8.883 7.133 1 97.81 97 VAL B O 1
ATOM 2580 N N . ALA B 1 98 ? 13.133 -10.641 6.852 1 97.56 98 ALA B N 1
ATOM 2581 C CA . ALA B 1 98 ? 13.656 -10.547 8.211 1 97.56 98 ALA B CA 1
ATOM 2582 C C . ALA B 1 98 ? 14.422 -9.242 8.414 1 97.56 98 ALA B C 1
ATOM 2584 O O . ALA B 1 98 ? 14.305 -8.609 9.461 1 97.56 98 ALA B O 1
ATOM 2585 N N . SER B 1 99 ? 15.211 -8.906 7.438 1 97.88 99 SER B N 1
ATOM 2586 C CA . SER B 1 99 ? 15.961 -7.664 7.512 1 97.88 99 SER B CA 1
ATOM 2587 C C . SER B 1 99 ? 15.031 -6.457 7.578 1 97.88 99 SER B C 1
ATOM 2589 O O . SER B 1 99 ? 15.281 -5.52 8.336 1 97.88 99 SER B O 1
ATOM 2591 N N . ILE B 1 100 ? 14 -6.43 6.766 1 97.69 100 ILE B N 1
ATOM 2592 C CA . ILE B 1 100 ? 13.008 -5.359 6.785 1 97.69 100 ILE B CA 1
ATOM 2593 C C . ILE B 1 100 ? 12.375 -5.266 8.172 1 97.69 100 ILE B C 1
ATOM 2595 O O . ILE B 1 100 ? 12.289 -4.18 8.75 1 97.69 100 ILE B O 1
ATOM 2599 N N . THR B 1 101 ? 12 -6.441 8.703 1 96.06 101 THR B N 1
ATOM 2600 C CA . THR B 1 101 ? 11.367 -6.492 10.016 1 96.06 101 THR B CA 1
ATOM 2601 C C . THR B 1 101 ? 12.305 -5.934 11.086 1 96.06 101 THR B C 1
ATOM 2603 O O . THR B 1 101 ? 11.883 -5.16 11.953 1 96.06 101 THR B O 1
ATOM 2606 N N . TYR B 1 102 ? 13.523 -6.293 10.977 1 95.69 102 TYR B N 1
ATOM 2607 C CA . TYR B 1 102 ? 14.523 -5.82 11.93 1 95.69 102 TYR B CA 1
ATOM 2608 C C . TYR B 1 102 ? 14.641 -4.301 11.883 1 95.69 102 TYR B C 1
ATOM 2610 O O . TYR B 1 102 ? 14.609 -3.637 12.914 1 95.69 102 TYR B O 1
ATOM 2618 N N . ASN B 1 103 ? 14.773 -3.781 10.703 1 95.81 103 ASN B N 1
ATOM 2619 C CA . ASN B 1 103 ? 14.914 -2.34 10.539 1 95.81 103 ASN B CA 1
ATOM 2620 C C . ASN B 1 103 ? 13.656 -1.598 10.977 1 95.81 103 ASN B C 1
ATOM 2622 O O . ASN B 1 103 ? 13.742 -0.518 11.57 1 95.81 103 ASN B O 1
ATOM 2626 N N . GLN B 1 104 ? 12.469 -2.172 10.688 1 95.25 104 GLN B N 1
ATOM 2627 C CA . GLN B 1 104 ? 11.203 -1.559 11.078 1 95.25 104 GLN B CA 1
ATOM 2628 C C . GLN B 1 104 ? 11.094 -1.434 12.594 1 95.25 104 GLN B C 1
ATOM 2630 O O . GLN B 1 104 ? 10.648 -0.407 13.109 1 95.25 104 GLN B O 1
ATOM 2635 N N . VAL B 1 105 ? 11.602 -2.41 13.344 1 93 105 VAL B N 1
ATOM 2636 C CA . VAL B 1 105 ? 11.422 -2.486 14.789 1 93 105 VAL B CA 1
ATOM 2637 C C . VAL B 1 105 ? 12.508 -1.684 15.492 1 93 105 VAL B C 1
ATOM 2639 O O . VAL B 1 105 ? 12.242 -0.989 16.469 1 93 105 VAL B O 1
ATOM 2642 N N . THR B 1 106 ? 13.688 -1.625 14.977 1 94.44 106 THR B N 1
ATOM 2643 C CA . THR B 1 106 ? 14.82 -1.081 15.719 1 94.44 106 THR B CA 1
ATOM 2644 C C . THR B 1 106 ? 15.102 0.361 15.305 1 94.44 106 THR B C 1
ATOM 2646 O O . THR B 1 106 ? 15.672 1.137 16.078 1 94.44 106 THR B O 1
ATOM 2649 N N . GLU B 1 107 ? 14.734 0.656 14.047 1 96.19 107 GLU B N 1
ATOM 2650 C CA . GLU B 1 107 ? 15.117 1.979 13.562 1 96.19 107 GLU B CA 1
ATOM 2651 C C . GLU B 1 107 ? 13.891 2.816 13.211 1 96.19 107 GLU B C 1
ATOM 2653 O O . GLU B 1 107 ? 13.68 3.891 13.781 1 96.19 107 GLU B O 1
ATOM 2658 N N . LEU B 1 108 ? 13.039 2.314 12.383 1 95.06 108 LEU B N 1
ATOM 2659 C CA . LEU B 1 108 ? 11.953 3.111 11.82 1 95.06 108 LEU B CA 1
ATOM 2660 C C . LEU B 1 108 ? 10.93 3.479 12.898 1 95.06 108 LEU B C 1
ATOM 2662 O O . LEU B 1 108 ? 10.578 4.648 13.047 1 95.06 108 LEU B O 1
ATOM 2666 N N . TYR B 1 109 ? 10.555 2.486 13.703 1 93 109 TYR B N 1
ATOM 2667 C CA . TYR B 1 109 ? 9.484 2.697 14.672 1 93 109 TYR B CA 1
ATOM 2668 C C . TYR B 1 109 ? 9.914 3.689 15.75 1 93 109 TYR B C 1
ATOM 2670 O O . TYR B 1 109 ? 9.211 4.672 16 1 93 109 TYR B O 1
ATOM 2678 N N . PRO B 1 110 ? 11.07 3.572 16.422 1 94 110 PRO B N 1
ATOM 2679 C CA . PRO B 1 110 ? 11.469 4.535 17.453 1 94 110 PRO B CA 1
ATOM 2680 C C . PRO B 1 110 ? 11.656 5.945 16.891 1 94 110 PRO B C 1
ATOM 2682 O O . PRO B 1 110 ? 11.367 6.926 17.578 1 94 110 PRO B O 1
ATOM 2685 N N . THR B 1 111 ? 12.148 6.055 15.656 1 95.81 111 THR B N 1
ATOM 2686 C CA . THR B 1 111 ? 12.328 7.367 15.039 1 95.81 111 THR B CA 1
ATOM 2687 C C . THR B 1 111 ? 10.977 8.023 14.773 1 95.81 111 THR B C 1
ATOM 2689 O O . THR B 1 111 ? 10.797 9.219 15.023 1 95.81 111 THR B O 1
ATOM 2692 N N . LEU B 1 112 ? 10.062 7.227 14.359 1 94.88 112 LEU B N 1
ATOM 2693 C CA . LEU B 1 112 ? 8.742 7.73 14 1 94.88 112 LEU B CA 1
ATOM 2694 C C . LEU B 1 112 ? 8 8.242 15.227 1 94.88 112 LEU B C 1
ATOM 2696 O O . LEU B 1 112 ? 7.391 9.312 15.188 1 94.88 112 LEU B O 1
ATOM 2700 N N . VAL B 1 113 ? 8.133 7.531 16.375 1 92.06 113 VAL B N 1
ATOM 2701 C CA . VAL B 1 113 ? 7.363 7.887 17.562 1 92.06 113 VAL B CA 1
ATOM 2702 C C . VAL B 1 113 ? 8.07 9.008 18.312 1 92.06 113 VAL B C 1
ATOM 2704 O O . VAL B 1 113 ? 7.512 9.586 19.25 1 92.06 113 VAL B O 1
ATOM 2707 N N . SER B 1 114 ? 9.227 9.43 17.906 1 92.62 114 SER B N 1
ATOM 2708 C CA . SER B 1 114 ? 9.984 10.484 18.594 1 92.62 114 SER B CA 1
ATOM 2709 C C . SER B 1 114 ? 9.5 11.867 18.156 1 92.62 114 SER B C 1
ATOM 2711 O O . SER B 1 114 ? 9.844 12.867 18.797 1 92.62 114 SER B O 1
ATOM 2713 N N . PHE B 1 115 ? 8.672 11.953 17.141 1 94.38 115 PHE B N 1
ATOM 2714 C CA . PHE B 1 115 ? 8.172 13.242 16.672 1 94.38 115 PHE B CA 1
ATOM 2715 C C . PHE B 1 115 ? 7.129 13.797 17.625 1 94.38 115 PHE B C 1
ATOM 2717 O O . PHE B 1 115 ? 6.207 13.086 18.031 1 94.38 115 PHE B O 1
ATOM 2724 N N . PRO B 1 116 ? 7.289 14.977 17.969 1 89.88 116 PRO B N 1
ATOM 2725 C CA . PRO B 1 116 ? 6.301 15.57 18.859 1 89.88 116 PRO B CA 1
ATOM 2726 C C . PRO B 1 116 ? 5 15.93 18.156 1 89.88 116 PRO B C 1
ATOM 2728 O O . PRO B 1 116 ? 4.988 16.125 16.938 1 89.88 116 PRO B O 1
ATOM 2731 N N . ASN B 1 117 ? 3.9 15.945 18.891 1 86.06 117 ASN B N 1
ATOM 2732 C CA . ASN B 1 117 ? 2.58 16.422 18.5 1 86.06 117 ASN B CA 1
ATOM 2733 C C . ASN B 1 117 ? 1.82 17.016 19.688 1 86.06 117 ASN B C 1
ATOM 2735 O O . ASN B 1 117 ? 1.515 16.312 20.641 1 86.06 117 ASN B O 1
ATOM 2739 N N . PRO B 1 118 ? 1.71 18.328 19.547 1 86.31 118 PRO B N 1
ATOM 2740 C CA . PRO B 1 118 ? 1.767 19.234 18.391 1 86.31 118 PRO B CA 1
ATOM 2741 C C . PRO B 1 118 ? 3.172 19.766 18.125 1 86.31 118 PRO B C 1
ATOM 2743 O O . PRO B 1 118 ? 4.004 19.797 19.047 1 86.31 118 PRO B O 1
ATOM 2746 N N . LEU B 1 119 ? 3.316 20.219 16.906 1 89.38 119 LEU B N 1
ATOM 2747 C CA . LEU B 1 119 ? 4.566 20.859 16.5 1 89.38 119 LEU B CA 1
ATOM 2748 C C . LEU B 1 119 ? 4.578 22.328 16.859 1 89.38 119 LEU B C 1
ATOM 2750 O O . LEU B 1 119 ? 3.525 22.969 16.906 1 89.38 119 LEU B O 1
ATOM 2754 N N . PRO B 1 120 ? 5.762 22.766 17.125 1 86.5 120 PRO B N 1
ATOM 2755 C CA . PRO B 1 120 ? 5.828 24.203 17.359 1 86.5 120 PRO B CA 1
ATOM 2756 C C . PRO B 1 120 ? 5.371 25.016 16.156 1 86.5 120 PRO B C 1
ATOM 2758 O O . PRO B 1 120 ? 5.531 24.594 15.008 1 86.5 120 PRO B O 1
ATOM 2761 N N . GLU B 1 121 ? 4.766 26.094 16.391 1 82.12 121 GLU B N 1
ATOM 2762 C CA . GLU B 1 121 ? 4.23 26.953 15.328 1 82.12 121 GLU B CA 1
ATOM 2763 C C . GLU B 1 121 ? 5.336 27.422 14.391 1 82.12 121 GLU B C 1
ATOM 2765 O O . GLU B 1 121 ? 5.188 27.359 13.164 1 82.12 121 GLU B O 1
ATOM 2770 N N . LYS B 1 122 ? 6.492 27.938 14.93 1 87.25 122 LYS B N 1
ATOM 2771 C CA . LYS B 1 122 ? 7.637 28.328 14.117 1 87.25 122 LYS B CA 1
ATOM 2772 C C . LYS B 1 122 ? 8.734 27.266 14.156 1 87.25 122 LYS B C 1
ATOM 2774 O O . LYS B 1 122 ? 9.789 27.484 14.75 1 87.25 122 LYS B O 1
ATOM 2779 N N . LEU B 1 123 ? 8.438 26.266 13.344 1 89.06 123 LEU B N 1
ATOM 2780 C CA . LEU B 1 123 ? 9.266 25.062 13.391 1 89.06 123 LEU B CA 1
ATOM 2781 C C . LEU B 1 123 ? 10.664 25.344 12.852 1 89.06 123 LEU B C 1
ATOM 2783 O O . LEU B 1 123 ? 11.656 24.875 13.422 1 89.06 123 LEU B O 1
ATOM 2787 N N . THR B 1 124 ? 10.789 26.109 11.773 1 89.69 124 THR B N 1
ATOM 2788 C CA . THR B 1 124 ? 12.07 26.344 11.109 1 89.69 124 THR B CA 1
ATOM 2789 C C . THR B 1 124 ? 13 27.156 12 1 89.69 124 THR B C 1
ATOM 2791 O O . THR B 1 124 ? 14.227 27.094 11.859 1 89.69 124 THR B O 1
ATOM 2794 N N . GLU B 1 125 ? 12.43 27.859 12.992 1 89.12 125 GLU B N 1
ATOM 2795 C CA . GLU B 1 125 ? 13.211 28.703 13.883 1 89.12 125 GLU B CA 1
ATOM 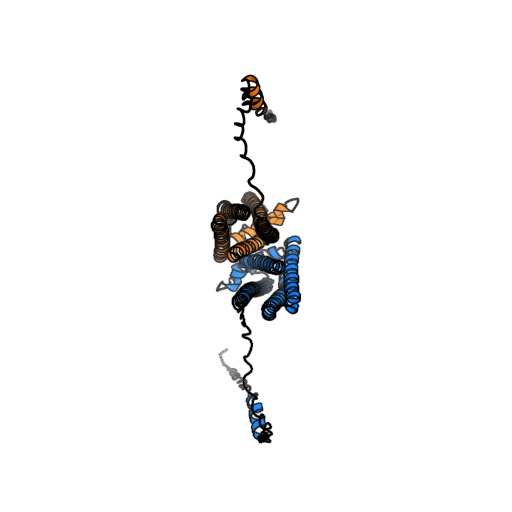2796 C C . GLU B 1 125 ? 13.406 28.031 15.242 1 89.12 125 GLU B C 1
ATOM 2798 O O . GLU B 1 125 ? 14.172 28.531 16.078 1 89.12 125 GLU B O 1
ATOM 2803 N N . HIS B 1 126 ? 12.805 26.953 15.414 1 89.69 126 HIS B N 1
ATOM 2804 C CA . HIS B 1 126 ? 12.852 26.266 16.703 1 89.69 126 HIS B CA 1
ATOM 2805 C C . HIS B 1 126 ? 14.133 25.453 16.844 1 89.69 126 HIS B C 1
ATOM 2807 O O . HIS B 1 126 ? 14.672 24.953 15.859 1 89.69 126 HIS B O 1
ATOM 2813 N N . ASP B 1 127 ? 14.547 25.219 18.078 1 90.94 127 ASP B N 1
ATOM 2814 C CA . ASP B 1 127 ? 15.797 24.516 18.391 1 90.94 127 ASP B CA 1
ATOM 2815 C C . ASP B 1 127 ? 15.719 23.047 18 1 90.94 127 ASP B C 1
ATOM 2817 O O . ASP B 1 127 ? 16.75 22.406 17.766 1 90.94 127 ASP B O 1
ATOM 2821 N N . THR B 1 128 ? 14.586 22.484 17.859 1 91.69 128 THR B N 1
ATOM 2822 C CA . THR B 1 128 ? 14.422 21.062 17.594 1 91.69 128 THR B CA 1
ATOM 2823 C C . THR B 1 128 ? 14.461 20.797 16.078 1 91.69 128 THR B C 1
ATOM 2825 O O . THR B 1 128 ? 14.539 19.656 15.656 1 91.69 128 THR B O 1
ATOM 2828 N N . PHE B 1 129 ? 14.492 21.844 15.289 1 93.5 129 PHE B N 1
ATOM 2829 C CA . PHE B 1 129 ? 14.367 21.719 13.844 1 93.5 129 PHE B CA 1
ATOM 2830 C C . PHE B 1 129 ? 15.492 20.859 13.273 1 93.5 129 PHE B C 1
ATOM 2832 O O . PHE B 1 129 ? 15.25 19.938 12.492 1 93.5 129 PHE B O 1
ATOM 2839 N N . PRO B 1 130 ? 16.781 21.078 13.711 1 93.19 130 PRO B N 1
ATOM 2840 C CA . PRO B 1 130 ? 17.844 20.266 13.117 1 93.19 130 PRO B CA 1
ATOM 2841 C C . PRO B 1 130 ? 17.719 18.781 13.477 1 93.19 130 PRO B C 1
ATOM 2843 O O . PRO B 1 130 ? 18.031 17.922 12.648 1 93.19 130 PRO B O 1
ATOM 2846 N N . VAL B 1 131 ? 17.281 18.484 14.664 1 94.62 131 VAL B N 1
ATOM 2847 C CA . VAL B 1 131 ? 17.125 17.109 15.117 1 94.62 131 VAL B CA 1
ATOM 2848 C C . VAL B 1 131 ? 16 16.438 14.336 1 94.62 131 VAL B C 1
ATOM 2850 O O . VAL B 1 131 ? 16.141 15.289 13.898 1 94.62 131 VAL B O 1
ATOM 2853 N N . LEU B 1 132 ? 14.938 17.141 14.156 1 95.69 132 LEU B N 1
ATOM 2854 C CA . LEU B 1 132 ? 13.797 16.594 13.43 1 95.69 132 LEU B CA 1
ATOM 2855 C C . LEU B 1 132 ? 14.125 16.438 11.945 1 95.69 132 LEU B C 1
ATOM 2857 O O . LEU B 1 132 ? 13.688 15.477 11.305 1 95.69 132 LEU B O 1
ATOM 2861 N N . ALA B 1 133 ? 14.875 17.359 11.453 1 94.19 133 ALA B N 1
ATOM 2862 C CA . ALA B 1 133 ? 15.305 17.266 10.062 1 94.19 133 ALA B CA 1
ATOM 2863 C C . ALA B 1 133 ? 16.172 16.031 9.836 1 94.19 133 ALA B C 1
ATOM 2865 O O . ALA B 1 133 ? 16.031 15.344 8.812 1 94.19 133 ALA B O 1
ATOM 2866 N N . ALA B 1 134 ? 17.016 15.773 10.766 1 94.62 134 ALA B N 1
ATOM 2867 C CA . ALA B 1 134 ? 17.859 14.578 10.68 1 94.62 134 ALA B CA 1
ATOM 2868 C C . ALA B 1 134 ? 17.016 13.312 10.773 1 94.62 134 ALA B C 1
ATOM 2870 O O . ALA B 1 134 ? 17.281 12.328 10.078 1 94.62 134 ALA B O 1
ATOM 2871 N N . ALA B 1 135 ? 16.031 13.336 11.617 1 95.69 135 ALA B N 1
ATOM 2872 C CA . ALA B 1 135 ? 15.125 12.195 11.766 1 95.69 135 ALA B CA 1
ATOM 2873 C C . ALA B 1 135 ? 14.367 11.922 10.469 1 95.69 135 ALA B C 1
ATOM 2875 O O . ALA B 1 135 ? 14.18 10.766 10.086 1 95.69 135 ALA B O 1
ATOM 2876 N N . VAL B 1 136 ? 13.961 13 9.82 1 96.25 136 VAL B N 1
ATOM 2877 C CA . VAL B 1 136 ? 13.242 12.867 8.555 1 96.25 136 VAL B CA 1
ATOM 2878 C C . VAL B 1 136 ? 14.156 12.219 7.512 1 96.25 136 VAL B C 1
ATOM 2880 O O . VAL B 1 136 ? 13.727 11.359 6.742 1 96.25 136 VAL B O 1
ATOM 2883 N N . ARG B 1 137 ? 15.391 12.617 7.508 1 94.88 137 ARG B N 1
ATOM 2884 C CA . ARG B 1 137 ? 16.344 12.047 6.562 1 94.88 137 ARG B CA 1
ATOM 2885 C C . ARG B 1 137 ? 16.578 10.562 6.848 1 94.88 137 ARG B C 1
ATOM 2887 O O . ARG B 1 137 ? 16.656 9.758 5.922 1 94.88 137 ARG B O 1
ATOM 2894 N N . ASP B 1 138 ? 16.656 10.242 8.055 1 96.06 138 ASP B N 1
ATOM 2895 C CA . ASP B 1 138 ? 16.812 8.852 8.445 1 96.06 138 ASP B CA 1
ATOM 2896 C C . ASP B 1 138 ? 15.617 8.016 8.008 1 96.06 138 ASP B C 1
ATOM 2898 O O . ASP B 1 138 ? 15.781 6.91 7.484 1 96.06 138 ASP B O 1
ATOM 2902 N N . LEU B 1 139 ? 14.445 8.578 8.211 1 97.19 139 LEU B N 1
ATOM 2903 C CA . LEU B 1 139 ? 13.234 7.863 7.82 1 97.19 139 LEU B CA 1
ATOM 2904 C C . LEU B 1 139 ? 13.172 7.68 6.305 1 97.19 139 LEU B C 1
ATOM 2906 O O . LEU B 1 139 ? 12.797 6.613 5.816 1 97.19 139 LEU B O 1
ATOM 2910 N N . ALA B 1 140 ? 13.523 8.703 5.625 1 95.75 140 ALA B N 1
ATOM 2911 C CA . ALA B 1 140 ? 13.531 8.617 4.168 1 95.75 140 ALA B CA 1
ATOM 2912 C C . ALA B 1 140 ? 14.492 7.535 3.686 1 95.75 140 ALA B C 1
ATOM 2914 O O . ALA B 1 140 ? 14.156 6.754 2.791 1 95.75 140 ALA B O 1
ATOM 2915 N N . ASN B 1 141 ? 15.625 7.484 4.273 1 95.12 141 ASN B N 1
ATOM 2916 C CA . ASN B 1 141 ? 16.594 6.453 3.938 1 95.12 141 ASN B CA 1
ATOM 2917 C C . ASN B 1 141 ? 16.062 5.055 4.246 1 95.12 141 ASN B C 1
ATOM 2919 O O . ASN B 1 141 ? 16.203 4.141 3.432 1 95.12 141 ASN B O 1
ATOM 2923 N N . ASP B 1 142 ? 15.508 4.93 5.391 1 96.75 142 ASP B N 1
ATOM 2924 C CA . ASP B 1 142 ? 14.938 3.645 5.777 1 96.75 142 ASP B CA 1
ATOM 2925 C C . ASP B 1 142 ? 13.844 3.213 4.809 1 96.75 142 ASP B C 1
ATOM 2927 O O . ASP B 1 142 ? 13.781 2.047 4.41 1 96.75 142 ASP B O 1
ATOM 2931 N N . ASN B 1 143 ? 13.016 4.141 4.418 1 96.56 143 ASN B N 1
ATOM 2932 C CA . ASN B 1 143 ? 11.914 3.832 3.514 1 96.56 143 ASN B CA 1
ATOM 2933 C C . ASN B 1 143 ? 12.422 3.412 2.135 1 96.56 143 ASN B C 1
ATOM 2935 O O . ASN B 1 143 ? 11.859 2.506 1.515 1 96.56 143 ASN B O 1
ATOM 2939 N N . ILE B 1 144 ? 13.391 4.051 1.622 1 95.31 144 ILE B N 1
ATOM 2940 C CA . ILE B 1 144 ? 13.922 3.688 0.315 1 95.31 144 ILE B CA 1
ATOM 2941 C C . ILE B 1 144 ? 14.547 2.295 0.383 1 95.31 144 ILE B C 1
ATOM 2943 O O . ILE B 1 144 ? 14.359 1.481 -0.527 1 95.31 144 ILE B O 1
ATOM 2947 N N . ILE B 1 145 ? 15.305 2.094 1.427 1 96.69 145 ILE B N 1
ATOM 2948 C CA . ILE B 1 145 ? 15.906 0.779 1.602 1 96.69 145 ILE B CA 1
ATOM 2949 C C . ILE B 1 145 ? 14.82 -0.286 1.689 1 96.69 145 ILE B C 1
ATOM 2951 O O . ILE B 1 145 ? 14.914 -1.334 1.045 1 96.69 145 ILE B O 1
ATOM 2955 N N . THR B 1 146 ? 13.844 -0.034 2.496 1 97.56 146 THR B N 1
ATOM 2956 C CA . THR B 1 146 ? 12.719 -0.957 2.627 1 97.56 146 THR B CA 1
ATOM 2957 C C . THR B 1 146 ? 12.07 -1.214 1.271 1 97.56 146 THR B C 1
ATOM 2959 O O . THR B 1 146 ? 11.766 -2.357 0.93 1 97.56 146 THR B O 1
ATOM 2962 N N . SER B 1 147 ? 11.836 -0.164 0.515 1 96.81 147 SER B N 1
ATOM 2963 C CA . SER B 1 147 ? 11.227 -0.291 -0.805 1 96.81 147 SER B CA 1
ATOM 2964 C C . SER B 1 147 ? 12.062 -1.172 -1.721 1 96.81 147 SER B C 1
ATOM 2966 O O . SER B 1 147 ? 11.531 -2.016 -2.443 1 96.81 147 SER B O 1
ATOM 2968 N N . VAL B 1 148 ? 13.328 -1.033 -1.705 1 97.5 148 VAL B N 1
ATOM 2969 C CA . VAL B 1 148 ? 14.234 -1.817 -2.537 1 97.5 148 VAL B CA 1
ATOM 2970 C C . VAL B 1 148 ? 14.195 -3.283 -2.109 1 97.5 148 VAL B C 1
ATOM 2972 O O . VAL B 1 148 ? 14.133 -4.18 -2.953 1 97.5 148 VAL B O 1
ATOM 2975 N N . MET B 1 149 ? 14.188 -3.48 -0.819 1 98.38 149 MET B N 1
ATOM 2976 C CA . MET B 1 149 ? 14.156 -4.848 -0.31 1 98.38 149 MET B CA 1
ATOM 2977 C C . MET B 1 149 ? 12.836 -5.523 -0.645 1 98.38 149 MET B C 1
ATOM 2979 O O . MET B 1 149 ? 12.805 -6.699 -1.016 1 98.38 149 MET B O 1
ATOM 2983 N N . LEU B 1 150 ? 11.734 -4.816 -0.497 1 98.31 150 LEU B N 1
ATOM 2984 C CA . LEU B 1 150 ? 10.438 -5.375 -0.846 1 98.31 150 LEU B CA 1
ATOM 2985 C C . LEU B 1 150 ? 10.367 -5.711 -2.332 1 98.31 150 LEU B C 1
ATOM 2987 O O . LEU B 1 150 ? 9.844 -6.758 -2.715 1 98.31 150 LEU B O 1
ATOM 2991 N N . THR B 1 151 ? 10.891 -4.781 -3.107 1 97.62 151 THR B N 1
ATOM 2992 C CA . THR B 1 151 ? 10.977 -5.055 -4.539 1 97.62 151 THR B CA 1
ATOM 2993 C C . THR B 1 151 ? 11.828 -6.289 -4.805 1 97.62 151 THR B C 1
ATOM 2995 O O . THR B 1 151 ? 11.508 -7.098 -5.676 1 97.62 151 THR B O 1
ATOM 2998 N N . GLY B 1 152 ? 12.898 -6.406 -4.082 1 97.88 152 GLY B N 1
ATOM 2999 C CA . GLY B 1 152 ? 13.734 -7.594 -4.176 1 97.88 152 GLY B CA 1
ATOM 3000 C C . GLY B 1 152 ? 12.977 -8.875 -3.885 1 97.88 152 GLY B C 1
ATOM 3001 O O . GLY B 1 152 ? 13.156 -9.883 -4.578 1 97.88 152 GLY B O 1
ATOM 3002 N N . VAL B 1 153 ? 12.141 -8.883 -2.869 1 97.44 153 VAL B N 1
ATOM 3003 C CA . VAL B 1 153 ? 11.32 -10.047 -2.553 1 97.44 153 VAL B CA 1
ATOM 3004 C C . VAL B 1 153 ? 10.445 -10.406 -3.752 1 97.44 153 VAL B C 1
ATOM 3006 O O . VAL B 1 153 ? 10.328 -11.586 -4.113 1 97.44 153 VAL B O 1
ATOM 3009 N N . MET B 1 154 ? 9.898 -9.422 -4.41 1 96.38 154 MET B N 1
ATOM 3010 C CA . MET B 1 154 ? 9.039 -9.672 -5.559 1 96.38 154 MET B CA 1
ATOM 3011 C C . MET B 1 154 ? 9.828 -10.242 -6.727 1 96.38 154 MET B C 1
ATOM 3013 O O . MET B 1 154 ? 9.344 -11.125 -7.438 1 96.38 154 MET B O 1
ATOM 3017 N N . LEU B 1 155 ? 11 -9.75 -6.934 1 96 155 LEU B N 1
ATOM 3018 C CA . LEU B 1 155 ? 11.852 -10.258 -8.008 1 96 155 LEU B CA 1
ATOM 3019 C C . LEU B 1 155 ? 12.25 -11.711 -7.742 1 96 155 LEU B C 1
ATOM 3021 O O . LEU B 1 155 ? 12.281 -12.523 -8.664 1 96 155 LEU B O 1
ATOM 3025 N N . LEU B 1 156 ? 12.547 -11.984 -6.531 1 94.94 156 LEU B N 1
ATOM 3026 C CA . LEU B 1 156 ? 12.883 -13.352 -6.164 1 94.94 156 LEU B CA 1
ATOM 3027 C C . LEU B 1 156 ? 11.695 -14.281 -6.363 1 94.94 156 LEU B C 1
ATOM 3029 O O . LEU B 1 156 ? 11.852 -15.422 -6.805 1 94.94 156 LEU B O 1
ATOM 3033 N N . GLN B 1 157 ? 10.508 -13.82 -6.016 1 92.19 157 GLN B N 1
ATOM 3034 C CA . GLN B 1 157 ? 9.305 -14.617 -6.242 1 92.19 157 GLN B CA 1
ATOM 3035 C C . GLN B 1 157 ? 9.102 -14.898 -7.727 1 92.19 157 GLN B C 1
ATOM 3037 O O . GLN B 1 157 ? 8.703 -16 -8.102 1 92.19 157 GLN B O 1
ATOM 3042 N N . ALA B 1 158 ? 9.328 -13.922 -8.57 1 91.88 158 ALA B N 1
ATOM 3043 C CA . ALA B 1 158 ? 9.203 -14.102 -10.016 1 91.88 158 ALA B CA 1
ATOM 3044 C C . ALA B 1 158 ? 10.25 -15.078 -10.539 1 91.88 158 ALA B C 1
ATOM 3046 O O . ALA B 1 158 ? 9.953 -15.906 -11.406 1 91.88 158 ALA B O 1
ATOM 3047 N N . GLY B 1 159 ? 11.477 -14.922 -10.016 1 89.12 159 GLY B N 1
ATOM 3048 C CA . GLY B 1 159 ? 12.531 -15.852 -10.391 1 89.12 159 GLY B CA 1
ATOM 3049 C C . GLY B 1 159 ? 12.25 -17.281 -9.992 1 89.12 159 GLY B C 1
ATOM 3050 O O . GLY B 1 159 ? 12.547 -18.219 -10.742 1 89.12 159 GLY B O 1
ATOM 3051 N N . ARG B 1 160 ? 11.734 -17.422 -8.891 1 87.38 160 ARG B N 1
ATOM 3052 C CA . ARG B 1 160 ? 11.352 -18.75 -8.414 1 87.38 160 ARG B CA 1
ATOM 3053 C C . ARG B 1 160 ? 10.297 -19.359 -9.328 1 87.38 160 ARG B C 1
ATOM 3055 O O . ARG B 1 160 ? 10.375 -20.547 -9.656 1 87.38 160 ARG B O 1
ATOM 3062 N N . TYR B 1 161 ? 9.297 -18.578 -9.617 1 85.38 161 TYR B N 1
ATOM 3063 C CA . TYR B 1 161 ? 8.234 -19.031 -10.508 1 85.38 161 TYR B CA 1
ATOM 3064 C C . TYR B 1 161 ? 8.797 -19.469 -11.859 1 85.38 161 TYR B C 1
ATOM 3066 O O . TYR B 1 161 ? 8.445 -20.531 -12.375 1 85.38 161 TYR B O 1
ATOM 3074 N N . TYR B 1 162 ? 9.664 -18.672 -12.445 1 84.31 162 TYR B N 1
ATOM 3075 C CA . TYR B 1 162 ? 10.25 -18.969 -13.742 1 84.31 162 TYR B CA 1
ATOM 3076 C C . TYR B 1 162 ? 11.125 -20.219 -13.68 1 84.31 162 TYR B C 1
ATOM 3078 O O . TYR B 1 162 ? 11.117 -21.047 -14.602 1 84.31 162 TYR B O 1
ATOM 3086 N N . SER B 1 163 ? 11.828 -20.406 -12.711 1 82.94 163 SER B N 1
ATOM 3087 C CA . SER B 1 163 ? 12.711 -21.562 -12.547 1 82.94 163 SER B CA 1
ATOM 3088 C C . SER B 1 163 ? 11.906 -22.844 -12.406 1 82.94 163 SER B C 1
ATOM 3090 O O . SER B 1 163 ? 12.312 -23.891 -12.898 1 82.94 163 SER B O 1
ATOM 3092 N N . SER B 1 164 ? 10.805 -22.812 -11.758 1 80.31 164 SER B N 1
ATOM 3093 C CA . SER B 1 164 ? 9.969 -23.984 -11.539 1 80.31 164 SER B CA 1
ATOM 3094 C C . SER B 1 164 ? 9.266 -24.406 -12.828 1 80.31 164 SER B C 1
ATOM 3096 O O . SER B 1 164 ? 8.977 -25.594 -13.023 1 80.31 164 SER B O 1
ATOM 3098 N N . ARG B 1 165 ? 8.961 -23.547 -13.695 1 78 165 ARG B N 1
ATOM 3099 C CA . ARG B 1 165 ? 8.305 -23.844 -14.961 1 78 165 ARG B CA 1
ATOM 3100 C C . ARG B 1 165 ? 9.281 -24.469 -15.945 1 78 165 ARG B C 1
ATOM 3102 O O . ARG B 1 165 ? 8.922 -25.375 -16.703 1 78 165 ARG B O 1
ATOM 3109 N N . THR B 1 166 ? 10.469 -24.016 -16.031 1 72.94 166 THR B N 1
ATOM 3110 C CA . THR B 1 166 ? 11.484 -24.547 -16.938 1 72.94 166 THR B CA 1
ATOM 3111 C C . THR B 1 166 ? 11.93 -25.938 -16.516 1 72.94 166 THR B C 1
ATOM 3113 O O . THR B 1 166 ? 12.172 -26.812 -17.344 1 72.94 166 THR B O 1
ATOM 3116 N N . SER B 1 167 ? 11.969 -26.25 -15.289 1 66.06 167 SER B N 1
ATOM 3117 C CA . SER B 1 167 ? 12.344 -27.578 -14.805 1 66.06 167 SER B CA 1
ATOM 3118 C C . SER B 1 167 ? 11.266 -28.609 -15.109 1 66.06 167 SER B C 1
ATOM 3120 O O . SER B 1 167 ? 11.562 -29.797 -15.281 1 66.06 167 SER B O 1
ATOM 3122 N N . SER B 1 168 ? 10.078 -28.203 -15.195 1 61.28 168 SER B N 1
ATOM 3123 C CA . SER B 1 168 ? 8.992 -29.125 -15.5 1 61.28 168 SER B CA 1
ATOM 3124 C C . SER B 1 168 ? 8.93 -29.438 -16.984 1 61.28 168 SER B C 1
ATOM 3126 O O . SER B 1 168 ? 8.477 -30.516 -17.391 1 61.28 168 SER B O 1
ATOM 3128 N N . SER B 1 169 ? 9.398 -28.609 -17.953 1 58.38 169 SER B N 1
ATOM 3129 C CA . SER B 1 169 ? 9.312 -28.812 -19.391 1 58.38 169 SER B CA 1
ATOM 3130 C C . SER B 1 169 ? 10.469 -29.688 -19.891 1 58.38 169 SER B C 1
ATOM 3132 O O . SER B 1 169 ? 10.391 -30.266 -20.969 1 58.38 169 SER B O 1
ATOM 3134 N N . SER B 1 170 ? 11.594 -29.797 -19.344 1 54.09 170 SER B N 1
ATOM 3135 C CA . SER B 1 170 ? 12.727 -30.531 -19.906 1 54.09 170 SER B CA 1
ATOM 3136 C C . SER B 1 170 ? 12.469 -32.031 -19.875 1 54.09 170 SER B C 1
ATOM 3138 O O . SER B 1 170 ? 13.133 -32.781 -20.594 1 54.09 170 SER B O 1
ATOM 3140 N N . PHE B 1 171 ? 12.047 -32.688 -18.938 1 47.72 171 PHE B N 1
ATOM 3141 C CA . PHE B 1 171 ? 12.148 -34.156 -19.062 1 47.72 171 PHE B CA 1
ATOM 3142 C C . PHE B 1 171 ? 11.039 -34.688 -19.969 1 47.72 171 PHE B C 1
ATOM 3144 O O . PHE B 1 171 ? 9.867 -34.688 -19.578 1 47.72 171 PHE B O 1
ATOM 3151 N N . PRO B 1 172 ? 11.117 -34.469 -21.266 1 49.16 172 PRO B N 1
ATOM 3152 C CA . PRO B 1 172 ? 10.312 -35.438 -22.016 1 49.16 172 PRO B CA 1
ATOM 3153 C C . PRO B 1 172 ? 10.461 -36.875 -21.484 1 49.16 172 PRO B C 1
ATOM 3155 O O . PRO B 1 172 ? 11.562 -37.281 -21.094 1 49.16 172 PRO B O 1
ATOM 3158 N N . ARG B 1 173 ? 9.578 -37.375 -20.75 1 46.53 173 ARG B N 1
ATOM 3159 C CA . ARG B 1 173 ? 9.625 -38.812 -20.453 1 46.53 173 ARG B CA 1
ATOM 3160 C C . ARG B 1 173 ? 10.07 -39.625 -21.672 1 46.53 173 ARG B C 1
ATOM 3162 O O . ARG B 1 173 ? 9.359 -39.656 -22.672 1 46.53 173 ARG B O 1
ATOM 3169 N N . SER B 1 174 ? 11.242 -39.562 -22.172 1 45.19 174 SER B N 1
ATOM 3170 C CA . SER B 1 174 ? 11.688 -40.562 -23.141 1 45.19 174 SER B CA 1
ATOM 3171 C C . SER B 1 174 ? 11.094 -41.938 -22.812 1 45.19 174 SER B C 1
ATOM 3173 O O . SER B 1 174 ? 11.438 -42.562 -21.812 1 45.19 174 SER B O 1
ATOM 3175 N N . THR B 1 175 ? 9.867 -42.156 -23.094 1 44.81 175 THR B N 1
ATOM 3176 C CA . THR B 1 175 ? 9.375 -43.531 -23.203 1 44.81 175 THR B CA 1
ATOM 3177 C C . THR B 1 175 ? 10.352 -44.406 -24 1 44.81 175 THR B C 1
ATOM 3179 O O . THR B 1 175 ? 10.484 -44.219 -25.219 1 44.81 175 THR B O 1
ATOM 3182 N N . GLU B 1 176 ? 11.617 -44.594 -23.719 1 43.88 176 GLU B N 1
ATOM 3183 C CA . GLU B 1 176 ? 12.422 -45.688 -24.266 1 43.88 176 GLU B CA 1
ATOM 3184 C C . GLU B 1 176 ? 11.633 -47 -24.266 1 43.88 176 GLU B C 1
ATOM 3186 O O . GLU B 1 176 ? 11.312 -47.531 -23.203 1 43.88 176 GLU B O 1
ATOM 3191 N N . THR B 1 177 ? 10.602 -47.125 -25.109 1 45.62 177 THR B N 1
ATOM 3192 C CA . THR B 1 177 ? 10.133 -48.438 -25.5 1 45.62 177 THR B CA 1
ATOM 3193 C C . THR B 1 177 ? 11.312 -49.375 -25.797 1 45.62 177 THR B C 1
ATOM 3195 O O . THR B 1 177 ? 12 -49.188 -26.797 1 45.62 177 THR B O 1
ATOM 3198 N N . SER B 1 178 ? 12.273 -49.594 -24.891 1 45.56 178 SER B N 1
ATOM 3199 C CA . S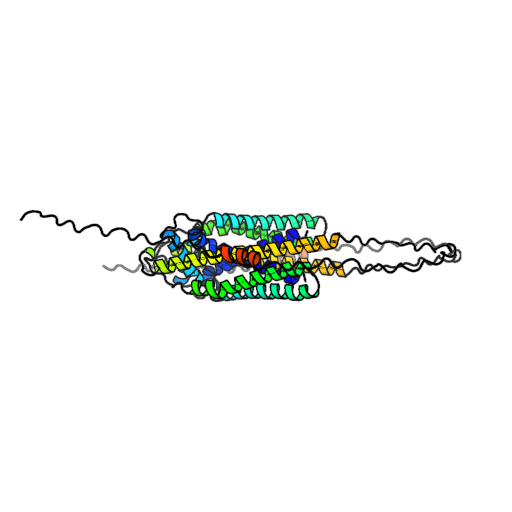ER B 1 178 ? 13.211 -50.719 -25.031 1 45.56 178 SER B CA 1
ATOM 3200 C C . SER B 1 178 ? 12.492 -52 -25.453 1 45.56 178 SER B C 1
ATOM 3202 O O . SER B 1 178 ? 11.734 -52.562 -24.672 1 45.56 178 SER B O 1
ATOM 3204 N N . VAL B 1 179 ? 11.969 -52.094 -26.688 1 43.84 179 VAL B N 1
ATOM 3205 C CA . VAL B 1 179 ? 11.68 -53.406 -27.281 1 43.84 179 VAL B CA 1
ATOM 3206 C C . VAL B 1 179 ? 12.828 -54.375 -26.984 1 43.84 179 VAL B C 1
ATOM 3208 O O . VAL B 1 179 ? 13.961 -54.156 -27.422 1 43.84 179 VAL B O 1
ATOM 3211 N N . GLN B 1 180 ? 12.938 -55 -25.844 1 43.16 180 GLN B N 1
ATOM 3212 C CA . GLN B 1 180 ? 13.734 -56.188 -25.531 1 43.16 180 GLN B CA 1
ATOM 3213 C C . GLN B 1 180 ? 13.625 -57.25 -26.641 1 43.16 180 GLN B C 1
ATOM 3215 O O . GLN B 1 180 ? 12.578 -57.875 -26.797 1 43.16 180 GLN B O 1
ATOM 3220 N N . SER B 1 181 ? 14.094 -56.938 -27.891 1 45.31 181 SER B N 1
ATOM 3221 C CA . SER B 1 181 ? 14.289 -58.031 -28.844 1 45.31 181 SER B CA 1
ATOM 3222 C C . SER B 1 181 ? 15 -59.219 -28.172 1 45.31 181 SER B C 1
ATOM 3224 O O . SER B 1 181 ? 15.945 -59.031 -27.406 1 45.31 181 SER B O 1
ATOM 3226 N N . SER B 1 182 ? 14.469 -60.406 -28 1 44.38 182 SER B N 1
ATOM 3227 C CA . SER B 1 182 ? 14.938 -61.719 -27.531 1 44.38 182 SER B CA 1
ATOM 3228 C C . SER B 1 182 ? 16.297 -62.062 -28.125 1 44.38 182 SER B C 1
ATOM 3230 O O . SER B 1 182 ? 16.484 -61.969 -29.344 1 44.38 182 SER B O 1
ATOM 3232 N N . PRO B 1 183 ? 17.453 -61.969 -27.422 1 41.84 183 PRO B N 1
ATOM 3233 C CA . PRO B 1 183 ? 18.812 -62.281 -27.844 1 41.84 183 PRO B CA 1
ATOM 3234 C C . PRO B 1 183 ? 18.891 -63.656 -28.547 1 41.84 183 PRO B C 1
ATOM 3236 O O . PRO B 1 183 ? 18.297 -64.625 -28.109 1 41.84 183 PRO B O 1
ATOM 3239 N N . SER B 1 184 ? 18.812 -63.75 -29.781 1 42.06 184 SER B N 1
ATOM 3240 C CA . SER B 1 184 ? 19.234 -65 -30.438 1 42.06 184 SER B CA 1
ATOM 3241 C C . SER B 1 184 ? 20.516 -65.562 -29.844 1 42.06 184 SER B C 1
ATOM 3243 O O . SER B 1 184 ? 21.359 -64.75 -29.375 1 42.06 184 SER B O 1
ATOM 3245 N N . SER B 1 185 ? 20.734 -66.938 -29.516 1 41.56 185 SER B N 1
ATOM 3246 C CA . SER B 1 185 ? 21.719 -67.812 -28.891 1 41.56 185 SER B CA 1
ATOM 3247 C C . SER B 1 185 ? 23.109 -67.625 -29.5 1 41.56 185 SER B C 1
ATOM 3249 O O . SER B 1 185 ? 23.359 -68.062 -30.609 1 41.56 185 SER B O 1
ATOM 3251 N N . SER B 1 186 ? 23.734 -66.438 -29.641 1 39.56 186 SER B N 1
ATOM 3252 C CA . SER B 1 186 ? 25.031 -66.25 -30.266 1 39.56 186 SER B CA 1
ATOM 3253 C C . SER B 1 186 ? 26.062 -67.188 -29.672 1 39.56 186 SER B C 1
ATOM 3255 O O . SER B 1 186 ? 26.016 -67.5 -28.469 1 39.56 186 SER B O 1
ATOM 3257 N N . PRO B 1 187 ? 26.922 -67.812 -30.438 1 44.22 187 PRO B N 1
ATOM 3258 C CA . PRO B 1 187 ? 27.859 -68.875 -30.094 1 44.22 187 PRO B CA 1
ATOM 3259 C C . PRO B 1 187 ? 28.719 -68.562 -28.875 1 44.22 187 PRO B C 1
ATOM 3261 O O . PRO B 1 187 ? 28.844 -67.375 -28.516 1 44.22 187 PRO B O 1
ATOM 3264 N N . ALA B 1 188 ? 29.328 -69.5 -28.156 1 40.31 188 ALA B N 1
ATOM 3265 C CA . ALA B 1 188 ? 30.078 -69.688 -26.906 1 40.31 188 ALA B CA 1
ATOM 3266 C C . ALA B 1 188 ? 31.297 -68.812 -26.875 1 40.31 188 ALA B C 1
ATOM 3268 O O . ALA B 1 188 ? 32.188 -68.938 -27.703 1 40.31 188 ALA B O 1
ATOM 3269 N N . ALA B 1 189 ? 31.156 -67.5 -26.547 1 38.66 189 ALA B N 1
ATOM 3270 C CA . ALA B 1 189 ? 32.219 -66.5 -26.516 1 38.66 189 ALA B CA 1
ATOM 3271 C C . ALA B 1 189 ? 33.438 -67 -25.734 1 38.66 189 ALA B C 1
ATOM 3273 O O . ALA B 1 189 ? 33.281 -67.688 -24.734 1 38.66 189 ALA B O 1
ATOM 3274 N N . SER B 1 190 ? 34.562 -67.188 -26.359 1 43.12 190 SER B N 1
ATOM 3275 C CA . SER B 1 190 ? 35.875 -67.625 -25.922 1 43.12 190 SER B CA 1
ATOM 3276 C C . SER B 1 190 ? 36.281 -67 -24.594 1 43.12 190 SER B C 1
ATOM 3278 O O . SER B 1 190 ? 35.812 -65.875 -24.266 1 43.12 190 SER B O 1
ATOM 3280 N N . PRO B 1 191 ? 36.938 -67.688 -23.688 1 36.19 191 PRO B N 1
ATOM 3281 C CA . PRO B 1 191 ? 37.281 -67.375 -22.297 1 36.19 191 PRO B CA 1
ATOM 3282 C C . PRO B 1 191 ? 37.938 -66 -22.125 1 36.19 191 PRO B C 1
ATOM 3284 O O . PRO B 1 191 ? 38.906 -65.688 -22.859 1 36.19 191 PRO B O 1
ATOM 3287 N N . ILE B 1 192 ? 37.188 -64.938 -21.875 1 37.28 192 ILE B N 1
ATOM 3288 C CA . ILE B 1 192 ? 37.594 -63.562 -21.656 1 37.28 192 ILE B CA 1
ATOM 3289 C C . ILE B 1 192 ? 38.844 -63.531 -20.781 1 37.28 192 ILE B C 1
ATOM 3291 O O . ILE B 1 192 ? 38.844 -64.062 -19.672 1 37.28 192 ILE B O 1
ATOM 3295 N N . ALA B 1 193 ? 40.031 -63.375 -21.391 1 39.31 193 ALA B N 1
ATOM 3296 C CA . ALA B 1 193 ? 41.375 -63.25 -20.812 1 39.31 193 ALA B CA 1
ATOM 3297 C C . ALA B 1 193 ? 41.312 -62.344 -19.594 1 39.31 193 ALA B C 1
ATOM 3299 O O . ALA B 1 193 ? 40.438 -61.469 -19.484 1 39.31 193 ALA B O 1
ATOM 3300 N N . GLU B 1 194 ? 41.906 -62.688 -18.469 1 39.94 194 GLU B N 1
ATOM 3301 C CA . GLU B 1 194 ? 42.031 -62.156 -17.109 1 39.94 194 GLU B CA 1
ATOM 3302 C C . GLU B 1 194 ? 42.406 -60.688 -17.141 1 39.94 194 GLU B C 1
ATOM 3304 O O . GLU B 1 194 ? 43.312 -60.281 -17.891 1 39.94 194 GLU B O 1
ATOM 3309 N N . PRO B 1 195 ? 41.469 -59.75 -16.766 1 35.47 195 PRO B N 1
ATOM 3310 C CA . PRO B 1 195 ? 41.688 -58.312 -16.797 1 35.47 195 PRO B CA 1
ATOM 3311 C C . PRO B 1 195 ? 43.062 -57.906 -16.234 1 35.47 195 PRO B C 1
ATOM 3313 O O . PRO B 1 195 ? 43.469 -58.469 -15.195 1 35.47 195 PRO B O 1
ATOM 3316 N N . VAL B 1 196 ? 44.031 -57.625 -17.047 1 37.69 196 VAL B N 1
ATOM 3317 C CA . VAL B 1 196 ? 45.344 -57.156 -16.688 1 37.69 196 VAL B CA 1
ATOM 3318 C C . VAL B 1 196 ? 45.25 -56.094 -15.602 1 37.69 196 VAL B C 1
ATOM 3320 O O . VAL B 1 196 ? 44.406 -55.188 -15.703 1 37.69 196 VAL B O 1
ATOM 3323 N N . ALA B 1 197 ? 45.75 -56.312 -14.438 1 35.81 197 ALA B N 1
ATOM 3324 C CA . ALA B 1 197 ? 45.875 -55.469 -13.25 1 35.81 197 ALA B CA 1
ATOM 3325 C C . ALA B 1 197 ? 46.375 -54.094 -13.617 1 35.81 197 ALA B C 1
ATOM 3327 O O . ALA B 1 197 ? 47.406 -53.938 -14.281 1 35.81 197 ALA B O 1
ATOM 3328 N N . LEU B 1 198 ? 45.438 -53.125 -13.93 1 33.22 198 LEU B N 1
ATOM 3329 C CA . LEU B 1 198 ? 45.75 -51.719 -14.172 1 33.22 198 LEU B CA 1
ATOM 3330 C C . LEU B 1 198 ? 46.875 -51.25 -13.234 1 33.22 198 LEU B C 1
ATOM 3332 O O . LEU B 1 198 ? 46.719 -51.312 -12.016 1 33.22 198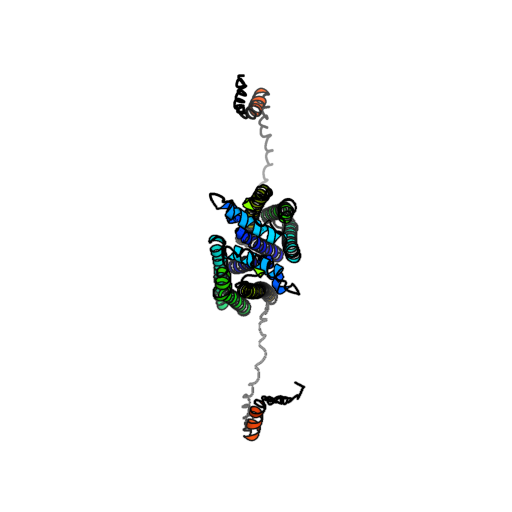 LEU B O 1
ATOM 3336 N N . SER B 1 199 ? 48.094 -51.375 -13.625 1 31.12 199 SER B N 1
ATOM 3337 C CA . SER B 1 199 ? 49.312 -50.906 -13.016 1 31.12 199 SER B CA 1
ATOM 3338 C C . SER B 1 199 ? 49.156 -49.562 -12.336 1 31.12 199 SER B C 1
ATOM 3340 O O . SER B 1 199 ? 48.281 -48.781 -12.734 1 31.12 199 SER B O 1
ATOM 3342 N N . ASP B 1 200 ? 49.969 -49.281 -11.227 1 32.94 200 ASP B N 1
ATOM 3343 C CA . ASP B 1 200 ? 50.219 -48.25 -10.227 1 32.94 200 ASP B CA 1
ATOM 3344 C C . ASP B 1 200 ? 50.406 -46.906 -10.883 1 32.94 200 ASP B C 1
ATOM 3346 O O . ASP B 1 200 ? 51.438 -46.656 -11.531 1 32.94 200 ASP B O 1
ATOM 3350 N N . ARG B 1 201 ? 49.438 -46.312 -11.57 1 31.67 201 ARG B N 1
ATOM 3351 C CA . ARG B 1 201 ? 49.625 -44.969 -12.125 1 31.67 201 ARG B CA 1
ATOM 3352 C C . ARG B 1 201 ? 50.312 -44.062 -11.133 1 31.67 201 ARG B C 1
ATOM 3354 O O . ARG B 1 201 ? 49.969 -44 -9.953 1 31.67 201 ARG B O 1
ATOM 3361 N N . LEU B 1 202 ? 51.469 -43.469 -11.492 1 32.78 202 LEU B N 1
ATOM 3362 C CA . LEU B 1 202 ? 52.531 -42.656 -10.945 1 32.78 202 LEU B CA 1
ATOM 3363 C C . LEU B 1 202 ? 51.938 -41.469 -10.188 1 32.78 202 LEU B C 1
ATOM 3365 O O . LEU B 1 202 ? 51.188 -40.656 -10.75 1 32.78 202 LEU B O 1
ATOM 3369 N N . ALA B 1 203 ? 51.688 -41.5 -8.82 1 34.88 203 ALA B N 1
ATOM 3370 C CA . ALA B 1 203 ? 51.438 -40.469 -7.84 1 34.88 203 ALA B CA 1
ATOM 3371 C C . ALA B 1 203 ? 52.344 -39.25 -8.094 1 34.88 203 ALA B C 1
ATOM 3373 O O . ALA B 1 203 ? 53.562 -39.344 -8.055 1 34.88 203 ALA B O 1
ATOM 3374 N N . THR B 1 204 ? 51.938 -38.25 -8.961 1 40.59 204 THR B N 1
ATOM 3375 C CA . THR B 1 204 ? 52.75 -37.031 -9.125 1 40.59 204 THR B CA 1
ATOM 3376 C C . THR B 1 204 ? 53.094 -36.438 -7.77 1 40.59 204 THR B C 1
ATOM 3378 O O . THR B 1 204 ? 52.219 -36.312 -6.902 1 40.59 204 THR B O 1
ATOM 3381 N N . PRO B 1 205 ? 54.281 -36.375 -7.25 1 36.41 205 PRO B N 1
ATOM 3382 C CA . PRO B 1 205 ? 54.75 -35.875 -5.945 1 36.41 205 PRO B CA 1
ATOM 3383 C C . PRO B 1 205 ? 54.312 -34.438 -5.684 1 36.41 205 PRO B C 1
ATOM 3385 O O . PRO B 1 205 ? 54.25 -33.625 -6.609 1 36.41 205 PRO B O 1
ATOM 3388 N N . PHE B 1 206 ? 53.375 -34.156 -4.68 1 41.41 206 PHE B N 1
ATOM 3389 C CA . PHE B 1 206 ? 52.906 -32.844 -4.184 1 41.41 206 PHE B CA 1
ATOM 3390 C C . PHE B 1 206 ? 54.094 -31.969 -3.828 1 41.41 206 PHE B C 1
ATOM 3392 O O . PHE B 1 206 ? 54.875 -32.281 -2.928 1 41.41 206 PHE B O 1
ATOM 3399 N N . ARG B 1 207 ? 54.719 -31.156 -4.75 1 45.41 207 ARG B N 1
ATOM 3400 C CA . ARG B 1 207 ? 55.844 -30.266 -4.484 1 45.41 207 ARG B CA 1
ATOM 3401 C C . ARG B 1 207 ? 55.5 -29.297 -3.346 1 45.41 207 ARG B C 1
ATOM 3403 O O . ARG B 1 207 ? 54.5 -28.594 -3.385 1 45.41 207 ARG B O 1
ATOM 3410 N N . GLU B 1 208 ? 56 -29.422 -2.133 1 43.34 208 GLU B N 1
ATOM 3411 C CA . GLU B 1 208 ? 55.906 -28.594 -0.943 1 43.34 208 GLU B CA 1
ATOM 3412 C C . GLU B 1 208 ? 56.281 -27.141 -1.255 1 43.34 208 GLU B C 1
ATOM 3414 O O . GLU B 1 208 ? 57.344 -26.891 -1.852 1 43.34 208 GLU B O 1
ATOM 3419 N N . LEU B 1 209 ? 55.375 -26.188 -1.333 1 45.19 209 LEU B N 1
ATOM 3420 C CA . LEU B 1 209 ? 55.562 -24.766 -1.612 1 45.19 209 LEU B CA 1
ATOM 3421 C C . LEU B 1 209 ? 56.562 -24.156 -0.634 1 45.19 209 LEU B C 1
ATOM 3423 O O . LEU B 1 209 ? 56.562 -24.484 0.557 1 45.19 209 LEU B O 1
ATOM 3427 N N . THR B 1 210 ? 57.75 -23.703 -0.964 1 47.56 210 THR B N 1
ATOM 3428 C CA . THR B 1 210 ? 58.812 -23.156 -0.136 1 47.56 210 THR B CA 1
ATOM 3429 C C . THR B 1 210 ? 58.344 -21.938 0.65 1 47.56 210 THR B C 1
ATOM 3431 O O . THR B 1 210 ? 57.375 -21.297 0.274 1 47.56 210 THR B O 1
ATOM 3434 N N . GLU B 1 211 ? 58.844 -21.625 1.896 1 52.81 211 GLU B N 1
ATOM 3435 C CA . GLU B 1 211 ? 58.531 -20.625 2.898 1 52.81 211 GLU B CA 1
ATOM 3436 C C . GLU B 1 211 ? 58.469 -19.234 2.275 1 52.81 211 GLU B C 1
ATOM 3438 O O . GLU B 1 211 ? 57.625 -18.406 2.652 1 52.81 211 GLU B O 1
ATOM 3443 N N . SER B 1 212 ? 59.406 -18.859 1.315 1 56 212 SER B N 1
ATOM 3444 C CA . SER B 1 212 ? 59.5 -17.516 0.743 1 56 212 SER B CA 1
ATOM 3445 C C . SER B 1 212 ? 58.25 -17.141 -0.036 1 56 212 SER B C 1
ATOM 3447 O O . SER B 1 212 ? 57.844 -15.984 -0.03 1 56 212 SER B O 1
ATOM 3449 N N . GLU B 1 213 ? 57.75 -18.078 -0.785 1 54.97 213 GLU B N 1
ATOM 3450 C CA . GLU B 1 213 ? 56.594 -17.781 -1.623 1 54.97 213 GLU B CA 1
ATOM 3451 C C . GLU B 1 213 ? 55.344 -17.578 -0.78 1 54.97 213 GLU B C 1
ATOM 3453 O O . GLU B 1 213 ? 54.438 -16.828 -1.174 1 54.97 213 GLU B O 1
ATOM 3458 N N . ALA B 1 214 ? 55.25 -18.266 0.389 1 55.19 214 ALA B N 1
ATOM 3459 C CA . ALA B 1 214 ? 54.125 -18.062 1.308 1 55.19 214 ALA B CA 1
ATOM 3460 C C . ALA B 1 214 ? 54.156 -16.641 1.868 1 55.19 214 ALA B C 1
ATOM 3462 O O . ALA B 1 214 ? 53.094 -16.031 2.051 1 55.19 214 ALA B O 1
ATOM 3463 N N . LEU B 1 215 ? 55.281 -16.094 2.178 1 53.06 215 LEU B N 1
ATOM 3464 C CA . LEU B 1 215 ? 55.406 -14.773 2.783 1 53.06 215 LEU B CA 1
ATOM 3465 C C . LEU B 1 215 ? 55.031 -13.672 1.795 1 53.06 215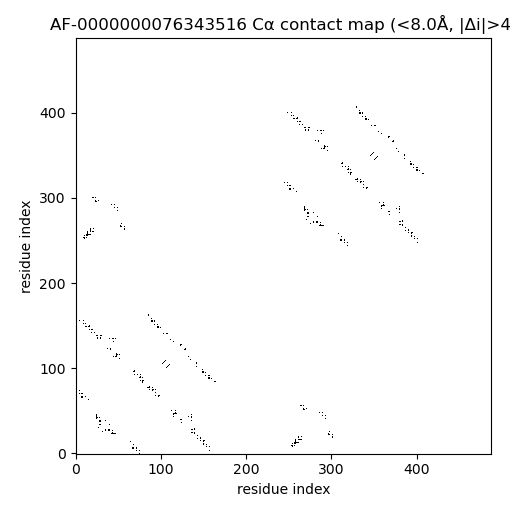 LEU B C 1
ATOM 3467 O O . LEU B 1 215 ? 54.5 -12.648 2.188 1 53.06 215 LEU B O 1
ATOM 3471 N N . GLU B 1 216 ? 55.344 -13.773 0.511 1 52 216 GLU B N 1
ATOM 3472 C CA . GLU B 1 216 ? 55.031 -12.719 -0.457 1 52 216 GLU B CA 1
ATOM 3473 C C . GLU B 1 216 ? 53.531 -12.5 -0.569 1 52 216 GLU B C 1
ATOM 3475 O O . GLU B 1 216 ? 53.062 -11.375 -0.797 1 52 216 GLU B O 1
ATOM 3480 N N . LEU B 1 217 ? 52.719 -13.586 -0.459 1 48.72 217 LEU B N 1
ATOM 3481 C CA . LEU B 1 217 ? 51.281 -13.414 -0.634 1 48.72 217 LEU B CA 1
ATOM 3482 C C . LEU B 1 217 ? 50.688 -12.641 0.535 1 48.72 217 LEU B C 1
ATOM 3484 O O . LEU B 1 217 ? 49.719 -11.898 0.362 1 48.72 217 LEU B O 1
ATOM 3488 N N . GLU B 1 218 ? 51.031 -12.93 1.727 1 48.34 218 GLU B N 1
ATOM 3489 C CA . GLU B 1 218 ? 50.438 -12.219 2.867 1 48.34 218 GLU B CA 1
ATOM 3490 C C . GLU B 1 218 ? 50.812 -10.734 2.832 1 48.34 218 GLU B C 1
ATOM 3492 O O . GLU B 1 218 ? 50.094 -9.914 3.422 1 48.34 218 GLU B O 1
ATOM 3497 N N . GLY B 1 219 ? 52 -10.352 2.328 1 47.91 219 GLY B N 1
ATOM 3498 C CA . GLY B 1 219 ? 52.5 -8.992 2.436 1 47.91 219 GLY B CA 1
ATOM 3499 C C . GLY B 1 219 ? 51.719 -7.992 1.616 1 47.91 219 GLY B C 1
ATOM 3500 O O . GLY B 1 219 ? 51.906 -6.781 1.741 1 47.91 219 GLY B O 1
ATOM 3501 N N . SER B 1 220 ? 51.188 -8.453 0.524 1 45.06 220 SER B N 1
ATOM 3502 C CA . SER B 1 220 ? 50.656 -7.406 -0.336 1 45.06 220 SER B CA 1
ATOM 3503 C C . SER B 1 220 ? 49.375 -6.816 0.243 1 45.06 220 SER B C 1
ATOM 3505 O O . SER B 1 220 ? 48.688 -6.012 -0.409 1 45.06 220 SER B O 1
ATOM 3507 N N . GLY B 1 221 ? 48.781 -7.414 1.315 1 38.25 221 GLY B N 1
ATOM 3508 C CA . GLY B 1 221 ? 47.531 -6.887 1.793 1 38.25 221 GLY B CA 1
ATOM 3509 C C . GLY B 1 221 ? 47.625 -5.488 2.369 1 38.25 221 GLY B C 1
ATOM 3510 O O . GLY B 1 221 ? 46.625 -4.781 2.496 1 38.25 221 GLY B O 1
ATOM 3511 N N . SER B 1 222 ? 48.531 -5.328 3.223 1 35.78 222 SER B N 1
ATOM 3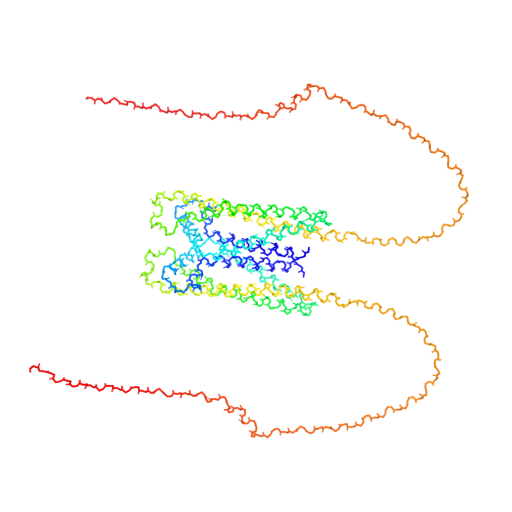512 C CA . SER B 1 222 ? 48.312 -4.348 4.281 1 35.78 222 SER B CA 1
ATOM 3513 C C . SER B 1 222 ? 48.5 -2.924 3.766 1 35.78 222 SER B C 1
ATOM 3515 O O . SER B 1 222 ? 48.438 -1.964 4.531 1 35.78 222 SER B O 1
ATOM 3517 N N . GLU B 1 223 ? 49.25 -2.707 2.674 1 34.97 223 GLU B N 1
ATOM 3518 C CA . GLU B 1 223 ? 49.688 -1.307 2.652 1 34.97 223 GLU B CA 1
ATOM 3519 C C . GLU B 1 223 ? 48.5 -0.386 2.354 1 34.97 223 GLU B C 1
ATOM 3521 O O . GLU B 1 223 ? 48.094 -0.245 1.197 1 34.97 223 GLU B O 1
ATOM 3526 N N . VAL B 1 224 ? 47.312 -0.527 3.055 1 34.25 224 VAL B N 1
ATOM 3527 C CA . VAL B 1 224 ? 46.312 0.54 2.955 1 34.25 224 VAL B CA 1
ATOM 3528 C C . VAL B 1 224 ? 47 1.89 3.211 1 34.25 224 VAL B C 1
ATOM 3530 O O . VAL B 1 224 ? 47.688 2.062 4.207 1 34.25 224 VAL B O 1
ATOM 3533 N N . ASP B 1 225 ? 47.25 2.697 2.166 1 31.31 225 ASP B N 1
ATOM 3534 C CA . ASP B 1 225 ? 47.781 4.059 2.17 1 31.31 225 ASP B CA 1
ATOM 3535 C C . ASP B 1 225 ? 47.031 4.934 3.168 1 31.31 225 ASP B C 1
ATOM 3537 O O . ASP B 1 225 ? 45.812 5.141 3.033 1 31.31 225 ASP B O 1
ATOM 3541 N N . SER B 1 226 ? 47.188 4.758 4.457 1 30.61 226 SER B N 1
ATOM 3542 C CA . SER B 1 226 ? 46.719 5.703 5.465 1 30.61 226 SER B CA 1
ATOM 3543 C C . SER B 1 226 ? 47.125 7.133 5.105 1 30.61 226 SER B C 1
ATOM 3545 O O . SER B 1 226 ? 48.281 7.512 5.234 1 30.61 226 SER B O 1
ATOM 3547 N N . LYS B 1 227 ? 46.594 7.723 4.027 1 32.56 227 LYS B N 1
ATOM 3548 C CA . LYS B 1 227 ? 46.875 9.133 3.762 1 32.56 227 LYS B CA 1
ATOM 3549 C C . LYS B 1 227 ? 46.656 9.977 5.016 1 32.56 227 LYS B C 1
ATOM 3551 O O . LYS B 1 227 ? 45.625 9.898 5.664 1 32.56 227 LYS B O 1
ATOM 3556 N N . PRO B 1 228 ? 47.719 10.469 5.648 1 29.16 228 PRO B N 1
ATOM 3557 C CA . PRO B 1 228 ? 47.719 11.227 6.898 1 29.16 228 PRO B CA 1
ATOM 3558 C C . PRO B 1 228 ? 46.844 12.477 6.832 1 29.16 228 PRO B C 1
ATOM 3560 O O . PRO B 1 228 ? 46.812 13.148 5.801 1 29.16 228 PRO B O 1
ATOM 3563 N N . ALA B 1 229 ? 45.656 12.453 7.348 1 31.03 229 ALA B N 1
ATOM 3564 C CA . ALA B 1 229 ? 44.781 13.602 7.508 1 31.03 229 ALA B CA 1
ATOM 3565 C C . ALA B 1 229 ? 45.531 14.844 7.949 1 31.03 229 ALA B C 1
ATOM 3567 O O . ALA B 1 229 ? 46.25 14.805 8.945 1 31.03 229 ALA B O 1
ATOM 3568 N N . THR B 1 230 ? 45.906 15.695 6.984 1 28.02 230 THR B N 1
ATOM 3569 C CA . THR B 1 230 ? 46.594 16.969 7.137 1 28.02 230 THR B CA 1
ATOM 3570 C C . THR B 1 230 ? 45.906 17.844 8.18 1 28.02 230 THR B C 1
ATOM 3572 O O . THR B 1 230 ? 44.688 18.062 8.109 1 28.02 230 THR B O 1
ATOM 3575 N N . ARG B 1 231 ? 46.281 17.844 9.406 1 28.44 231 ARG B N 1
ATOM 3576 C CA . ARG B 1 231 ? 45.875 18.672 10.539 1 28.44 231 ARG B CA 1
ATOM 3577 C C . ARG B 1 231 ? 45.969 20.156 10.188 1 28.44 231 ARG B C 1
ATOM 3579 O O . ARG B 1 231 ? 47.031 20.641 9.781 1 28.44 231 ARG B O 1
ATOM 3586 N N . ARG B 1 232 ? 44.844 20.672 9.508 1 29.64 232 ARG B N 1
ATOM 3587 C CA . ARG B 1 232 ? 44.844 22.094 9.172 1 29.64 232 ARG B CA 1
ATOM 3588 C C . ARG B 1 232 ? 45.281 22.938 10.352 1 29.64 232 ARG B C 1
ATOM 3590 O O . ARG B 1 232 ? 44.969 22.625 11.508 1 29.64 232 ARG B O 1
ATOM 3597 N N . PRO B 1 233 ? 46.156 23.875 10.242 1 32.12 233 PRO B N 1
ATOM 3598 C CA . PRO B 1 233 ? 46.938 24.734 11.141 1 32.12 233 PRO B CA 1
ATOM 3599 C C . PRO B 1 233 ? 46.031 25.625 11.992 1 32.12 233 PRO B C 1
ATOM 3601 O O . PRO B 1 233 ? 44.969 26.047 11.547 1 32.12 233 PRO B O 1
ATOM 3604 N N . THR B 1 234 ? 45.781 25.328 13.289 1 28.31 234 THR B N 1
ATOM 3605 C CA . THR B 1 234 ? 45.156 26.109 14.336 1 28.31 234 THR B CA 1
ATOM 3606 C C . THR B 1 234 ? 45.656 27.547 14.312 1 28.31 234 THR B C 1
ATOM 3608 O O . THR B 1 234 ? 46.875 27.797 14.461 1 28.31 234 THR B O 1
ATOM 3611 N N . ARG B 1 235 ? 45.125 28.406 13.383 1 26.11 235 ARG B N 1
ATOM 3612 C CA . ARG B 1 235 ? 45.531 29.812 13.297 1 26.11 235 ARG B CA 1
ATOM 3613 C C . ARG B 1 235 ? 45.594 30.438 14.688 1 26.11 235 ARG B C 1
ATOM 3615 O O . ARG B 1 235 ? 44.781 30.141 15.555 1 26.11 235 ARG B O 1
ATOM 3622 N N . ALA B 1 236 ? 46.719 31.156 15.055 1 31.78 236 ALA B N 1
ATOM 3623 C CA . ALA B 1 236 ? 47.344 31.969 16.094 1 31.78 236 ALA B CA 1
ATOM 3624 C C . ALA B 1 236 ? 46.406 33.031 16.609 1 31.78 236 ALA B C 1
ATOM 3626 O O . ALA B 1 236 ? 45.688 33.688 15.836 1 31.78 236 ALA B O 1
ATOM 3627 N N . ALA B 1 237 ? 45.844 32.875 17.812 1 31.98 237 ALA B N 1
ATOM 3628 C CA . ALA B 1 237 ? 45.094 33.812 18.656 1 31.98 237 ALA B CA 1
ATOM 3629 C C . ALA B 1 237 ? 45.719 35.188 18.688 1 31.98 237 ALA B C 1
ATOM 3631 O O . ALA B 1 237 ? 46.906 35.312 19.062 1 31.98 237 ALA B O 1
ATOM 3632 N N . ARG B 1 238 ? 45.406 36.094 17.75 1 26.53 238 ARG B N 1
ATOM 3633 C CA . ARG B 1 238 ? 45.906 37.469 17.719 1 26.53 238 ARG B CA 1
ATOM 3634 C C . ARG B 1 238 ? 45.688 38.156 19.062 1 26.53 238 ARG B C 1
ATOM 3636 O O . ARG B 1 238 ? 44.531 38.25 19.531 1 26.53 238 ARG B O 1
ATOM 3643 N N . SER B 1 239 ? 46.594 38.031 20.031 1 28.66 239 SER B N 1
ATOM 3644 C CA . SER B 1 239 ? 46.688 38.719 21.312 1 28.66 239 SER B CA 1
ATOM 3645 C C . SER B 1 239 ? 46.656 40.25 21.109 1 28.66 239 SER B C 1
ATOM 3647 O O . SER B 1 239 ? 46.906 41 22.047 1 28.66 239 SER B O 1
ATOM 3649 N N . SER B 1 240 ? 45.844 40.812 20.125 1 30.02 240 SER B N 1
ATOM 3650 C CA . SER B 1 240 ? 46.094 42.219 19.938 1 30.02 240 SER B CA 1
ATOM 3651 C C . SER B 1 240 ? 46.094 42.969 21.281 1 30.02 240 SER B C 1
ATOM 3653 O O . SER B 1 240 ? 45.375 42.562 22.203 1 30.02 240 SER B O 1
ATOM 3655 N N . THR B 1 241 ? 46.969 43.969 21.469 1 29.48 241 THR B N 1
ATOM 3656 C CA . THR B 1 241 ? 47.625 45 22.25 1 29.48 241 THR B CA 1
ATOM 3657 C C . THR B 1 241 ? 46.594 46.031 22.719 1 29.48 241 THR B C 1
ATOM 3659 O O . THR B 1 241 ? 45.938 46.688 21.906 1 29.48 241 THR B O 1
ATOM 3662 N N . ARG B 1 242 ? 45.781 45.812 23.859 1 27.84 242 ARG B N 1
ATOM 3663 C CA . ARG B 1 242 ? 44.969 46.844 24.5 1 27.84 242 ARG B CA 1
ATOM 3664 C C . ARG B 1 242 ? 45.812 48.062 24.812 1 27.84 242 ARG B C 1
ATOM 3666 O O . ARG B 1 242 ? 46.719 48.031 25.656 1 27.84 242 ARG B O 1
ATOM 3673 N N . LYS B 1 243 ? 46.281 48.844 23.828 1 27.88 243 LYS B N 1
ATOM 3674 C CA . LYS B 1 243 ? 46.781 50.125 24.328 1 27.88 243 LYS B CA 1
ATOM 3675 C C . LYS B 1 243 ? 45.781 50.75 25.297 1 27.88 243 LYS B C 1
ATOM 3677 O O . LYS B 1 243 ? 44.594 50.844 25 1 27.88 243 LYS B O 1
ATOM 3682 N N . LYS B 1 244 ? 46.344 51.312 26.5 1 24.33 244 LYS B N 1
ATOM 3683 C CA . LYS B 1 244 ? 46.125 52.594 27.172 1 24.33 244 LYS B CA 1
ATOM 3684 C C . LYS B 1 244 ? 46.188 53.75 26.172 1 24.33 244 LYS B C 1
ATOM 3686 O O . LYS B 1 244 ? 47.094 53.781 25.312 1 24.33 244 LYS B O 1
#

pLDDT: mean 74.07, std 24.99, range [22.72, 98.38]

Radius of gyration: 39.09 Å; Cα contacts (8 Å, |Δi|>4): 378; chains: 2; bounding box: 121×124×69 Å

Foldseek 3Di:
DVVLLVLLVVLLVVVLVVLVVLCQLLCLPPVDPPRDLVSLVSNLVVLLPVLPDDVVVVVVNVVSLVSNLVSLVVVLVVCVVPPVPLNVLSVLLNVLSVVLVVCCVPPQNVLSNPRDPPADPPLSPDPCNVVSSVSSNSNSVSSVSNSVSSVVNVVSSVVSVVVVVVVVPPDPVPPPPVPPPDPDPPDDPPDDPDPPDPDDPDPPDPPDDDPVVVVVVVPVPDPPPPPDDPPPDDPDDPPDDDDD/DVVLLVLLVVLLVVVLVVLVVLCQLLCLPPVDPPRDLVSLVSNLVVLQPVLPDDVVVVVVNVVSLVSNLVSLVVVLVVCVVPPVPLNVLSVLLNVLSVVLVVCVPPPQNVLSNPRDPPADPPLSPDPCNVVSSVSSNSNSVSSVSNSVSSVVNVVSSVVSVVVVVVVVPPPPVPPPPPPPPPDDPPDDPPDDPDPPDPDDPDPPDPPDDDPVVVVVVVPVPPPPPPPPPPPPDPPDDCPDDPDD

Inter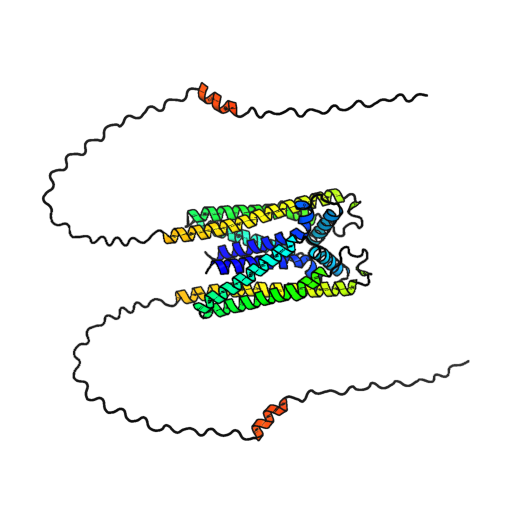Pro domains:
  IPR013248 Secretory component protein Psh3/Shr3 [PF08229] (4-172)
  IPR013248 Secretory component protein Psh3/Shr3 [PTHR28228] (1-185)
  IPR013248 Secretory component protein Psh3/Shr3 [SM00786] (1-188)

Sequence (488 aa):
MVWRTTIVTCTTCFLLGTTFTHWIADHNVLWRSPVTPAALEQSIRYYSLLGHGPDGLGWVYIAVGVAALVAAGGKLVSGWRGKGGEVLFDGASLLLVASITYNQVTELYPTLVSFPNPLPEKLTEHDTFPVLAAAVRDLANDNIITSVMLTGVMLLQAGRYYSSRTSSSSFPRSTETSVQSSPSSSPAASPIAEPVALSDRLATPFRELTESEALELEGSGSEVDSKPATRRPTRAARSSTRKKMVWRTTIVTCTTCFLLGTTFTHWIADHNVLWRSPVTPAALEQSIRYYSLLGHGPDGLGWVYIAVGVAALVAAGGKLVSGWRGKGGEVLFDGASLLLVASITYNQVTELYPTLVSFPNPLPEKLTEHDTFPVLAAAVRDLANDNIITSVMLTGVMLLQAGRYYSSRTSSSSFPRSTETSVQSSPSSSPAASPIAEPVALSDRLATPFRELTESEALELEGSGSEVDSKPATRRPTRAARSSTRKK

Nearest PDB structures (foldseek):
  1fnt-assembly1_g  TM=4.645E-01  e=6.871E+00  Trypanosoma brucei
  4uos-assembly1_A  TM=2.330E-01  e=2.607E+00  synthetic construct
  4uos-assembly1_A  TM=2.331E-01  e=3.198E+00  synthetic construct
  7xxi-assembly1_A  TM=4.049E-01  e=8.011E+00  Homo sapiens
  1fnt-assembly1_g  TM=2.755E-01  e=8.011E+00  Trypanosoma brucei

Organism: Vanrija humicola (NCBI:txid5417)

Secondary structure (DSSP, 8-state):
-HHHHHHHHHHHHHHHHHHHHTHHHHHHHHS-SSPPHHHHHHHHHHHHHHHTS-HHHHHHHHHHHHHHHHHHHHHHHHHHTT-HHHHHHHHHHHHHHHHHHHHIIIIIHHHHHTS-SSPPTTGGGSTTHHHHHHHHHHHHHHHHHHHHHHHHHHHHHHHHHHHHHHHHHS----------------------------------------HHHHHHHHTTS-----------------------/-HHHHHHHHHHHHHHHHHHHHTHHHHHHHHS-SS--HHHHHHHHHHHHHHHTS-HHHHHHHHHHHHHHHHHHHHHHHHHHTT-TTHHHHHHHHHHHHHHHHHHIIIIIHHHHHTS-SSPPTTGGGSTTHHHHHHHHHHHHHHHHHHHHHHHHHHHHHHHHHHHHHHHHHS----------------------------------------HHHHHHHHHTS-----------------------